Protein AF-0000000070944230 (afdb_homodimer)

Nearest PDB structures (foldseek):
  8hy5-assembly1_A  TM=9.430E-01  e=4.349E-30  Homo sapiens
  6kbp-assembly1_B  TM=9.428E-01  e=8.930E-30  Homo sapiens
  6kbp-assembly2_D  TM=9.223E-01  e=3.035E-30  Homo sapiens
  6kbp-assembly2_C  TM=9.369E-01  e=8.208E-29  Homo sapiens
  6rkf-assembly6_F  TM=9.447E-01  e=1.148E-27  Homo sapiens

Foldseek 3Di:
DLLVVVVVVVQVVQPPDPPVPPSAAAEEEQEAQAPSSLVNLLCCLVPPPSYAYEYEYQDHPPPALLVQDFQWLDDDDAADDDLVRLLVVLLVVQVVLVVCQPDPCQLLQFKYKAKEKAFELDDDDDGSNLVSFPDKDKDDPVRCVLADPSGPTIIITITMGGRRNRNSVVSVVSSVVSPYHYHNDDAQEPLVCVVPGPYYHYPHQLCCCGHVVDVQKWWWKWKKWKWQDQPCRHYQHPPVPQQAGWRDTSGIIIWGIDTDTRDDDFDDDPVRVVSRQVRNCNSPVVCVPIGTPDMGMGIGIDGHHDDDDDDWDQHPVRDTD/DLLVVLQVVVQVVQPPDPPPPPSPAAEEEQEAQAPNSLVNLLCCLVPPPSYAYEYEYQDHPPPALLVQDFQWQDDQDAADDDLVVLLVVLLVVQVVLVVCQPDPCQLLQFKYKAKEKAFELDDDDDGSNLVSFPDKDKDDPVRCVLADPSGPTIIITITMGGRRNRNSVVSVVSSVVSPYHYHNDDAQEPLVCVVPGPYYHYPHQLCCCGHVVDVQKWWWKWKKWKWQDQPCGHYQHPPSAAQAGWRDTSGIIIWGIHTDTRDDDFDDDPVSVVRRQVRNCNSPVVCVPIGTPDMGMGIGIDGHHDDDDDDWDQHPVRDTD

Solvent-accessible surface area (backbone atoms only — not comparable to full-atom values): 34241 Å² total; per-residue (Å²): 83,73,35,53,62,56,41,58,61,52,54,72,64,61,75,68,74,75,59,101,56,78,70,70,62,45,35,35,33,28,31,19,50,41,70,66,16,40,48,28,49,37,50,43,61,72,70,40,79,62,56,44,49,32,38,33,19,72,49,48,79,80,66,35,50,47,48,65,46,66,32,63,63,64,93,81,88,82,41,78,63,56,61,66,56,49,19,51,44,39,34,54,41,43,54,59,49,50,57,48,46,68,30,55,51,10,62,71,39,24,28,34,75,36,49,28,37,34,43,23,66,57,90,69,78,84,58,68,38,48,74,44,33,92,38,67,42,72,56,50,74,74,64,39,65,75,40,62,79,67,37,75,31,37,32,39,34,39,41,35,26,46,23,34,68,32,32,48,58,50,43,52,49,56,26,42,76,72,66,39,41,81,40,85,44,80,70,71,36,66,68,81,44,41,86,78,25,56,38,72,44,85,33,40,60,56,49,32,36,63,34,69,61,36,83,61,46,37,34,33,19,26,46,34,38,34,28,53,46,76,56,52,57,54,48,25,35,50,30,86,90,63,25,26,16,34,41,55,50,71,84,31,27,38,31,23,45,42,85,32,77,73,37,82,77,64,69,81,51,69,68,58,50,49,50,27,49,54,45,36,28,67,65,39,34,40,52,73,76,39,47,77,73,45,77,46,48,34,60,40,61,36,46,79,50,63,84,88,81,89,72,83,40,75,28,94,89,65,48,74,46,86,75,32,54,62,57,38,58,61,48,52,72,59,60,73,67,69,72,61,97,54,72,66,67,60,45,33,34,34,27,34,18,50,40,71,65,17,40,49,29,50,37,49,43,63,72,70,38,78,63,57,45,48,34,39,33,18,73,50,48,80,81,67,36,52,46,47,65,46,65,32,64,64,63,92,80,86,80,41,77,63,54,61,68,56,50,18,50,44,39,34,54,40,43,54,59,50,49,56,47,46,67,30,56,52,10,63,71,40,26,30,34,74,36,50,27,38,34,42,24,65,59,91,70,79,85,59,66,40,48,73,44,34,93,38,69,42,73,56,50,74,75,63,40,65,73,40,64,79,66,37,73,32,38,32,40,34,38,41,33,27,45,23,34,68,32,34,47,59,49,45,51,50,58,26,44,76,72,67,40,41,79,42,84,46,81,71,72,38,67,68,81,43,40,86,76,27,56,38,72,45,85,35,43,62,59,48,32,37,63,34,70,61,38,85,62,48,38,35,31,20,26,46,34,37,36,28,54,46,76,56,54,58,52,51,26,34,50,33,88,90,46,33,26,16,34,41,56,48,72,82,31,26,37,33,22,47,42,84,31,77,73,36,82,77,64,70,81,51,69,68,58,50,50,52,24,50,54,45,35,29,67,63,40,34,39,52,74,76,38,48,76,75,46,75,46,47,32,62,40,62,36,45,79,50,63,84,89,80,90,73,84,40,73,26,96,88,63,48,71,46

Sequence (642 aa):
MEGNDLLRTLSATGEIFETGIIKMTIKVAVVGAGIIGMTTAVRTLETVAHVSVTVIAEHFTPHTTGDVAAGFFKPYSVSGVSDEKLRDWCIESYNFYNQLLHSEDAPRLGLAEMPAYHLEESWNPRPKYADAFPLWRDLTEKELEAFPSRYRYGSYLISMIIECKRFLPYLMQRFQKRGGRFLERRLENLEELGLEYDVVMNCTGLGASKICPDTKVHPVRGQTIRVGACWSWTLLTICTLVFVSSICSIDDVMLGGTIGVGEYSLIPDSETAKKIWEGCCELVPSLKHANIIGDFVGLRPGRDPLRIERENRIVEDGSKTMEGNDLLRTLSATGEIFETGIIKMTIKVAVVGAGIIGMTTAVRTLETVAHVSVTVIAEHFTPHTTGDVAAGFFKPYSVSGVSDEKLRDWCIESYNFYNQLLHSEDAPRLGLAEMPAYHLEESWNPRPKYADAFPLWRDLTEKELEAFPSRYRYGSYLISMIIECKRFLPYLMQRFQKRGGRFLERRLENLEELGLEYDVVMNCTGLGASKICPDTKVHPVRGQTIRVGACWSWTLLTICTLVFVSSICSIDDVMLGGTIGVGEYSLIPDSETAKKIWEGCCELVPSLKHANIIGDFVGLRPGRDPLRIERENRIVEDGSKT

Structure (mmCIF, N/CA/C/O backbone):
data_AF-0000000070944230-model_v1
#
loop_
_entity.id
_entity.type
_entity.pdbx_description
1 polymer 'D-amino acid oxidase, putative'
#
loop_
_atom_site.group_PDB
_atom_site.id
_atom_site.type_symbol
_atom_site.label_atom_id
_atom_site.label_alt_id
_atom_site.label_comp_id
_atom_site.label_asym_id
_atom_site.label_entity_id
_atom_site.label_seq_id
_atom_site.pdbx_PDB_ins_code
_atom_site.Cartn_x
_atom_site.Cartn_y
_atom_site.Cartn_z
_atom_site.occupancy
_atom_site.B_iso_or_equiv
_atom_site.auth_seq_id
_atom_site.auth_comp_id
_atom_site.auth_asym_id
_atom_site.auth_atom_id
_atom_site.pdbx_PDB_model_num
ATOM 1 N N . MET A 1 1 ? 1.803 -26.078 -6.508 1 37.06 1 MET A N 1
ATOM 2 C CA . MET A 1 1 ? 1.386 -27.219 -5.688 1 37.06 1 MET A CA 1
ATOM 3 C C . MET A 1 1 ? 1.014 -28.406 -6.562 1 37.06 1 MET A C 1
ATOM 5 O O . MET A 1 1 ? 1.373 -29.547 -6.254 1 37.06 1 MET A O 1
ATOM 9 N N . GLU A 1 2 ? 0.376 -27.891 -7.656 1 42.19 2 GLU A N 1
ATOM 10 C CA . GLU A 1 2 ? 0.026 -28.969 -8.57 1 42.19 2 GLU A CA 1
ATOM 11 C C . GLU A 1 2 ? 1.274 -29.672 -9.094 1 42.19 2 GLU A C 1
ATOM 13 O O . GLU A 1 2 ? 1.278 -30.906 -9.266 1 42.19 2 GLU A O 1
ATOM 18 N N . GLY A 1 3 ? 2.316 -28.906 -8.953 1 40.56 3 GLY A N 1
ATOM 19 C CA . GLY A 1 3 ? 3.541 -29.5 -9.453 1 40.56 3 GLY A CA 1
ATOM 20 C C . GLY A 1 3 ? 4.109 -30.562 -8.539 1 40.56 3 GLY A C 1
ATOM 21 O O . GLY A 1 3 ? 4.613 -31.594 -9 1 40.56 3 GLY A O 1
ATOM 22 N N . ASN A 1 4 ? 3.898 -30.281 -7.25 1 46.09 4 ASN A N 1
ATOM 23 C CA . ASN A 1 4 ? 4.461 -31.25 -6.312 1 46.09 4 ASN A CA 1
ATOM 24 C C . ASN A 1 4 ? 3.734 -32.594 -6.391 1 46.09 4 ASN A C 1
ATOM 26 O O . ASN A 1 4 ? 4.355 -33.625 -6.262 1 46.09 4 ASN A O 1
ATOM 30 N N . ASP A 1 5 ? 2.473 -32.5 -6.512 1 47.38 5 ASP A N 1
ATOM 31 C CA . ASP A 1 5 ? 1.717 -33.719 -6.586 1 47.38 5 ASP A CA 1
ATOM 32 C C . ASP A 1 5 ? 2.105 -34.531 -7.824 1 47.38 5 ASP A C 1
ATOM 34 O O . ASP A 1 5 ? 2.174 -35.781 -7.777 1 47.38 5 ASP A O 1
ATOM 38 N N . LEU A 1 6 ? 2.396 -33.812 -8.82 1 44.81 6 LEU A N 1
ATOM 39 C CA . LEU A 1 6 ? 2.84 -34.469 -10.039 1 44.81 6 LEU A CA 1
ATOM 40 C C . LEU A 1 6 ? 4.191 -35.156 -9.828 1 44.81 6 LEU A C 1
ATOM 42 O O . LEU A 1 6 ? 4.406 -36.281 -10.289 1 44.81 6 LEU A O 1
ATOM 46 N N . LEU A 1 7 ? 5.039 -34.625 -9.008 1 48.5 7 LEU A N 1
ATOM 47 C CA . LEU A 1 7 ? 6.387 -35.125 -8.773 1 48.5 7 LEU A CA 1
ATOM 48 C C . LEU A 1 7 ? 6.355 -36.344 -7.852 1 48.5 7 LEU A C 1
ATOM 50 O O . LEU A 1 7 ? 7.188 -37.25 -7.973 1 48.5 7 LEU A O 1
ATOM 54 N N . ARG A 1 8 ? 5.582 -36.375 -6.941 1 49.91 8 ARG A N 1
ATOM 55 C CA . ARG A 1 8 ? 5.492 -37.531 -6.055 1 49.91 8 ARG A CA 1
ATOM 56 C C . ARG A 1 8 ? 5.199 -38.812 -6.84 1 49.91 8 ARG A C 1
ATOM 58 O O . ARG A 1 8 ? 5.664 -39.875 -6.473 1 49.91 8 ARG A O 1
ATOM 65 N N . THR A 1 9 ? 4.543 -38.5 -7.809 1 42.19 9 THR A N 1
ATOM 66 C CA . THR A 1 9 ? 4.246 -39.656 -8.664 1 42.19 9 THR A CA 1
ATOM 67 C C . THR A 1 9 ? 5.496 -40.094 -9.422 1 42.19 9 THR A C 1
ATOM 69 O O . THR A 1 9 ? 5.734 -41.281 -9.578 1 42.19 9 THR A O 1
ATOM 72 N N . LEU A 1 10 ? 6.406 -39.25 -9.695 1 46.66 10 LEU A N 1
ATOM 73 C CA . LEU A 1 10 ? 7.621 -39.562 -10.438 1 46.66 10 LEU A CA 1
ATOM 74 C C . LEU A 1 10 ? 8.664 -40.188 -9.516 1 46.66 10 LEU A C 1
ATOM 76 O O . LEU A 1 10 ? 9.367 -41.125 -9.914 1 46.66 10 LEU A O 1
ATOM 80 N N . SER A 1 11 ? 8.953 -39.625 -8.312 1 47.41 11 SER A N 1
ATOM 81 C CA . SER A 1 11 ? 9.969 -40.156 -7.402 1 47.41 11 SER A CA 1
ATOM 82 C C . SER A 1 11 ? 9.695 -41.625 -7.043 1 47.41 11 SER A C 1
ATOM 84 O O . SER A 1 11 ? 10.625 -42.406 -6.887 1 47.41 11 SER A O 1
ATOM 86 N N . ALA A 1 12 ? 8.539 -41.969 -6.859 1 44.59 12 ALA A N 1
ATOM 87 C CA . ALA A 1 12 ? 8.211 -43.344 -6.508 1 44.59 12 ALA A CA 1
ATOM 88 C C . ALA A 1 12 ? 8.672 -44.312 -7.594 1 44.59 12 ALA A C 1
ATOM 90 O O . ALA A 1 12 ? 9.062 -45.438 -7.301 1 44.59 12 ALA A O 1
ATOM 91 N N . THR A 1 13 ? 8.922 -43.75 -8.68 1 40.31 13 THR A N 1
ATOM 92 C CA . THR A 1 13 ? 9.328 -44.625 -9.766 1 40.31 13 THR A CA 1
ATOM 93 C C . THR A 1 13 ? 10.844 -44.719 -9.859 1 40.31 13 THR A C 1
ATOM 95 O O . THR A 1 13 ? 11.391 -45.719 -10.367 1 40.31 13 THR A O 1
ATOM 98 N N . GLY A 1 14 ? 11.672 -43.781 -9.344 1 39 14 GLY A N 1
ATOM 99 C CA . GLY A 1 14 ? 13.117 -43.688 -9.531 1 39 14 GLY A CA 1
ATOM 100 C C . GLY A 1 14 ? 13.891 -44.594 -8.578 1 39 14 GLY A C 1
ATOM 101 O O . GLY A 1 14 ? 15.117 -44.656 -8.641 1 39 14 GLY A O 1
ATOM 102 N N . GLU A 1 15 ? 13.5 -44.969 -7.43 1 37.19 15 GLU A N 1
ATOM 103 C CA . GLU A 1 15 ? 14.336 -45.75 -6.527 1 37.19 15 GLU A CA 1
ATOM 104 C C . GLU A 1 15 ? 14.875 -47 -7.227 1 37.19 15 GLU A C 1
ATOM 106 O O . GLU A 1 15 ? 15.648 -47.781 -6.637 1 37.19 15 GLU A O 1
ATOM 111 N N . ILE A 1 16 ? 14.398 -47.375 -8.297 1 32.75 16 ILE A N 1
ATOM 112 C CA . ILE A 1 16 ? 14.75 -48.75 -8.586 1 32.75 16 ILE A CA 1
ATOM 113 C C . ILE A 1 16 ? 16.234 -48.875 -8.938 1 32.75 16 ILE A C 1
ATOM 115 O O . ILE A 1 16 ? 16.891 -49.844 -8.602 1 32.75 16 ILE A O 1
ATOM 119 N N . PHE A 1 17 ? 16.906 -48.156 -9.969 1 32.78 17 PHE A N 1
ATOM 120 C CA . PHE A 1 17 ? 17.938 -48.844 -10.75 1 32.78 17 PHE A CA 1
ATOM 121 C C . PHE A 1 17 ? 19.312 -48.531 -10.188 1 32.78 17 PHE A C 1
ATOM 123 O O . PHE A 1 17 ? 19.922 -47.531 -10.516 1 32.78 17 PHE A O 1
ATOM 130 N N . GLU A 1 18 ? 19.781 -48.781 -9.016 1 34.28 18 GLU A N 1
ATOM 131 C CA . GLU A 1 18 ? 21.141 -48.594 -8.531 1 34.28 18 GLU A CA 1
ATOM 132 C C . GLU A 1 18 ? 22.141 -49.406 -9.336 1 34.28 18 GLU A C 1
ATOM 134 O O . GLU A 1 18 ? 23.328 -49.438 -9 1 34.28 18 GLU A O 1
ATOM 139 N N . THR A 1 19 ? 21.891 -50.562 -9.875 1 33.09 19 THR A N 1
ATOM 140 C CA . THR A 1 19 ? 23.016 -51.375 -10.32 1 33.09 19 THR A CA 1
ATOM 141 C C . THR A 1 19 ? 23.875 -50.625 -11.32 1 33.09 19 THR A C 1
ATOM 143 O O . THR A 1 19 ? 23.406 -49.656 -11.93 1 33.09 19 THR A O 1
ATOM 146 N N . GLY A 1 20 ? 25.234 -51.125 -11.672 1 38.81 20 GLY A N 1
ATOM 147 C CA . GLY A 1 20 ? 26.234 -50.781 -12.656 1 38.81 20 GLY A CA 1
ATOM 148 C C . GLY A 1 20 ? 25.656 -50.125 -13.898 1 38.81 20 GLY A C 1
ATOM 149 O O . GLY A 1 20 ? 26.312 -50.094 -14.945 1 38.81 20 GLY A O 1
ATOM 150 N N . ILE A 1 21 ? 24.359 -50.156 -14.164 1 37.03 21 ILE A N 1
ATOM 151 C CA . ILE A 1 21 ? 23.562 -49.844 -15.352 1 37.03 21 ILE A CA 1
ATOM 152 C C . ILE A 1 21 ? 23.578 -48.344 -15.602 1 37.03 21 ILE A C 1
ATOM 154 O O . ILE A 1 21 ? 23.406 -47.562 -14.664 1 37.03 21 ILE A O 1
ATOM 158 N N . ILE A 1 22 ? 24.25 -47.781 -16.719 1 44.34 22 ILE A N 1
ATOM 159 C CA . ILE A 1 22 ? 24.094 -46.438 -17.297 1 44.34 22 ILE A CA 1
ATOM 160 C C . ILE A 1 22 ? 22.797 -45.812 -16.781 1 44.34 22 ILE A C 1
ATOM 162 O O . ILE A 1 22 ? 21.719 -46.344 -17.031 1 44.34 22 ILE A O 1
ATOM 166 N N . LYS A 1 23 ? 22.922 -45.375 -15.57 1 54.62 23 LYS A N 1
ATOM 167 C CA . LYS A 1 23 ? 21.766 -44.688 -14.984 1 54.62 23 LYS A CA 1
ATOM 168 C C . LYS A 1 23 ? 20.922 -44 -16.047 1 54.62 23 LYS A C 1
ATOM 170 O O . LYS A 1 23 ? 21.359 -43.031 -16.672 1 54.62 23 LYS A O 1
ATOM 175 N N . MET A 1 24 ? 20.172 -44.844 -16.781 1 72.69 24 MET A N 1
ATOM 176 C CA . MET A 1 24 ? 19.359 -44.375 -17.891 1 72.69 24 MET A CA 1
ATOM 177 C C . MET A 1 24 ? 18.625 -43.062 -17.531 1 72.69 24 MET A C 1
ATOM 179 O O . MET A 1 24 ? 18.062 -42.969 -16.453 1 72.69 24 MET A O 1
ATOM 183 N N . THR A 1 25 ? 18.953 -42.031 -18.094 1 87.81 25 THR A N 1
ATOM 184 C CA . THR A 1 25 ? 18.328 -40.719 -17.969 1 87.81 25 THR A CA 1
ATOM 185 C C . THR A 1 25 ? 16.859 -40.75 -18.391 1 87.81 25 THR A C 1
ATOM 187 O O . THR A 1 25 ? 16.547 -41.25 -19.484 1 87.81 25 THR A O 1
ATOM 190 N N . ILE A 1 26 ? 16.016 -40.531 -17.375 1 91.69 26 ILE A N 1
ATOM 191 C CA . ILE A 1 26 ? 14.594 -40.469 -17.688 1 91.69 26 ILE A CA 1
ATOM 192 C C . ILE A 1 26 ? 14.312 -39.188 -18.484 1 91.69 26 ILE A C 1
ATOM 194 O O . ILE A 1 26 ? 14.672 -38.094 -18.062 1 91.69 26 ILE A O 1
ATOM 198 N N . LYS A 1 27 ? 13.688 -39.375 -19.641 1 94.69 27 LYS A N 1
ATOM 199 C CA . LYS A 1 27 ? 13.328 -38.219 -20.484 1 94.69 27 LYS A CA 1
ATOM 200 C C . LYS A 1 27 ? 11.891 -37.781 -20.219 1 94.69 27 LYS A C 1
ATOM 202 O O . LYS A 1 27 ? 10.953 -38.531 -20.5 1 94.69 27 LYS A O 1
ATOM 207 N N . VAL A 1 28 ? 11.734 -36.594 -19.734 1 94.88 28 VAL A N 1
ATOM 208 C CA . VAL A 1 28 ? 10.422 -36.062 -19.359 1 94.88 28 VAL A CA 1
ATOM 209 C C . VAL A 1 28 ? 10.062 -34.906 -20.281 1 94.88 28 VAL A C 1
ATOM 211 O O . VAL A 1 28 ? 10.891 -34 -20.5 1 94.88 28 VAL A O 1
ATOM 214 N N . ALA A 1 29 ? 8.828 -34.969 -20.875 1 96.31 29 ALA A N 1
ATOM 215 C CA . ALA A 1 29 ? 8.273 -33.844 -21.594 1 96.31 29 ALA A CA 1
ATOM 216 C C . ALA A 1 29 ? 7.176 -33.156 -20.781 1 96.31 29 ALA A C 1
ATOM 218 O O . ALA A 1 29 ? 6.234 -33.812 -20.328 1 96.31 29 ALA A O 1
ATOM 219 N N . VAL A 1 30 ? 7.34 -31.906 -20.547 1 96.81 30 VAL A N 1
ATOM 220 C CA . VAL A 1 30 ? 6.27 -31.078 -20 1 96.81 30 VAL A CA 1
ATOM 221 C C . VAL A 1 30 ? 5.637 -30.25 -21.125 1 96.81 30 VAL A C 1
ATOM 223 O O . VAL A 1 30 ? 6.305 -29.422 -21.734 1 96.81 30 VAL A O 1
ATOM 226 N N . VAL A 1 31 ? 4.32 -30.5 -21.391 1 96.5 31 VAL A N 1
ATOM 227 C CA . VAL A 1 31 ? 3.652 -29.828 -22.5 1 96.5 31 VAL A CA 1
ATOM 228 C C . VAL A 1 31 ? 2.836 -28.641 -21.984 1 96.5 31 VAL A C 1
ATOM 230 O O . VAL A 1 31 ? 1.848 -28.828 -21.266 1 96.5 31 VAL A O 1
ATOM 233 N N . GLY A 1 32 ? 3.234 -27.422 -22.391 1 96.5 32 GLY A N 1
ATOM 234 C CA . GLY A 1 32 ? 2.672 -26.188 -21.875 1 96.5 32 GLY A CA 1
ATOM 235 C C . GLY A 1 32 ? 3.666 -25.375 -21.062 1 96.5 32 GLY A C 1
ATOM 236 O O . GLY A 1 32 ? 4.332 -25.906 -20.172 1 96.5 32 GLY A O 1
ATOM 237 N N . ALA A 1 33 ? 3.693 -24.094 -21.359 1 97.38 33 ALA A N 1
ATOM 238 C CA . ALA A 1 33 ? 4.719 -23.266 -20.734 1 97.38 33 ALA A CA 1
ATOM 239 C C . ALA A 1 33 ? 4.094 -22.172 -19.875 1 97.38 33 ALA A C 1
ATOM 241 O O . ALA A 1 33 ? 4.684 -21.109 -19.688 1 97.38 33 ALA A O 1
ATOM 242 N N . GLY A 1 34 ? 2.914 -22.391 -19.391 1 96 34 GLY A N 1
ATOM 243 C CA . GLY A 1 34 ? 2.334 -21.531 -18.375 1 96 34 GLY A CA 1
ATOM 244 C C . GLY A 1 34 ? 2.904 -21.766 -17 1 96 34 GLY A C 1
ATOM 245 O O . GLY A 1 34 ? 3.926 -22.438 -16.844 1 96 34 GLY A O 1
ATOM 246 N N . ILE A 1 35 ? 2.285 -21.219 -16.016 1 94.5 35 ILE A N 1
ATOM 247 C CA . ILE A 1 35 ? 2.801 -21.266 -14.648 1 94.5 35 ILE A CA 1
ATOM 248 C C . ILE A 1 35 ? 2.852 -22.703 -14.156 1 94.5 35 ILE A C 1
ATOM 250 O O . ILE A 1 35 ? 3.807 -23.109 -13.484 1 94.5 35 ILE A O 1
ATOM 254 N N . ILE A 1 36 ? 1.834 -23.484 -14.445 1 92.62 36 ILE A N 1
ATOM 255 C CA . ILE A 1 36 ? 1.793 -24.875 -13.992 1 92.62 36 ILE A CA 1
ATOM 256 C C . ILE A 1 36 ? 2.889 -25.672 -14.688 1 92.62 36 ILE A C 1
ATOM 258 O O . ILE A 1 36 ? 3.609 -26.438 -14.047 1 92.62 36 ILE A O 1
ATOM 262 N N . GLY A 1 37 ? 3.035 -25.484 -15.992 1 96 37 GLY A N 1
ATOM 263 C CA . GLY A 1 37 ? 4.051 -26.203 -16.734 1 96 37 GLY A CA 1
ATOM 264 C C . GLY A 1 37 ? 5.465 -25.859 -16.312 1 96 37 GLY A C 1
ATOM 265 O O . GLY A 1 37 ? 6.281 -26.75 -16.062 1 96 37 GLY A O 1
ATOM 266 N N . MET A 1 38 ? 5.699 -24.609 -16.219 1 96.81 38 MET A N 1
ATOM 267 C CA . MET A 1 38 ? 7.051 -24.172 -15.883 1 96.81 38 MET A CA 1
ATOM 268 C C . MET A 1 38 ? 7.422 -24.594 -14.469 1 96.81 38 MET A C 1
ATOM 270 O O . MET A 1 38 ? 8.555 -25.016 -14.211 1 96.81 38 MET A O 1
ATOM 274 N N . THR A 1 39 ? 6.504 -24.438 -13.547 1 94.5 39 THR A N 1
ATOM 275 C CA . THR A 1 39 ? 6.777 -24.875 -12.18 1 94.5 39 THR A CA 1
ATOM 276 C C . THR A 1 39 ? 7.023 -26.375 -12.125 1 94.5 39 THR A C 1
ATOM 278 O O . THR A 1 39 ? 7.941 -26.844 -11.445 1 94.5 39 THR A O 1
ATOM 281 N N . THR A 1 40 ? 6.211 -27.109 -12.82 1 94.69 40 THR A N 1
ATOM 282 C CA . THR A 1 40 ? 6.367 -28.562 -12.891 1 94.69 40 THR A CA 1
ATOM 283 C C . THR A 1 40 ? 7.738 -28.922 -13.453 1 94.69 40 THR A C 1
ATOM 285 O O . THR A 1 40 ? 8.414 -29.812 -12.922 1 94.69 40 THR A O 1
ATOM 288 N N . ALA A 1 41 ? 8.109 -28.297 -14.5 1 97.06 41 ALA A N 1
ATOM 289 C CA . ALA A 1 41 ? 9.383 -28.578 -15.156 1 97.06 41 ALA A CA 1
ATOM 290 C C . ALA A 1 41 ? 10.555 -28.297 -14.219 1 97.06 41 ALA A C 1
ATOM 292 O O . ALA A 1 41 ? 11.453 -29.125 -14.07 1 97.06 41 ALA A O 1
ATOM 293 N N . VAL A 1 42 ? 10.531 -27.156 -13.586 1 96.19 42 VAL A N 1
ATOM 294 C CA . VAL A 1 42 ? 11.617 -26.766 -12.688 1 96.19 42 VAL A CA 1
ATOM 295 C C . VAL A 1 42 ? 11.695 -27.734 -11.516 1 96.19 42 VAL A C 1
ATOM 297 O O . VAL A 1 42 ? 12.773 -28.219 -11.172 1 96.19 42 VAL A O 1
ATOM 300 N N . ARG A 1 43 ? 10.547 -28 -10.938 1 93.5 43 ARG A N 1
ATOM 301 C CA . ARG A 1 43 ? 10.531 -28.891 -9.789 1 93.5 43 ARG A CA 1
ATOM 302 C C . ARG A 1 43 ? 11.016 -30.281 -10.164 1 93.5 43 ARG A C 1
ATOM 304 O O . ARG A 1 43 ? 11.734 -30.922 -9.398 1 93.5 43 ARG A O 1
ATOM 311 N N . THR A 1 44 ? 10.602 -30.797 -11.281 1 94 44 THR A N 1
ATOM 312 C CA . THR A 1 44 ? 11.039 -32.125 -11.75 1 94 44 THR A CA 1
ATOM 313 C C . THR A 1 44 ? 12.562 -32.156 -11.875 1 94 44 THR A C 1
ATOM 315 O O . THR A 1 44 ? 13.203 -33.094 -11.398 1 94 44 THR A O 1
ATOM 318 N N . LEU A 1 45 ? 13.062 -31.172 -12.484 1 94.38 45 LEU A N 1
ATOM 319 C CA . LEU A 1 45 ? 14.5 -31.094 -12.703 1 94.38 45 LEU A CA 1
ATOM 320 C C . LEU A 1 45 ? 15.242 -31.016 -11.375 1 94.38 45 LEU A C 1
ATOM 322 O O . LEU A 1 45 ? 16.359 -31.547 -11.25 1 94.38 45 LEU A O 1
ATOM 326 N N . GLU A 1 46 ? 14.641 -30.391 -10.398 1 91.38 46 GLU A N 1
ATOM 327 C CA . GLU A 1 46 ? 15.32 -30.125 -9.133 1 91.38 46 GLU A CA 1
ATOM 328 C C . GLU A 1 46 ? 15.172 -31.297 -8.172 1 91.38 46 GLU A C 1
ATOM 330 O O . GLU A 1 46 ? 15.984 -31.469 -7.266 1 91.38 46 GLU A O 1
ATOM 335 N N . THR A 1 47 ? 14.211 -32.094 -8.359 1 91.06 47 THR A N 1
ATOM 336 C CA . THR A 1 47 ? 13.914 -33.062 -7.312 1 91.06 47 THR A CA 1
ATOM 337 C C . THR A 1 47 ? 14.125 -34.469 -7.812 1 91.06 47 THR A C 1
ATOM 339 O O . THR A 1 47 ? 14.273 -35.406 -7.016 1 91.06 47 THR A O 1
ATOM 342 N N . VAL A 1 48 ? 14.062 -34.656 -9.125 1 90.38 48 VAL A N 1
ATOM 343 C CA . VAL A 1 48 ? 14.203 -36 -9.68 1 90.38 48 VAL A CA 1
ATOM 344 C C . VAL A 1 48 ? 15.633 -36.219 -10.172 1 90.38 48 VAL A C 1
ATOM 346 O O . VAL A 1 48 ? 16.141 -35.438 -10.977 1 90.38 48 VAL A O 1
ATOM 349 N N . ALA A 1 49 ? 16.25 -37.188 -9.703 1 89.31 49 ALA A N 1
ATOM 350 C CA . ALA A 1 49 ? 17.609 -37.5 -10.109 1 89.31 49 ALA A CA 1
ATOM 351 C C . ALA A 1 49 ? 17.641 -38.125 -11.508 1 89.31 49 ALA A C 1
ATOM 353 O O . ALA A 1 49 ? 16.719 -38.844 -11.891 1 89.31 49 ALA A O 1
ATOM 354 N N . HIS A 1 50 ? 18.828 -37.844 -12.273 1 92.06 50 HIS A N 1
ATOM 355 C CA . HIS A 1 50 ? 19.094 -38.438 -13.586 1 92.06 50 HIS A CA 1
ATOM 356 C C . HIS A 1 50 ? 17.906 -38.219 -14.531 1 92.06 50 HIS A C 1
ATOM 358 O O . HIS A 1 50 ? 17.406 -39.188 -15.133 1 92.06 50 HIS A O 1
ATOM 364 N N . VAL A 1 51 ? 17.422 -37 -14.586 1 95.12 51 VAL A N 1
ATOM 365 C CA . VAL A 1 51 ? 16.266 -36.688 -15.422 1 95.12 51 VAL A CA 1
ATOM 366 C C . VAL A 1 51 ? 16.656 -35.594 -16.438 1 95.12 51 VAL A C 1
ATOM 368 O O . VAL A 1 51 ? 17.5 -34.75 -16.141 1 95.12 51 VAL A O 1
ATOM 371 N N . SER A 1 52 ? 16.172 -35.812 -17.641 1 96.06 52 SER A N 1
ATOM 372 C CA . SER A 1 52 ? 16.188 -34.75 -18.641 1 96.06 52 SER A CA 1
ATOM 373 C C . SER A 1 52 ? 14.781 -34.219 -18.906 1 96.06 52 SER A C 1
ATOM 375 O O . SER A 1 52 ? 13.852 -35 -19.094 1 96.06 52 SER A O 1
ATOM 377 N N . VAL A 1 53 ? 14.617 -32.938 -18.844 1 97.75 53 VAL A N 1
ATOM 378 C CA . VAL A 1 53 ? 13.289 -32.375 -18.984 1 97.75 53 VAL A CA 1
ATOM 379 C C . VAL A 1 53 ? 13.258 -31.406 -20.172 1 97.75 53 VAL A C 1
ATOM 381 O O . VAL A 1 53 ? 14.164 -30.578 -20.328 1 97.75 53 VAL A O 1
ATOM 384 N N . THR A 1 54 ? 12.258 -31.578 -21.062 1 98.06 54 THR A N 1
ATOM 385 C CA . THR A 1 54 ? 11.984 -30.641 -22.156 1 98.06 54 THR A CA 1
ATOM 386 C C . THR A 1 54 ? 10.594 -30.031 -22.016 1 98.06 54 THR A C 1
ATOM 388 O O . THR A 1 54 ? 9.602 -30.766 -21.891 1 98.06 54 THR A O 1
ATOM 391 N N . VAL A 1 55 ? 10.555 -28.734 -21.984 1 98.5 55 VAL A N 1
ATOM 392 C CA . VAL A 1 55 ? 9.266 -28.047 -22.047 1 98.5 55 VAL A CA 1
ATOM 393 C C . VAL A 1 55 ? 8.891 -27.797 -23.5 1 98.5 55 VAL A C 1
ATOM 395 O O . VAL A 1 55 ? 9.656 -27.188 -24.25 1 98.5 55 VAL A O 1
ATOM 398 N N . ILE A 1 56 ? 7.719 -28.297 -23.875 1 98 56 ILE A N 1
ATOM 399 C CA . ILE A 1 56 ? 7.211 -28.156 -25.234 1 98 56 ILE A CA 1
ATOM 400 C C . ILE A 1 56 ? 5.953 -27.281 -25.234 1 98 56 ILE A C 1
ATOM 402 O O . ILE A 1 56 ? 4.988 -27.594 -24.531 1 98 56 ILE A O 1
ATOM 406 N N . ALA A 1 57 ? 5.98 -26.188 -25.969 1 97.19 57 ALA A N 1
ATOM 407 C CA . ALA A 1 57 ? 4.82 -25.312 -26 1 97.19 57 ALA A CA 1
ATOM 408 C C . ALA A 1 57 ? 4.75 -24.531 -27.312 1 97.19 57 ALA A C 1
ATOM 410 O O . ALA A 1 57 ? 5.773 -24.328 -27.969 1 97.19 57 ALA A O 1
ATOM 411 N N . GLU A 1 58 ? 3.541 -24.188 -27.672 1 95 58 GLU A N 1
ATOM 412 C CA . GLU A 1 58 ? 3.338 -23.328 -28.844 1 95 58 GLU A CA 1
ATOM 413 C C . GLU A 1 58 ? 3.762 -21.891 -28.547 1 95 58 GLU A C 1
ATOM 415 O O . GLU A 1 58 ? 4.27 -21.188 -29.422 1 95 58 GLU A O 1
ATOM 420 N N . HIS A 1 59 ? 3.516 -21.453 -27.344 1 94.31 59 HIS A N 1
ATOM 421 C CA . HIS A 1 59 ? 3.85 -20.109 -26.922 1 94.31 59 HIS A CA 1
ATOM 422 C C . HIS A 1 59 ? 4.539 -20.094 -25.562 1 94.31 59 HIS A C 1
ATOM 424 O O . HIS A 1 59 ? 4.203 -20.906 -24.688 1 94.31 59 HIS A O 1
ATOM 430 N N . PHE A 1 60 ? 5.457 -19.234 -25.438 1 96.75 60 PHE A N 1
ATOM 431 C CA . PHE A 1 60 ? 6.117 -18.953 -24.172 1 96.75 60 PHE A CA 1
ATOM 432 C C . PHE A 1 60 ? 5.824 -17.516 -23.734 1 96.75 60 PHE A C 1
ATOM 434 O O . PHE A 1 60 ?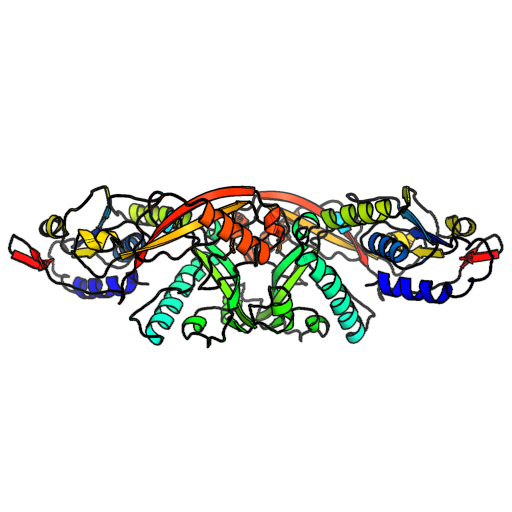 5.238 -16.734 -24.484 1 96.75 60 PHE A O 1
ATOM 441 N N . THR A 1 61 ? 6.102 -17.25 -22.391 1 95.81 61 THR A N 1
ATOM 442 C CA . THR A 1 61 ? 6.027 -15.852 -21.969 1 95.81 61 THR A CA 1
ATOM 443 C C . THR A 1 61 ? 6.816 -14.961 -22.922 1 95.81 61 THR A C 1
ATOM 445 O O . THR A 1 61 ? 7.898 -15.336 -23.375 1 95.81 61 THR A O 1
ATOM 448 N N . PRO A 1 62 ? 6.152 -13.82 -23.312 1 95 62 PRO A N 1
ATOM 449 C CA . PRO A 1 62 ? 5.031 -13.102 -22.703 1 95 62 PRO A CA 1
ATOM 450 C C . PRO A 1 62 ? 3.705 -13.359 -23.406 1 95 62 PRO A C 1
ATOM 452 O O . PRO A 1 62 ? 2.82 -12.5 -23.406 1 95 62 PRO A O 1
ATOM 455 N N . HIS A 1 63 ? 3.582 -14.469 -24.062 1 91.88 63 HIS A N 1
ATOM 456 C CA . HIS A 1 63 ? 2.387 -14.734 -24.859 1 91.88 63 HIS A CA 1
ATOM 457 C C . HIS A 1 63 ? 1.529 -15.82 -24.219 1 91.88 63 HIS A C 1
ATOM 459 O O . HIS A 1 63 ? 0.808 -16.547 -24.906 1 91.88 63 HIS A O 1
ATOM 465 N N . THR A 1 64 ? 1.649 -15.969 -22.922 1 92.19 64 THR A N 1
ATOM 466 C CA . THR A 1 64 ? 0.822 -16.922 -22.188 1 92.19 64 THR A CA 1
ATOM 467 C C . THR A 1 64 ? -0.335 -16.219 -21.484 1 92.19 64 THR A C 1
ATOM 469 O O . THR A 1 64 ? -0.321 -15 -21.344 1 92.19 64 THR A O 1
ATOM 472 N N . THR A 1 65 ? -1.337 -16.984 -21.062 1 89.44 65 THR A N 1
ATOM 473 C CA . THR A 1 65 ? -2.471 -16.438 -20.328 1 89.44 65 THR A CA 1
ATOM 474 C C . THR A 1 65 ? -2.008 -15.812 -19.016 1 89.44 65 THR A C 1
ATOM 476 O O . THR A 1 65 ? -2.576 -14.812 -18.562 1 89.44 65 THR A O 1
ATOM 479 N N . GLY A 1 66 ? -0.997 -16.375 -18.453 1 92.5 66 GLY A N 1
ATOM 480 C CA . GLY A 1 66 ? -0.455 -15.867 -17.203 1 92.5 66 GLY A CA 1
ATOM 481 C C . GLY A 1 66 ? 0.091 -14.461 -17.328 1 92.5 66 GLY A C 1
ATOM 482 O O . GLY A 1 66 ? 0.14 -13.719 -16.328 1 92.5 66 GLY A O 1
ATOM 483 N N . ASP A 1 67 ? 0.439 -14.07 -18.469 1 93.69 67 ASP A N 1
ATOM 484 C CA . ASP A 1 67 ? 1.014 -12.742 -18.703 1 93.69 67 ASP A CA 1
ATOM 485 C C . ASP A 1 67 ? -0.05 -11.656 -18.578 1 93.69 67 ASP A C 1
ATOM 487 O O . ASP A 1 67 ? 0.275 -10.477 -18.406 1 93.69 67 ASP A O 1
ATOM 491 N N . VAL A 1 68 ? -1.329 -12.031 -18.609 1 90.88 68 VAL A N 1
ATOM 492 C CA . VAL A 1 68 ? -2.445 -11.102 -18.484 1 90.88 68 VAL A CA 1
ATOM 493 C C . VAL A 1 68 ? -2.928 -11.07 -17.031 1 90.88 68 VAL A C 1
ATOM 495 O O . VAL A 1 68 ? -3.469 -10.055 -16.578 1 90.88 68 VAL A O 1
ATOM 498 N N . ALA A 1 69 ? -2.662 -12.094 -16.312 1 88.62 69 ALA A N 1
ATOM 499 C CA . ALA A 1 69 ? -3.211 -12.281 -14.969 1 88.62 69 ALA A CA 1
ATOM 500 C C . ALA A 1 69 ? -2.596 -11.297 -13.977 1 88.62 69 ALA A C 1
ATOM 502 O O . ALA A 1 69 ? -1.427 -10.93 -14.102 1 88.62 69 ALA A O 1
ATOM 503 N N . ALA A 1 70 ? -3.369 -10.891 -12.977 1 83.56 70 ALA A N 1
ATOM 504 C CA . ALA A 1 70 ? -2.891 -10.008 -11.914 1 83.56 70 ALA A CA 1
ATOM 505 C C . ALA A 1 70 ? -1.971 -10.758 -10.953 1 83.56 70 ALA A C 1
ATOM 507 O O . ALA A 1 70 ? -1.053 -10.164 -10.383 1 83.56 70 ALA A O 1
ATOM 508 N N . GLY A 1 71 ? -2.357 -12.078 -10.719 1 88.69 71 GLY A N 1
ATOM 509 C CA . GLY A 1 71 ? -1.484 -12.891 -9.891 1 88.69 71 GLY A CA 1
ATOM 510 C C . GLY A 1 71 ? -1.79 -12.773 -8.406 1 88.69 71 GLY A C 1
ATOM 511 O O . GLY A 1 71 ? -0.932 -13.055 -7.57 1 88.69 71 GLY A O 1
ATOM 512 N N . PHE A 1 72 ? -3.008 -12.273 -8.07 1 89.12 72 PHE A N 1
ATOM 513 C CA . PHE A 1 72 ? -3.383 -12.242 -6.66 1 89.12 72 PHE A CA 1
ATOM 514 C C . PHE A 1 72 ? -3.596 -13.648 -6.121 1 89.12 72 PHE A C 1
ATOM 516 O O . PHE A 1 72 ? -4.395 -14.414 -6.668 1 89.12 72 PHE A O 1
ATOM 523 N N . PHE A 1 73 ? -2.889 -13.984 -5.09 1 91.5 73 PHE A N 1
ATOM 524 C CA . PHE A 1 73 ? -2.943 -15.336 -4.543 1 91.5 73 PHE A CA 1
ATOM 525 C C . PHE A 1 73 ? -4.195 -15.531 -3.695 1 91.5 73 PHE A C 1
ATOM 527 O O . PHE A 1 73 ? -4.215 -15.156 -2.52 1 91.5 73 PHE A O 1
ATOM 534 N N . LYS A 1 74 ? -5.109 -16.141 -4.234 1 89.44 74 LYS A N 1
ATOM 535 C CA . LYS A 1 74 ? -6.371 -16.531 -3.617 1 89.44 74 LYS A CA 1
ATOM 536 C C . LYS A 1 74 ? -7.172 -17.453 -4.543 1 89.44 74 LYS A C 1
ATOM 538 O O . LYS A 1 74 ? -7.359 -17.141 -5.719 1 89.44 74 LYS A O 1
ATOM 543 N N . PRO A 1 75 ? -7.629 -18.516 -3.969 1 85.25 75 PRO A N 1
ATOM 544 C CA . PRO A 1 75 ? -8.469 -19.375 -4.816 1 85.25 75 PRO A CA 1
ATOM 545 C C . PRO A 1 75 ? -9.742 -18.672 -5.281 1 85.25 75 PRO A C 1
ATOM 547 O O . PRO A 1 75 ? -10.344 -17.906 -4.52 1 85.25 75 PRO A O 1
ATOM 550 N N . TYR A 1 76 ? -10.172 -18.812 -6.391 1 71.88 76 TYR A N 1
ATOM 551 C CA . TYR A 1 76 ? -11.406 -18.203 -6.863 1 71.88 76 TYR A CA 1
ATOM 552 C C . TYR A 1 76 ? -12.297 -19.219 -7.555 1 71.88 76 TYR A C 1
ATOM 554 O O . TYR A 1 76 ? -13.508 -19.266 -7.309 1 71.88 76 TYR A O 1
ATOM 562 N N . SER A 1 77 ? -11.867 -19.953 -8.531 1 66.31 77 SER A N 1
ATOM 563 C CA . SER A 1 77 ? -12.711 -20.844 -9.312 1 66.31 77 SER A CA 1
ATOM 564 C C . SER A 1 77 ? -12.18 -22.266 -9.297 1 66.31 77 SER A C 1
ATOM 566 O O . SER A 1 77 ? -11.781 -22.797 -10.336 1 66.31 77 SER A O 1
ATOM 568 N N . VAL A 1 78 ? -12.281 -22.797 -8.008 1 71.44 78 VAL A N 1
ATOM 569 C CA . VAL A 1 78 ? -11.812 -24.172 -7.902 1 71.44 78 VAL A CA 1
ATOM 570 C C . VAL A 1 78 ? -12.984 -25.094 -7.625 1 71.44 78 VAL A C 1
ATOM 572 O O . VAL A 1 78 ? -13.766 -24.859 -6.699 1 71.44 78 VAL A O 1
ATOM 575 N N . SER A 1 79 ? -13.117 -25.969 -8.531 1 76.62 79 SER A N 1
ATOM 576 C CA . SER A 1 79 ? -14.211 -26.922 -8.367 1 76.62 79 SER A CA 1
ATOM 577 C C . SER A 1 79 ? -13.688 -28.359 -8.289 1 76.62 79 SER A C 1
ATOM 579 O O . SER A 1 79 ? -12.625 -28.656 -8.844 1 76.62 79 SER A O 1
ATOM 581 N N . GLY A 1 80 ? -14.391 -29.172 -7.527 1 80.19 80 GLY A N 1
ATOM 582 C CA . GLY A 1 80 ? -14.102 -30.594 -7.488 1 80.19 80 GLY A CA 1
ATOM 583 C C . GLY A 1 80 ? -13.008 -30.953 -6.5 1 80.19 80 GLY A C 1
ATOM 584 O O . GLY A 1 80 ? -12.445 -32.062 -6.562 1 80.19 80 GLY A O 1
ATOM 585 N N . VAL A 1 81 ? -12.641 -30.094 -5.711 1 84.75 81 VAL A N 1
ATOM 586 C CA . VAL A 1 81 ? -11.633 -30.328 -4.688 1 84.75 81 VAL A CA 1
ATOM 587 C C . VAL A 1 81 ? -12.227 -30.078 -3.305 1 84.75 81 VAL A C 1
ATOM 589 O O . VAL A 1 81 ? -12.992 -29.141 -3.119 1 84.75 81 VAL A O 1
ATOM 592 N N . SER A 1 82 ? -11.898 -31 -2.43 1 90.81 82 SER A N 1
ATOM 593 C CA . SER A 1 82 ? -12.391 -30.797 -1.07 1 90.81 82 SER A CA 1
ATOM 594 C C . SER A 1 82 ? -11.797 -29.547 -0.442 1 90.81 82 SER A C 1
ATOM 596 O O . SER A 1 82 ? -10.703 -29.125 -0.807 1 90.81 82 SER A O 1
ATOM 598 N N . ASP A 1 83 ? -12.523 -29.031 0.512 1 91.31 83 ASP A N 1
ATOM 599 C CA . ASP A 1 83 ? -12.07 -27.844 1.218 1 91.31 83 ASP A CA 1
ATOM 600 C C . ASP A 1 83 ? -10.734 -28.094 1.919 1 91.31 83 ASP A C 1
ATOM 602 O O . ASP A 1 83 ? -9.883 -27.203 1.98 1 91.31 83 ASP A O 1
ATOM 606 N N . GLU A 1 84 ? -10.594 -29.266 2.428 1 93.69 84 GLU A N 1
ATOM 607 C CA . GLU A 1 84 ? -9.375 -29.625 3.141 1 93.69 84 GLU A CA 1
ATOM 608 C C . GLU A 1 84 ? -8.18 -29.688 2.195 1 93.69 84 GLU A C 1
ATOM 610 O O . GLU A 1 84 ? -7.098 -29.188 2.516 1 93.69 84 GLU A O 1
ATOM 615 N N . LYS A 1 85 ? -8.398 -30.266 1.095 1 91.88 85 LYS A N 1
ATOM 616 C CA . LYS A 1 85 ? -7.328 -30.375 0.113 1 91.88 85 LYS A CA 1
ATOM 617 C C . LYS A 1 85 ? -6.93 -29 -0.425 1 91.88 85 LYS A C 1
ATOM 619 O O . LYS A 1 85 ? -5.742 -28.703 -0.588 1 91.88 85 LYS A O 1
ATOM 624 N N . LEU A 1 86 ? -7.918 -28.25 -0.731 1 91.62 86 LEU A N 1
ATOM 625 C CA . LEU A 1 86 ? -7.656 -26.891 -1.201 1 91.62 86 LEU A CA 1
ATOM 626 C C . LEU A 1 86 ? -6.879 -26.094 -0.157 1 91.62 86 LEU A C 1
ATOM 628 O O . LEU A 1 86 ? -5.949 -25.359 -0.495 1 91.62 86 LEU A O 1
ATOM 632 N N . ARG A 1 87 ? -7.332 -26.219 1.084 1 94.56 87 ARG A N 1
ATOM 633 C CA . ARG A 1 87 ? -6.613 -25.578 2.184 1 94.56 87 ARG A CA 1
ATOM 634 C C . ARG A 1 87 ? -5.148 -26 2.197 1 94.56 87 ARG A C 1
ATOM 636 O O . ARG A 1 87 ? -4.258 -25.156 2.266 1 94.56 87 ARG A O 1
ATOM 643 N N . ASP A 1 88 ? -4.898 -27.219 2.09 1 94.38 88 ASP A N 1
ATOM 644 C CA . ASP A 1 88 ? -3.535 -27.734 2.156 1 94.38 88 ASP A CA 1
ATOM 645 C C . ASP A 1 88 ? -2.699 -27.234 0.98 1 94.38 88 ASP A C 1
ATOM 647 O O . ASP A 1 88 ? -1.533 -26.875 1.15 1 94.38 88 ASP A O 1
ATOM 651 N N . TRP A 1 89 ? -3.309 -27.25 -0.218 1 91.06 89 TRP A N 1
ATOM 652 C CA . TRP A 1 89 ? -2.633 -26.734 -1.4 1 91.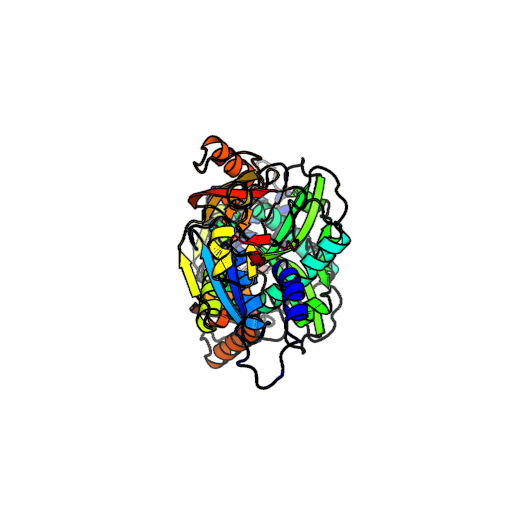06 89 TRP A CA 1
ATOM 653 C C . TRP A 1 89 ? -2.268 -25.266 -1.214 1 91.06 89 TRP A C 1
ATOM 655 O O . TRP A 1 89 ? -1.171 -24.844 -1.582 1 91.06 89 TRP A O 1
ATOM 665 N N . CYS A 1 90 ? -3.189 -24.516 -0.649 1 94.25 90 CYS A N 1
ATOM 666 C CA . CYS A 1 90 ? -2.971 -23.094 -0.44 1 94.25 90 CYS A CA 1
ATOM 667 C C . CYS A 1 90 ? -1.857 -22.859 0.574 1 94.25 90 CYS A C 1
ATOM 669 O O . CYS A 1 90 ? -0.997 -22 0.367 1 94.25 90 CYS A O 1
ATOM 671 N N . ILE A 1 91 ? -1.882 -23.641 1.604 1 94.62 91 ILE A N 1
ATOM 672 C CA . ILE A 1 91 ? -0.865 -23.5 2.641 1 94.62 91 ILE A CA 1
ATOM 673 C C . ILE A 1 91 ? 0.513 -23.797 2.059 1 94.62 91 ILE A C 1
ATOM 675 O O . ILE A 1 91 ? 1.455 -23.031 2.238 1 94.62 91 ILE A O 1
ATOM 679 N N . GLU A 1 92 ? 0.654 -24.844 1.309 1 92.5 92 GLU A N 1
ATOM 680 C CA . GLU A 1 92 ? 1.93 -25.25 0.726 1 92.5 92 GLU A CA 1
ATOM 681 C C . GLU A 1 92 ? 2.432 -24.203 -0.275 1 92.5 92 GLU A C 1
ATOM 683 O O . GLU A 1 92 ? 3.605 -23.844 -0.254 1 92.5 92 GLU A O 1
ATOM 688 N N . SER A 1 93 ? 1.56 -23.797 -1.151 1 93.38 93 SER A N 1
ATOM 689 C CA . SER A 1 93 ? 1.931 -22.812 -2.166 1 93.38 93 SER A CA 1
ATOM 690 C C . SER A 1 93 ? 2.309 -21.484 -1.534 1 93.38 93 SER A C 1
ATOM 692 O O . SER A 1 93 ? 3.301 -20.859 -1.924 1 93.38 93 SER A O 1
ATOM 694 N N . TYR A 1 94 ? 1.47 -21.078 -0.553 1 94.12 94 TYR A N 1
ATOM 695 C CA . TYR A 1 94 ? 1.748 -19.812 0.119 1 94.12 94 TYR A CA 1
ATOM 696 C C . TYR A 1 94 ? 3.113 -19.844 0.794 1 94.12 94 TYR A C 1
ATOM 698 O O . TYR A 1 94 ? 3.871 -18.875 0.718 1 94.12 94 TYR A O 1
ATOM 706 N N . ASN A 1 95 ? 3.424 -20.922 1.46 1 91.31 95 ASN A N 1
ATOM 707 C CA . ASN A 1 95 ? 4.711 -21.062 2.133 1 91.31 95 ASN A CA 1
ATOM 708 C C . ASN A 1 95 ? 5.871 -20.984 1.144 1 91.31 95 ASN A C 1
ATOM 710 O O . ASN A 1 95 ? 6.895 -20.359 1.43 1 91.31 95 ASN A O 1
ATOM 714 N N . PHE A 1 96 ? 5.738 -21.625 -0.008 1 89.56 96 PHE A N 1
ATOM 715 C CA . PHE A 1 96 ? 6.762 -21.578 -1.044 1 89.56 96 PHE A CA 1
ATOM 716 C C . PHE A 1 96 ? 7.012 -20.141 -1.498 1 89.56 96 PHE A C 1
ATOM 718 O O . PHE A 1 96 ? 8.148 -19.672 -1.495 1 89.56 96 PHE A O 1
ATOM 725 N N . TYR A 1 97 ? 5.93 -19.422 -1.823 1 94 97 TYR A N 1
ATOM 726 C CA . TYR A 1 97 ? 6.062 -18.062 -2.34 1 94 97 TYR A CA 1
ATOM 727 C C . TYR A 1 97 ? 6.496 -17.094 -1.239 1 94 97 TYR A C 1
ATOM 729 O O . TYR A 1 97 ? 7.188 -16.109 -1.505 1 94 97 TYR A O 1
ATOM 737 N N . ASN A 1 98 ? 6.051 -17.375 -0.013 1 91.44 98 ASN A N 1
ATOM 738 C CA . ASN A 1 98 ? 6.379 -16.5 1.11 1 91.44 98 ASN A CA 1
ATOM 739 C C . ASN A 1 98 ? 7.887 -16.406 1.326 1 91.44 98 ASN A C 1
ATOM 741 O O . ASN A 1 98 ? 8.398 -15.367 1.721 1 91.44 98 ASN A O 1
ATOM 745 N N . GLN A 1 99 ? 8.578 -17.469 1.112 1 88.75 99 GLN A N 1
ATOM 746 C CA . GLN A 1 99 ? 10.031 -17.453 1.21 1 88.75 99 GLN A CA 1
ATOM 747 C C . GLN A 1 99 ? 10.641 -16.5 0.174 1 88.75 99 GLN A C 1
ATOM 749 O O . GLN A 1 99 ? 11.586 -15.773 0.471 1 88.75 99 GLN A O 1
ATOM 754 N N . LEU A 1 100 ? 10.125 -16.562 -1.025 1 91.31 100 LEU A N 1
ATOM 755 C CA . LEU A 1 100 ? 10.602 -15.695 -2.094 1 91.31 100 LEU A CA 1
ATOM 756 C C . LEU A 1 100 ? 10.195 -14.25 -1.831 1 91.31 100 LEU A C 1
ATOM 758 O O . LEU A 1 100 ? 10.945 -13.32 -2.154 1 91.31 100 LEU A O 1
ATOM 762 N N . LEU A 1 101 ? 9.016 -14.062 -1.196 1 90.5 101 LEU A N 1
ATOM 763 C CA . LEU A 1 101 ? 8.469 -12.742 -0.895 1 90.5 101 LEU A CA 1
ATOM 764 C C . LEU A 1 101 ? 9.406 -11.961 0.019 1 90.5 101 LEU A C 1
ATOM 766 O O . LEU A 1 101 ? 9.523 -10.742 -0.102 1 90.5 101 LEU A O 1
ATOM 770 N N . HIS A 1 102 ? 10.117 -12.602 0.899 1 84.69 102 HIS A N 1
ATOM 771 C CA . HIS A 1 102 ? 10.945 -11.93 1.893 1 84.69 102 HIS A CA 1
ATOM 772 C C . HIS A 1 102 ? 12.414 -11.945 1.48 1 84.69 102 HIS A C 1
ATOM 774 O O . HIS A 1 102 ? 13.289 -11.594 2.273 1 84.69 102 HIS A O 1
ATOM 780 N N . SER A 1 103 ? 12.656 -12.273 0.238 1 87.31 103 SER A N 1
ATOM 781 C CA . SER A 1 103 ? 14.016 -12.227 -0.295 1 87.31 103 SER A CA 1
ATOM 782 C C . SER A 1 103 ? 14.297 -10.891 -0.974 1 87.31 103 SER A C 1
ATOM 784 O O . SER A 1 103 ? 13.383 -10.102 -1.201 1 87.31 103 SER A O 1
ATOM 786 N N . GLU A 1 104 ? 15.586 -10.648 -1.343 1 88.06 104 GLU A N 1
ATOM 787 C CA . GLU A 1 104 ? 15.992 -9.414 -1.999 1 88.06 104 GLU A CA 1
ATOM 788 C C . GLU A 1 104 ? 15.453 -9.336 -3.422 1 88.06 104 GLU A C 1
ATOM 790 O O . GLU A 1 104 ? 15.328 -8.25 -3.988 1 88.06 104 GLU A O 1
ATOM 795 N N . ASP A 1 105 ? 14.984 -10.406 -3.973 1 91.38 105 ASP A N 1
ATOM 796 C CA . ASP A 1 105 ? 14.602 -10.453 -5.379 1 91.38 105 ASP A CA 1
ATOM 797 C C . ASP A 1 105 ? 13.086 -10.352 -5.543 1 91.38 105 ASP A C 1
ATOM 799 O O . ASP A 1 105 ? 12.578 -10.398 -6.66 1 91.38 105 ASP A O 1
ATOM 803 N N . ALA A 1 106 ? 12.359 -10.18 -4.504 1 90.81 106 ALA A N 1
ATOM 804 C CA . ALA A 1 106 ? 10.898 -10.281 -4.512 1 90.81 106 ALA A CA 1
ATOM 805 C C . ALA A 1 106 ? 10.297 -9.406 -5.609 1 90.81 106 ALA A C 1
ATOM 807 O O . ALA A 1 106 ? 9.523 -9.891 -6.441 1 90.81 106 ALA A O 1
ATOM 808 N N . PRO A 1 107 ? 10.703 -8.125 -5.73 1 88 107 PRO A N 1
ATOM 809 C CA . PRO A 1 107 ? 10.094 -7.305 -6.777 1 88 107 PRO A CA 1
ATOM 810 C C . PRO A 1 107 ? 10.477 -7.762 -8.188 1 88 107 PRO A C 1
ATOM 812 O O . PRO A 1 107 ? 9.648 -7.715 -9.102 1 88 107 PRO A O 1
ATOM 815 N N . ARG A 1 108 ? 11.695 -8.172 -8.305 1 91.44 108 ARG A N 1
ATOM 816 C CA . ARG A 1 108 ? 12.156 -8.648 -9.602 1 91.44 108 ARG A CA 1
ATOM 817 C C . ARG A 1 108 ? 11.383 -9.891 -10.031 1 91.44 108 ARG A C 1
ATOM 819 O O . ARG A 1 108 ? 11.117 -10.078 -11.227 1 91.44 108 ARG A O 1
ATOM 826 N N . LEU A 1 109 ? 10.984 -10.664 -9.055 1 94.38 109 LEU A N 1
ATOM 827 C CA . LEU A 1 109 ? 10.242 -11.898 -9.305 1 94.38 109 LEU A CA 1
ATOM 828 C C . LEU A 1 109 ? 8.75 -11.625 -9.422 1 94.38 109 LEU A C 1
ATOM 830 O O . LEU A 1 109 ? 7.965 -12.531 -9.711 1 94.38 109 LEU A O 1
ATOM 834 N N . GLY A 1 110 ? 8.344 -10.391 -9.203 1 92.56 110 GLY A N 1
ATOM 835 C CA . GLY A 1 110 ? 6.938 -10.023 -9.297 1 92.56 110 GLY A CA 1
ATOM 836 C C . GLY A 1 110 ? 6.145 -10.367 -8.047 1 92.56 110 GLY A C 1
ATOM 837 O O . GLY A 1 110 ? 4.945 -10.633 -8.117 1 92.56 110 GLY A O 1
ATOM 838 N N . LEU A 1 111 ? 6.824 -10.461 -6.902 1 92.06 111 LEU A N 1
ATOM 839 C CA . LEU A 1 111 ? 6.145 -10.781 -5.656 1 92.06 111 LEU A CA 1
ATOM 840 C C . LEU A 1 111 ? 6.051 -9.562 -4.75 1 92.06 111 LEU A C 1
ATOM 842 O O . LEU A 1 111 ? 7 -8.773 -4.66 1 92.06 111 LEU A O 1
ATOM 846 N N . ALA A 1 112 ? 4.895 -9.383 -4.105 1 87.5 112 ALA A N 1
ATOM 847 C CA . ALA A 1 112 ? 4.66 -8.352 -3.102 1 87.5 112 ALA A CA 1
ATOM 848 C C . ALA A 1 112 ? 3.498 -8.727 -2.186 1 87.5 112 ALA A C 1
ATOM 850 O O . ALA A 1 112 ? 2.502 -9.297 -2.637 1 87.5 112 ALA A O 1
ATOM 851 N N . GLU A 1 113 ? 3.717 -8.414 -0.922 1 86.62 113 GLU A N 1
ATOM 852 C CA . GLU A 1 113 ? 2.596 -8.594 -0.003 1 86.62 113 GLU A CA 1
ATOM 853 C C . GLU A 1 113 ? 1.456 -7.633 -0.337 1 86.62 113 GLU A C 1
ATOM 855 O O . GLU A 1 113 ? 1.691 -6.469 -0.664 1 86.62 113 GLU A O 1
ATOM 860 N N . MET A 1 114 ? 0.226 -8.133 -0.19 1 86.12 114 MET A N 1
ATOM 861 C CA . MET A 1 114 ? -0.922 -7.348 -0.628 1 86.12 114 MET A CA 1
ATOM 862 C C . MET A 1 114 ? -2.078 -7.477 0.359 1 86.12 114 MET A C 1
ATOM 864 O O . MET A 1 114 ? -2.773 -8.492 0.379 1 86.12 114 MET A O 1
ATOM 868 N N . PRO A 1 115 ? -2.309 -6.441 1.196 1 84.5 115 PRO A N 1
ATOM 869 C CA . PRO A 1 115 ? -3.59 -6.383 1.904 1 84.5 115 PRO A CA 1
ATOM 870 C C . PRO A 1 115 ? -4.77 -6.113 0.971 1 84.5 115 PRO A C 1
ATOM 872 O O . PRO A 1 115 ? -4.633 -5.363 0.001 1 84.5 115 PRO A O 1
ATOM 875 N N . ALA A 1 116 ? -5.879 -6.695 1.318 1 85.56 116 ALA A N 1
ATOM 876 C CA . ALA A 1 116 ? -7 -6.559 0.394 1 85.56 116 ALA A CA 1
ATOM 877 C C . ALA A 1 116 ? -8.328 -6.523 1.145 1 85.56 116 ALA A C 1
ATOM 879 O O . ALA A 1 116 ? -8.5 -7.211 2.154 1 85.56 116 ALA A O 1
ATOM 880 N N . TYR A 1 117 ? -9.242 -5.711 0.633 1 86.19 117 TYR A N 1
ATOM 881 C CA . TYR A 1 117 ? -10.648 -5.75 1.018 1 86.19 117 TYR A CA 1
ATOM 882 C C . TYR A 1 117 ? -11.438 -6.656 0.085 1 86.19 117 TYR A C 1
ATOM 884 O O . TYR A 1 117 ? -11.43 -6.469 -1.134 1 86.19 117 TYR A O 1
ATOM 892 N N . HIS A 1 118 ? -12.008 -7.625 0.633 1 87.44 118 HIS A N 1
ATOM 893 C CA . HIS A 1 118 ? -12.922 -8.492 -0.099 1 87.44 118 HIS A CA 1
ATOM 894 C C . HIS A 1 118 ? -14.375 -8.188 0.254 1 87.44 118 HIS A C 1
ATOM 896 O O . HIS A 1 118 ? -14.867 -8.602 1.308 1 87.44 118 HIS A O 1
ATOM 902 N N . LEU A 1 119 ? -15.039 -7.504 -0.681 1 86.94 119 LEU A N 1
ATOM 903 C CA . LEU A 1 119 ? -16.391 -7.02 -0.412 1 86.94 119 LEU A CA 1
ATOM 904 C C . LEU A 1 119 ? -17.438 -8 -0.928 1 86.94 119 LEU A C 1
ATOM 906 O O . LEU A 1 119 ? -17.266 -8.586 -2 1 86.94 119 LEU A O 1
ATOM 910 N N . GLU A 1 120 ? -18.438 -8.18 -0.143 1 85.62 120 GLU A N 1
ATOM 911 C CA . GLU A 1 120 ? -19.5 -9.117 -0.484 1 85.62 120 GLU A CA 1
ATOM 912 C C . GLU A 1 120 ? -20.875 -8.508 -0.242 1 85.62 120 GLU A C 1
ATOM 914 O O . GLU A 1 120 ? -21.078 -7.766 0.722 1 85.62 120 GLU A O 1
ATOM 919 N N . GLU A 1 121 ? -21.781 -8.812 -1.09 1 85.31 121 GLU A N 1
ATOM 920 C CA . GLU A 1 121 ? -23.156 -8.344 -0.94 1 85.31 121 GLU A CA 1
ATOM 921 C C . GLU A 1 121 ? -23.953 -9.25 -0.004 1 85.31 121 GLU A C 1
ATOM 923 O O . GLU A 1 121 ? -24.906 -8.805 0.629 1 85.31 121 GLU A O 1
ATOM 928 N N . SER A 1 122 ? -23.516 -10.508 0.042 1 86.94 122 SER A N 1
ATOM 929 C CA . SER A 1 122 ? -24.141 -11.5 0.92 1 86.94 122 SER A CA 1
ATOM 930 C C . SER A 1 122 ? -23.109 -12.148 1.836 1 86.94 122 SER A C 1
ATOM 932 O O . SER A 1 122 ? -21.922 -12.18 1.515 1 86.94 122 SER A O 1
ATOM 934 N N . TRP A 1 123 ? -23.656 -12.633 2.893 1 86.44 123 TRP A N 1
ATOM 935 C CA . TRP A 1 123 ? -22.75 -13.25 3.855 1 86.44 123 TRP A CA 1
ATOM 936 C C . TRP A 1 123 ? -22.219 -14.586 3.336 1 86.44 123 TRP A C 1
ATOM 938 O O . TRP A 1 123 ? -23 -15.422 2.857 1 86.44 123 TRP A O 1
ATOM 948 N N . ASN A 1 124 ? -20.953 -14.727 3.34 1 85.06 124 ASN A N 1
ATOM 949 C CA . ASN A 1 124 ? -20.266 -15.984 3.055 1 85.06 124 ASN A CA 1
ATOM 950 C C . ASN A 1 124 ? -19.359 -16.391 4.199 1 85.06 124 ASN A C 1
ATOM 952 O O . ASN A 1 124 ? -18.609 -15.562 4.73 1 85.06 124 ASN A O 1
ATOM 956 N N . PRO A 1 125 ? -19.438 -17.641 4.57 1 89.25 125 PRO A N 1
ATOM 957 C CA . PRO A 1 125 ? -18.547 -18.078 5.656 1 89.25 125 PRO A CA 1
ATOM 958 C C . PRO A 1 125 ? -17.078 -18.031 5.281 1 89.25 125 PRO A C 1
ATOM 960 O O . PRO A 1 125 ? -16.734 -18.141 4.102 1 89.25 125 PRO A O 1
ATOM 963 N N . ARG A 1 126 ? -16.281 -17.891 6.289 1 91 126 ARG A N 1
ATOM 964 C CA . ARG A 1 126 ? -14.828 -17.922 6.086 1 91 126 ARG A CA 1
ATOM 965 C C . ARG A 1 126 ? -14.398 -19.234 5.449 1 91 126 ARG A C 1
ATOM 967 O O . ARG A 1 126 ? -14.672 -20.312 5.988 1 91 126 ARG A O 1
ATOM 974 N N . PRO A 1 127 ? -13.742 -19.188 4.344 1 91.75 127 PRO A N 1
ATOM 975 C CA . PRO A 1 127 ? -13.305 -20.453 3.727 1 91.75 127 PRO A CA 1
ATOM 976 C C . PRO A 1 127 ? -12.188 -21.141 4.504 1 91.75 127 PRO A C 1
ATOM 978 O O . PRO A 1 127 ? -11.391 -20.469 5.172 1 91.75 127 PRO A O 1
ATOM 981 N N . LYS A 1 128 ? -12.055 -22.422 4.375 1 94.12 128 LYS A N 1
ATOM 982 C CA . LYS A 1 128 ? -11.023 -23.172 5.086 1 94.12 128 LYS A CA 1
ATOM 983 C C . LYS A 1 128 ? -9.625 -22.766 4.629 1 94.12 128 LYS A C 1
ATOM 985 O O . LYS A 1 128 ? -8.68 -22.766 5.426 1 94.12 128 LYS A O 1
ATOM 990 N N . TYR A 1 129 ? -9.523 -22.406 3.355 1 94.38 129 TYR A N 1
ATOM 991 C CA . TYR A 1 129 ? -8.211 -22.062 2.824 1 94.38 129 TYR A CA 1
ATOM 992 C C . TYR A 1 129 ? -7.719 -20.75 3.393 1 94.38 129 TYR A C 1
ATOM 994 O O . TYR A 1 129 ? -6.555 -20.375 3.209 1 94.38 129 TYR A O 1
ATOM 1002 N N . ALA A 1 130 ? -8.594 -19.984 4.078 1 93.06 130 ALA A N 1
ATOM 1003 C CA . ALA A 1 130 ? -8.195 -18.75 4.746 1 93.06 130 ALA A CA 1
ATOM 1004 C C . ALA A 1 130 ? -7.059 -19 5.738 1 93.06 130 ALA A C 1
ATOM 1006 O O . ALA A 1 130 ? -6.316 -18.094 6.09 1 93.06 130 ALA A O 1
ATOM 1007 N N . ASP A 1 131 ? -6.883 -20.219 6.137 1 93.69 131 ASP A N 1
ATOM 1008 C CA . ASP A 1 131 ? -5.828 -20.594 7.066 1 93.69 131 ASP A CA 1
ATOM 1009 C C . ASP A 1 131 ? -4.445 -20.359 6.465 1 93.69 131 ASP A C 1
ATOM 1011 O O . ASP A 1 131 ? -3.453 -20.281 7.191 1 93.69 131 ASP A O 1
ATOM 1015 N N . ALA A 1 132 ? -4.395 -20.312 5.172 1 93.5 132 ALA A N 1
ATOM 1016 C CA . ALA A 1 132 ? -3.115 -20.156 4.484 1 93.5 132 ALA A CA 1
ATOM 1017 C C . ALA A 1 132 ? -2.604 -18.719 4.609 1 93.5 132 ALA A C 1
ATOM 1019 O O . ALA A 1 132 ? -1.411 -18.469 4.426 1 93.5 132 ALA A O 1
ATOM 1020 N N . PHE A 1 133 ? -3.555 -17.812 4.984 1 91.12 133 PHE A N 1
ATOM 1021 C CA . PHE A 1 133 ? -3.219 -16.391 4.941 1 91.12 133 PHE A CA 1
ATOM 1022 C C . PHE A 1 133 ? -2.865 -15.875 6.332 1 91.12 133 PHE A C 1
ATOM 1024 O O . PHE A 1 133 ? -3.469 -16.281 7.324 1 91.12 133 PHE A O 1
ATOM 1031 N N . PRO A 1 134 ? -1.901 -14.969 6.387 1 87.94 134 PRO A N 1
ATOM 1032 C CA . PRO A 1 134 ? -1.522 -14.422 7.691 1 87.94 134 PRO A CA 1
ATOM 1033 C C . PRO A 1 134 ? -2.686 -13.734 8.406 1 87.94 134 PRO A C 1
ATOM 1035 O O . PRO A 1 134 ? -2.715 -13.68 9.633 1 87.94 134 PRO A O 1
ATOM 1038 N N . LEU A 1 135 ? -3.623 -13.227 7.602 1 88.56 135 LEU A N 1
ATOM 1039 C CA . LEU A 1 135 ? -4.77 -12.547 8.188 1 88.56 135 LEU A CA 1
ATOM 1040 C C . LEU A 1 135 ? -6.012 -12.734 7.324 1 88.56 135 LEU A C 1
ATOM 1042 O O . LEU A 1 135 ? -5.938 -12.648 6.094 1 88.56 135 LEU A O 1
ATOM 1046 N N . TRP A 1 136 ? -7.016 -13.016 7.977 1 90.94 136 TRP A N 1
ATOM 1047 C CA . TRP A 1 136 ? -8.352 -13.047 7.398 1 90.94 136 TRP A CA 1
ATOM 1048 C C . TRP A 1 136 ? -9.406 -12.727 8.453 1 90.94 136 TRP A C 1
ATOM 1050 O O . TRP A 1 136 ? -9.609 -13.5 9.398 1 90.94 136 TRP A O 1
ATOM 1060 N N . ARG A 1 137 ? -10.102 -11.656 8.32 1 90.56 137 ARG A N 1
ATOM 1061 C CA . ARG A 1 137 ? -11.117 -11.281 9.297 1 90.56 137 ARG A CA 1
ATOM 1062 C C . ARG A 1 137 ? -12.281 -10.57 8.625 1 90.56 137 ARG A C 1
ATOM 1064 O O . ARG A 1 137 ? -12.133 -10 7.539 1 90.56 137 ARG A O 1
ATOM 1071 N N . ASP A 1 138 ? -13.305 -10.484 9.383 1 91.31 138 ASP A N 1
ATOM 1072 C CA . ASP A 1 138 ? -14.469 -9.75 8.883 1 91.31 138 ASP A CA 1
ATOM 1073 C C . ASP A 1 138 ? -14.242 -8.242 8.961 1 91.31 138 ASP A C 1
ATOM 1075 O O . ASP A 1 138 ? -13.578 -7.754 9.883 1 91.31 138 ASP A O 1
ATOM 1079 N N . LEU A 1 139 ? -14.859 -7.582 7.941 1 89.31 139 LEU A N 1
ATOM 1080 C CA . LEU A 1 139 ? -14.852 -6.121 8 1 89.31 139 LEU A CA 1
ATOM 1081 C C . LEU A 1 139 ? -15.805 -5.617 9.078 1 89.31 139 LEU A C 1
ATOM 1083 O O . LEU A 1 139 ? -16.875 -6.199 9.289 1 89.31 139 LEU A O 1
ATOM 1087 N N . THR A 1 140 ? -15.367 -4.527 9.734 1 87.69 140 THR A N 1
ATOM 1088 C CA . THR A 1 140 ? -16.266 -3.867 10.68 1 87.69 140 THR A CA 1
ATOM 1089 C C . THR A 1 140 ? -17.297 -3.018 9.953 1 87.69 140 THR A C 1
ATOM 1091 O O . THR A 1 140 ? -17.141 -2.73 8.758 1 87.69 140 THR A O 1
ATOM 1094 N N . GLU A 1 141 ? -18.312 -2.613 10.734 1 88.38 141 GLU A N 1
ATOM 1095 C CA . GLU A 1 141 ? -19.328 -1.722 10.164 1 88.38 141 GLU A CA 1
ATOM 1096 C C . GLU A 1 141 ? -18.703 -0.406 9.703 1 88.38 141 GLU A C 1
ATOM 1098 O O . GLU A 1 141 ? -19.062 0.131 8.656 1 88.38 141 GLU A O 1
ATOM 1103 N N . LYS A 1 142 ? -17.797 0.144 10.414 1 84.31 142 LYS A N 1
ATOM 1104 C CA . LYS A 1 142 ? -17.141 1.408 10.094 1 84.31 142 LYS A CA 1
ATOM 1105 C C . LYS A 1 142 ? -16.344 1.299 8.797 1 84.31 142 LYS A C 1
ATOM 1107 O O . LYS A 1 142 ? -16.344 2.221 7.98 1 84.31 142 LYS A O 1
ATOM 1112 N N . GLU A 1 143 ? -15.664 0.196 8.625 1 84.06 143 GLU A N 1
ATOM 1113 C CA . GLU A 1 143 ? -14.906 -0.026 7.398 1 84.06 143 GLU A CA 1
ATOM 1114 C C . GLU A 1 143 ? -15.828 -0.112 6.188 1 84.06 143 GLU A C 1
ATOM 1116 O O . GLU A 1 143 ? -15.484 0.378 5.105 1 84.06 143 GLU A O 1
ATOM 1121 N N . LEU A 1 144 ? -16.953 -0.75 6.363 1 86.38 144 LEU A N 1
ATOM 1122 C CA . LEU A 1 144 ? -17.891 -0.956 5.27 1 86.38 144 LEU A CA 1
ATOM 1123 C C . LEU A 1 144 ? -18.5 0.369 4.816 1 86.38 144 LEU A C 1
ATOM 1125 O O . LEU A 1 144 ? -18.922 0.497 3.668 1 86.38 144 LEU A O 1
ATOM 1129 N N . GLU A 1 145 ? -18.438 1.387 5.664 1 85.25 145 GLU A N 1
ATOM 1130 C CA . GLU A 1 145 ? -19.016 2.691 5.344 1 85.25 145 GLU A CA 1
ATOM 1131 C C . GLU A 1 145 ? -18.234 3.377 4.227 1 85.25 145 GLU A C 1
ATOM 1133 O O . GLU A 1 145 ? -18.75 4.266 3.551 1 85.25 145 GLU A O 1
ATOM 1138 N N . ALA A 1 146 ? -17.047 2.961 4.023 1 81.88 146 ALA A N 1
ATOM 1139 C CA . ALA A 1 146 ? -16.203 3.576 3.004 1 81.88 146 ALA A CA 1
ATOM 1140 C C . ALA A 1 146 ? -16.594 3.107 1.606 1 81.88 146 ALA A C 1
ATOM 1142 O O . ALA A 1 146 ? -16.156 3.68 0.606 1 81.88 146 ALA A O 1
ATOM 1143 N N . PHE A 1 147 ? -17.484 2.076 1.514 1 84.62 147 PHE A N 1
ATOM 1144 C CA . PHE A 1 147 ? -17.844 1.466 0.24 1 84.62 147 PHE A CA 1
ATOM 1145 C C . PHE A 1 147 ? -19.328 1.616 -0.028 1 84.62 147 PHE A C 1
ATOM 1147 O O . PHE A 1 147 ? -20.094 1.979 0.869 1 84.62 147 PHE A O 1
ATOM 1154 N N . PRO A 1 148 ? -19.703 1.396 -1.239 1 86.25 148 PRO A N 1
ATOM 1155 C CA . PRO A 1 148 ? -21.141 1.469 -1.545 1 86.25 148 PRO A CA 1
ATOM 1156 C C . PRO A 1 148 ? -21.984 0.573 -0.641 1 86.25 148 PRO A C 1
ATOM 1158 O O . PRO A 1 148 ? -21.562 -0.54 -0.306 1 86.25 148 PRO A O 1
ATOM 1161 N N . SER A 1 149 ? -23.172 0.959 -0.345 1 89.31 149 SER A N 1
ATOM 1162 C CA . SER A 1 149 ? -24.016 0.351 0.677 1 89.31 149 SER A CA 1
ATOM 1163 C C . SER A 1 149 ? -24.422 -1.064 0.286 1 89.31 149 SER A C 1
ATOM 1165 O O . SER A 1 149 ? -24.844 -1.852 1.136 1 89.31 149 SER A O 1
ATOM 1167 N N . ARG A 1 150 ? -24.328 -1.432 -0.897 1 87.75 150 ARG A N 1
ATOM 1168 C CA . ARG A 1 150 ? -24.703 -2.771 -1.333 1 87.75 150 ARG A CA 1
ATOM 1169 C C . ARG A 1 150 ? -23.766 -3.822 -0.753 1 87.75 150 ARG A C 1
ATOM 1171 O O . ARG A 1 150 ? -24.125 -5 -0.662 1 87.75 150 ARG A O 1
ATOM 1178 N N . TYR A 1 151 ? -22.609 -3.408 -0.468 1 87 151 TYR A N 1
ATOM 1179 C CA . TYR A 1 151 ? -21.672 -4.316 0.176 1 87 151 TYR A CA 1
ATOM 1180 C C . TYR A 1 151 ? -21.859 -4.324 1.688 1 87 151 TYR A C 1
ATOM 1182 O O . TYR A 1 151 ? -21.344 -3.453 2.391 1 87 151 TYR A O 1
ATOM 1190 N N . ARG A 1 152 ? -22.531 -5.312 2.207 1 89.5 152 ARG A N 1
ATOM 1191 C CA . ARG A 1 152 ? -22.922 -5.367 3.611 1 89.5 152 ARG A CA 1
ATOM 1192 C C . ARG A 1 152 ? -21.969 -6.238 4.414 1 89.5 152 ARG A C 1
ATOM 1194 O O . ARG A 1 152 ? -21.969 -6.199 5.648 1 89.5 152 ARG A O 1
ATOM 1201 N N . TYR A 1 153 ? -21.281 -7.07 3.602 1 89.5 153 TYR A N 1
ATOM 1202 C CA . TYR A 1 153 ? -20.328 -7.973 4.23 1 89.5 153 TYR A CA 1
ATOM 1203 C C . TYR A 1 153 ? -18.984 -7.918 3.525 1 89.5 153 TYR A C 1
ATOM 1205 O O . TYR A 1 153 ? -18.859 -7.312 2.457 1 89.5 153 TYR A O 1
ATOM 1213 N N . GLY A 1 154 ? -17.969 -8.477 4.176 1 89.44 154 GLY A N 1
ATOM 1214 C CA . GLY A 1 154 ? -16.656 -8.562 3.557 1 89.44 154 GLY A CA 1
ATOM 1215 C C . GLY A 1 154 ? -15.562 -8.977 4.527 1 89.44 154 GLY A C 1
ATOM 1216 O O . GLY A 1 154 ? -15.828 -9.234 5.699 1 89.44 154 GLY A O 1
ATOM 1217 N N . SER A 1 155 ? -14.438 -9.203 3.939 1 90.25 155 SER A N 1
ATOM 1218 C CA . SER A 1 155 ? -13.273 -9.594 4.727 1 90.25 155 SER A CA 1
ATOM 1219 C C . SER A 1 155 ? -12.055 -8.758 4.371 1 90.25 155 SER A C 1
ATOM 1221 O O . SER A 1 155 ? -11.938 -8.273 3.244 1 90.25 155 SER A O 1
ATOM 1223 N N . TYR A 1 156 ? -11.305 -8.484 5.355 1 88.62 156 TYR A N 1
ATOM 1224 C CA . TYR A 1 156 ? -9.953 -7.965 5.164 1 88.62 156 TYR A CA 1
ATOM 1225 C C . TYR A 1 156 ? -8.922 -9.086 5.254 1 88.62 156 TYR A C 1
ATOM 1227 O O . TYR A 1 156 ? -8.93 -9.867 6.203 1 88.62 156 TYR A O 1
ATOM 1235 N N . LEU A 1 157 ? -8.055 -9.203 4.199 1 88.56 157 LEU A N 1
ATOM 1236 C CA . LEU A 1 157 ? -7.055 -10.266 4.199 1 88.56 157 LEU A CA 1
ATOM 1237 C C . LEU A 1 157 ? -5.703 -9.742 3.729 1 88.56 157 LEU A C 1
ATOM 1239 O O . LEU A 1 157 ? -5.629 -8.695 3.08 1 88.56 157 LEU A O 1
ATOM 1243 N N . ILE A 1 158 ? -4.664 -10.445 4.152 1 87 158 ILE A N 1
ATOM 1244 C CA . ILE A 1 158 ? -3.322 -10.211 3.627 1 87 158 ILE A CA 1
ATOM 1245 C C . ILE A 1 158 ? -2.885 -11.406 2.783 1 87 158 ILE A C 1
ATOM 1247 O O . ILE A 1 158 ? -2.93 -12.547 3.244 1 87 158 ILE A O 1
ATOM 1251 N N . SER A 1 159 ? -2.602 -11.133 1.595 1 90.06 159 SER A N 1
ATOM 1252 C CA . SER A 1 159 ? -2.047 -12.125 0.679 1 90.06 159 SER A CA 1
ATOM 1253 C C . SER A 1 159 ? -0.863 -11.562 -0.099 1 90.06 159 SER A C 1
ATOM 1255 O O . SER A 1 159 ? -0.063 -10.797 0.446 1 90.06 159 SER A O 1
ATOM 1257 N N . MET A 1 160 ? -0.665 -12.031 -1.278 1 90.12 160 MET A N 1
ATOM 1258 C CA . MET A 1 160 ? 0.437 -11.555 -2.107 1 90.12 160 MET A CA 1
ATOM 1259 C C . MET A 1 160 ? 0.066 -11.602 -3.586 1 90.12 160 MET A C 1
ATOM 1261 O O . MET A 1 160 ? -0.938 -12.211 -3.959 1 90.12 160 MET A O 1
ATOM 1265 N N . ILE A 1 161 ? 0.823 -10.898 -4.301 1 89.75 161 ILE A N 1
ATOM 1266 C CA . ILE A 1 161 ? 0.738 -11.023 -5.754 1 89.75 161 ILE A CA 1
ATOM 1267 C C . ILE A 1 161 ? 1.964 -11.773 -6.277 1 89.75 161 ILE A C 1
ATOM 1269 O O . ILE A 1 161 ? 3.064 -11.625 -5.742 1 89.75 161 ILE A O 1
ATOM 1273 N N . ILE A 1 162 ? 1.734 -12.609 -7.234 1 93.94 162 ILE A N 1
ATOM 1274 C CA . ILE A 1 162 ? 2.758 -13.258 -8.055 1 93.94 162 ILE A CA 1
ATOM 1275 C C . ILE A 1 162 ? 2.514 -12.945 -9.523 1 93.94 162 ILE A C 1
ATOM 1277 O O . ILE A 1 162 ? 1.706 -13.602 -10.18 1 93.94 162 ILE A O 1
ATOM 1281 N N . GLU A 1 163 ? 3.301 -12.039 -10.047 1 92.9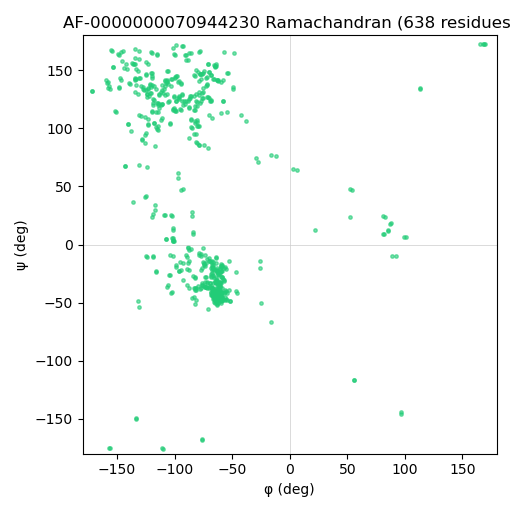4 163 GLU A N 1
ATOM 1282 C CA . GLU A 1 163 ? 3.109 -11.656 -11.438 1 92.94 163 GLU A CA 1
ATOM 1283 C C . GLU A 1 163 ? 3.797 -12.641 -12.383 1 92.94 163 GLU A C 1
ATOM 1285 O O . GLU A 1 163 ? 5.027 -12.672 -12.461 1 92.94 163 GLU A O 1
ATOM 1290 N N . CYS A 1 164 ? 2.967 -13.266 -13.125 1 94.75 164 CYS A N 1
ATOM 1291 C CA . CYS A 1 164 ? 3.529 -14.266 -14.023 1 94.75 164 CYS A CA 1
ATOM 1292 C C . CYS A 1 164 ? 4.465 -13.625 -15.039 1 94.75 164 CYS A C 1
ATOM 1294 O O . CYS A 1 164 ? 5.461 -14.234 -15.445 1 94.75 164 CYS A O 1
ATOM 1296 N N . LYS A 1 165 ? 4.195 -12.398 -15.453 1 94 165 LYS A N 1
ATOM 1297 C CA . LYS A 1 165 ? 5.035 -11.734 -16.453 1 94 165 LYS A CA 1
ATOM 1298 C C . LYS A 1 165 ? 6.473 -11.594 -15.953 1 94 165 LYS A C 1
ATOM 1300 O O . LYS A 1 165 ? 7.398 -11.445 -16.75 1 94 165 LYS A O 1
ATOM 1305 N N . ARG A 1 166 ? 6.645 -11.648 -14.711 1 94.75 166 ARG A N 1
ATOM 1306 C CA . ARG A 1 166 ? 7.98 -11.562 -14.125 1 94.75 166 ARG A CA 1
ATOM 1307 C C . ARG A 1 166 ? 8.438 -12.922 -13.617 1 94.75 166 ARG A C 1
ATOM 1309 O O . ARG A 1 166 ? 9.625 -13.258 -13.703 1 94.75 166 ARG A O 1
ATOM 1316 N N . PHE A 1 167 ? 7.516 -13.656 -13.094 1 97.12 167 PHE A N 1
ATOM 1317 C CA . PHE A 1 167 ? 7.863 -14.922 -12.453 1 97.12 167 PHE A CA 1
ATOM 1318 C C . PHE A 1 167 ? 8.188 -15.984 -13.492 1 97.12 167 PHE A C 1
ATOM 1320 O O . PHE A 1 167 ? 9.07 -16.812 -13.281 1 97.12 167 PHE A O 1
ATOM 1327 N N . LEU A 1 168 ? 7.508 -15.977 -14.602 1 97.56 168 LEU A N 1
ATOM 1328 C CA . LEU A 1 168 ? 7.727 -16.984 -15.633 1 97.56 168 LEU A CA 1
ATOM 1329 C C . LEU A 1 168 ? 9.133 -16.875 -16.203 1 97.56 168 LEU A C 1
ATOM 1331 O O . LEU A 1 168 ? 9.836 -17.891 -16.328 1 97.56 168 LEU A O 1
ATOM 1335 N N . PRO A 1 169 ? 9.594 -15.68 -16.578 1 97.06 169 PRO A N 1
ATOM 1336 C CA . PRO A 1 169 ? 10.984 -15.562 -17.031 1 97.06 169 PRO A CA 1
ATOM 1337 C C . PRO A 1 169 ? 11.984 -16.094 -16 1 97.06 169 PRO A C 1
ATOM 1339 O O . PRO A 1 169 ? 12.984 -16.719 -16.375 1 97.06 169 PRO A O 1
ATOM 1342 N N . TYR A 1 170 ? 11.773 -15.852 -14.797 1 95.56 170 TYR A N 1
ATOM 1343 C CA . TYR A 1 170 ? 12.625 -16.375 -13.734 1 95.56 170 TYR A CA 1
ATOM 1344 C C . TYR A 1 170 ? 12.641 -17.891 -13.75 1 95.56 170 TYR A C 1
ATOM 1346 O O . TYR A 1 170 ? 13.711 -18.516 -13.641 1 95.56 170 TYR A O 1
ATOM 1354 N N . LEU A 1 171 ? 11.43 -18.5 -13.812 1 96.75 171 LEU A N 1
ATOM 1355 C CA . LEU A 1 171 ? 11.344 -19.953 -13.867 1 96.75 171 LEU A CA 1
ATOM 1356 C C . LEU A 1 171 ? 12.078 -20.5 -15.086 1 96.75 171 LEU A C 1
ATOM 1358 O O . LEU A 1 171 ? 12.727 -21.531 -15.008 1 96.75 171 LEU A O 1
ATOM 1362 N N . MET A 1 172 ? 11.914 -19.797 -16.219 1 97.69 172 MET A N 1
ATOM 1363 C CA . MET A 1 172 ? 12.586 -20.234 -17.438 1 97.69 172 MET A CA 1
ATOM 1364 C C . MET A 1 172 ? 14.102 -20.203 -17.266 1 97.69 172 MET A C 1
ATOM 1366 O O . MET A 1 172 ? 14.797 -21.141 -17.672 1 97.69 172 MET A O 1
ATOM 1370 N N . GLN A 1 173 ? 14.602 -19.156 -16.656 1 96.94 173 GLN A N 1
ATOM 1371 C CA . GLN A 1 173 ? 16.031 -19.047 -16.406 1 96.94 173 GLN A CA 1
ATOM 1372 C C . GLN A 1 173 ? 16.5 -20.125 -15.461 1 96.94 173 GLN A C 1
ATOM 1374 O O . GLN A 1 173 ? 17.547 -20.75 -15.68 1 96.94 173 GLN A O 1
ATOM 1379 N N . ARG A 1 174 ? 15.789 -20.266 -14.438 1 95.56 174 ARG A N 1
ATOM 1380 C CA . ARG A 1 174 ? 16.109 -21.297 -13.461 1 95.56 174 ARG A CA 1
ATOM 1381 C C . ARG A 1 174 ? 16.141 -22.672 -14.102 1 95.56 174 ARG A C 1
ATOM 1383 O O . ARG A 1 174 ? 17.016 -23.484 -13.805 1 95.56 174 ARG A O 1
ATOM 1390 N N . PHE A 1 175 ? 15.219 -22.938 -14.961 1 97.44 175 PHE A N 1
ATOM 1391 C CA . PHE A 1 175 ? 15.094 -24.188 -15.688 1 97.44 175 PHE A CA 1
ATOM 1392 C C . PHE A 1 175 ? 16.297 -24.406 -16.609 1 97.44 175 PHE A C 1
ATOM 1394 O O . PHE A 1 175 ? 16.906 -25.469 -16.594 1 97.44 175 PHE A O 1
ATOM 1401 N N . GLN A 1 176 ? 16.609 -23.406 -17.312 1 97.12 176 GLN A N 1
ATOM 1402 C CA . GLN A 1 176 ? 17.719 -23.484 -18.266 1 97.12 176 GLN A CA 1
ATOM 1403 C C . GLN A 1 176 ? 19.047 -23.656 -17.547 1 97.12 176 GLN A C 1
ATOM 1405 O O . GLN A 1 176 ? 19.906 -24.422 -18 1 97.12 176 GLN A O 1
ATOM 1410 N N . LYS A 1 177 ? 19.234 -23 -16.5 1 95.75 177 LYS A N 1
ATOM 1411 C CA . LYS A 1 177 ? 20.469 -23.078 -15.727 1 95.75 177 LYS A CA 1
ATOM 1412 C C . LYS A 1 177 ? 20.719 -24.5 -15.25 1 95.75 177 LYS A C 1
ATOM 1414 O O . LYS A 1 177 ? 21.875 -24.891 -15.039 1 95.75 177 LYS A O 1
ATOM 1419 N N . ARG A 1 178 ? 19.734 -25.266 -15.172 1 95.56 178 ARG A N 1
ATOM 1420 C CA . ARG A 1 178 ? 19.875 -26.625 -14.672 1 95.56 178 ARG A CA 1
ATOM 1421 C C . ARG A 1 178 ? 19.891 -27.625 -15.812 1 95.56 178 ARG A C 1
ATOM 1423 O O . ARG A 1 178 ? 19.766 -28.844 -15.586 1 95.56 178 ARG A O 1
ATOM 1430 N N . GLY A 1 179 ? 19.891 -27.109 -16.984 1 96.31 179 GLY A N 1
ATOM 1431 C CA . GLY A 1 179 ? 20.047 -27.984 -18.141 1 96.31 179 GLY A CA 1
ATOM 1432 C C . GLY A 1 179 ? 18.75 -28.297 -18.844 1 96.31 179 GLY A C 1
ATOM 1433 O O . GLY A 1 179 ? 18.703 -29.141 -19.719 1 96.31 179 GLY A O 1
ATOM 1434 N N . GLY A 1 180 ? 17.672 -27.641 -18.406 1 98.19 180 GLY A N 1
ATOM 1435 C CA . GLY A 1 180 ? 16.406 -27.844 -19.078 1 98.19 180 GLY A CA 1
ATOM 1436 C C . GLY A 1 180 ? 16.406 -27.344 -20.5 1 98.19 180 GLY A C 1
ATOM 1437 O O . GLY A 1 180 ? 17.172 -26.453 -20.859 1 98.19 180 GLY A O 1
ATOM 1438 N N . ARG A 1 181 ? 15.516 -27.969 -21.328 1 98.06 181 ARG A N 1
ATOM 1439 C CA . ARG A 1 181 ? 15.422 -27.609 -22.734 1 98.06 181 ARG A CA 1
ATOM 1440 C C . ARG A 1 181 ? 14.023 -27.094 -23.062 1 98.06 181 ARG A C 1
ATOM 1442 O O . ARG A 1 181 ? 13.031 -27.578 -22.516 1 98.06 181 ARG A O 1
ATOM 1449 N N . PHE A 1 182 ? 14.039 -26.141 -23.969 1 98.25 182 PHE A N 1
ATOM 1450 C CA . PHE A 1 182 ? 12.781 -25.609 -24.5 1 98.25 182 PHE A CA 1
ATOM 1451 C C . PHE A 1 182 ? 12.602 -26.016 -25.953 1 98.25 182 PHE A C 1
ATOM 1453 O O . PHE A 1 182 ? 13.555 -26.031 -26.734 1 98.25 182 PHE A O 1
ATOM 1460 N N . LEU A 1 183 ? 11.391 -26.422 -26.312 1 97.88 183 LEU A N 1
ATOM 1461 C CA . LEU A 1 183 ? 11.016 -26.703 -27.688 1 97.88 183 LEU A CA 1
ATOM 1462 C C . LEU A 1 183 ? 9.711 -26 -28.047 1 97.88 183 LEU A C 1
ATOM 1464 O O . LEU A 1 183 ? 8.656 -26.328 -27.516 1 97.88 183 LEU A O 1
ATOM 1468 N N . GLU A 1 184 ? 9.812 -25 -28.938 1 97.06 184 GLU A N 1
ATOM 1469 C CA . GLU A 1 184 ? 8.609 -24.344 -29.453 1 97.06 184 GLU A CA 1
ATOM 1470 C C . GLU A 1 184 ? 7.961 -25.156 -30.562 1 97.06 184 GLU A C 1
ATOM 1472 O O . GLU A 1 184 ? 8.477 -25.219 -31.688 1 97.06 184 GLU A O 1
ATOM 1477 N N . ARG A 1 185 ? 6.848 -25.797 -30.219 1 95.19 185 ARG A N 1
ATOM 1478 C CA . ARG A 1 185 ? 6.184 -26.719 -31.141 1 95.19 185 ARG A CA 1
ATOM 1479 C C . ARG A 1 185 ? 4.703 -26.859 -30.797 1 95.19 185 ARG A C 1
ATOM 1481 O O . ARG A 1 185 ? 4.34 -26.969 -29.625 1 95.19 185 ARG A O 1
ATOM 1488 N N . ARG A 1 186 ? 3.928 -26.781 -31.828 1 93.94 186 ARG A N 1
ATOM 1489 C CA . ARG A 1 186 ? 2.514 -27.094 -31.656 1 93.94 186 ARG A CA 1
ATOM 1490 C C . ARG A 1 186 ? 2.27 -28.594 -31.797 1 93.94 186 ARG A C 1
ATOM 1492 O O . ARG A 1 186 ? 2.68 -29.219 -32.781 1 93.94 186 ARG A O 1
ATOM 1499 N N . LEU A 1 187 ? 1.599 -29.203 -30.828 1 93.12 187 LEU A N 1
ATOM 1500 C CA . LEU A 1 187 ? 1.289 -30.625 -30.859 1 93.12 187 LEU A CA 1
ATOM 1501 C C . LEU A 1 187 ? -0.166 -30.859 -31.25 1 93.12 187 LEU A C 1
ATOM 1503 O O . LEU A 1 187 ? -1.053 -30.109 -30.844 1 93.12 187 LEU A O 1
ATOM 1507 N N . GLU A 1 188 ? -0.354 -31.891 -32 1 90.75 188 GLU A N 1
ATOM 1508 C CA . GLU A 1 188 ? -1.717 -32.281 -32.312 1 90.75 188 GLU A CA 1
ATOM 1509 C C . GLU A 1 188 ? -2.271 -33.25 -31.281 1 90.75 188 GLU A C 1
ATOM 1511 O O . GLU A 1 188 ? -3.469 -33.25 -30.984 1 90.75 188 GLU A O 1
ATOM 1516 N N . ASN A 1 189 ? -1.504 -34.031 -30.812 1 89.62 189 ASN A N 1
ATOM 1517 C CA . ASN A 1 189 ? -1.827 -34.969 -29.75 1 89.62 189 ASN A CA 1
ATOM 1518 C C . ASN A 1 189 ? -0.583 -35.375 -28.953 1 89.62 189 ASN A C 1
ATOM 1520 O O . ASN A 1 189 ? 0.542 -35.156 -29.406 1 89.62 189 ASN A O 1
ATOM 1524 N N . LEU A 1 190 ? -0.767 -36 -27.797 1 89.31 190 LEU A N 1
ATOM 1525 C CA . LEU A 1 190 ? 0.343 -36.312 -26.906 1 89.31 190 LEU A CA 1
ATOM 1526 C C . LEU A 1 190 ? 1.115 -37.531 -27.438 1 89.31 190 LEU A C 1
ATOM 1528 O O . LEU A 1 190 ? 2.285 -37.719 -27.109 1 89.31 190 LEU A O 1
ATOM 1532 N N . GLU A 1 191 ? 0.542 -38.312 -28.203 1 85.75 191 GLU A N 1
ATOM 1533 C CA . GLU A 1 191 ? 1.146 -39.531 -28.734 1 85.75 191 GLU A CA 1
ATOM 1534 C C . GLU A 1 191 ? 2.355 -39.188 -29.609 1 85.75 191 GLU A C 1
ATOM 1536 O O . GLU A 1 191 ? 3.238 -40.031 -29.797 1 85.75 191 GLU A O 1
ATOM 1541 N N . GLU A 1 192 ? 2.297 -37.969 -30.094 1 87.56 192 GLU A N 1
ATOM 1542 C CA . GLU A 1 192 ? 3.436 -37.531 -30.891 1 87.56 192 GLU A CA 1
ATOM 1543 C C . GLU A 1 192 ? 4.738 -37.625 -30.094 1 87.56 192 GLU A C 1
ATOM 1545 O O . GLU A 1 192 ? 5.82 -37.719 -30.688 1 87.56 192 GLU A O 1
ATOM 1550 N N . LEU A 1 193 ? 4.629 -37.656 -28.781 1 89.69 193 LEU A N 1
ATOM 1551 C CA . LEU A 1 193 ? 5.812 -37.625 -27.922 1 89.69 193 LEU A CA 1
ATOM 1552 C C . LEU A 1 193 ? 6.156 -39 -27.391 1 89.69 193 LEU A C 1
ATOM 1554 O O . LEU A 1 193 ? 7.191 -39.188 -26.75 1 89.69 193 LEU A O 1
ATOM 1558 N N . GLY A 1 194 ? 5.398 -39.906 -27.547 1 82.75 194 GLY A N 1
ATOM 1559 C CA . GLY A 1 194 ? 5.465 -41.219 -26.922 1 82.75 194 GLY A CA 1
ATOM 1560 C C . GLY A 1 194 ? 6.758 -41.938 -27.219 1 82.75 194 GLY A C 1
ATOM 1561 O O . GLY A 1 194 ? 7.203 -42.781 -26.422 1 82.75 194 GLY A O 1
ATOM 1562 N N . LEU A 1 195 ? 7.379 -41.75 -28.25 1 80.75 195 LEU A N 1
ATOM 1563 C CA . LEU A 1 195 ? 8.57 -42.5 -28.594 1 80.75 195 LEU A CA 1
ATOM 1564 C C . LEU A 1 195 ? 9.836 -41.781 -28.125 1 80.75 195 LEU A C 1
ATOM 1566 O O . LEU A 1 195 ? 10.875 -42.406 -27.938 1 80.75 195 LEU A O 1
ATOM 1570 N N . GLU A 1 196 ? 9.656 -40.656 -27.859 1 88.19 196 GLU A N 1
ATOM 1571 C CA . GLU A 1 196 ? 10.836 -39.844 -27.578 1 88.19 196 GLU A CA 1
ATOM 1572 C C . GLU A 1 196 ? 11 -39.594 -26.094 1 88.19 196 GLU A C 1
ATOM 1574 O O . GLU A 1 196 ? 12.109 -39.375 -25.609 1 88.19 196 GLU A O 1
ATOM 1579 N N . TYR A 1 197 ? 9.906 -39.625 -25.406 1 92.19 197 TYR A N 1
ATOM 1580 C CA . TYR A 1 197 ? 9.938 -39.312 -23.984 1 92.19 197 TYR A CA 1
ATOM 1581 C C . TYR A 1 197 ? 9.344 -40.438 -23.156 1 92.19 197 TYR A C 1
ATOM 1583 O O . TYR A 1 197 ? 8.383 -41.094 -23.578 1 92.19 197 TYR A O 1
ATOM 1591 N N . ASP A 1 198 ? 9.875 -40.656 -21.953 1 87.62 198 ASP A N 1
ATOM 1592 C CA . ASP A 1 198 ? 9.406 -41.688 -21.047 1 87.62 198 ASP A CA 1
ATOM 1593 C C . ASP A 1 198 ? 8.148 -41.25 -20.297 1 87.62 198 ASP A C 1
ATOM 1595 O O . ASP A 1 198 ? 7.293 -42.094 -19.984 1 87.62 198 ASP A O 1
ATOM 1599 N N . VAL A 1 199 ? 8.094 -40 -19.969 1 89.94 199 VAL A N 1
ATOM 1600 C CA . VAL A 1 199 ? 6.98 -39.438 -19.234 1 89.94 199 VAL A CA 1
ATOM 1601 C C . VAL A 1 199 ? 6.547 -38.125 -19.891 1 89.94 199 VAL A C 1
ATOM 1603 O O . VAL A 1 199 ? 7.387 -37.312 -20.281 1 89.94 199 VAL A O 1
ATOM 1606 N N . VAL A 1 200 ? 5.215 -38.031 -20.109 1 92.12 200 VAL A N 1
ATOM 1607 C CA . VAL A 1 200 ? 4.648 -36.781 -20.625 1 92.12 200 VAL A CA 1
ATOM 1608 C C . VAL A 1 200 ? 3.727 -36.156 -19.578 1 92.12 200 VAL A C 1
ATOM 1610 O O . VAL A 1 200 ? 2.785 -36.812 -19.109 1 92.12 200 VAL A O 1
ATOM 1613 N N . MET A 1 201 ? 4.051 -34.969 -19.172 1 92.81 201 MET A N 1
ATOM 1614 C CA . MET A 1 201 ? 3.205 -34.219 -18.266 1 92.81 201 MET A CA 1
ATOM 1615 C C . MET A 1 201 ? 2.396 -33.156 -19.031 1 92.81 201 MET A C 1
ATOM 1617 O O . MET A 1 201 ? 2.957 -32.188 -19.547 1 92.81 201 MET A O 1
ATOM 1621 N N . ASN A 1 202 ? 1.081 -33.312 -19.031 1 92.44 202 ASN A N 1
ATOM 1622 C CA . ASN A 1 202 ? 0.188 -32.406 -19.75 1 92.44 202 ASN A CA 1
ATOM 1623 C C . ASN A 1 202 ? -0.175 -31.188 -18.922 1 92.44 202 ASN A C 1
ATOM 1625 O O . ASN A 1 202 ? -0.99 -31.281 -18 1 92.44 202 ASN A O 1
ATOM 1629 N N . CYS A 1 203 ? 0.344 -30.062 -19.266 1 93.88 203 CYS A N 1
ATOM 1630 C CA . CYS A 1 203 ? 0.075 -28.781 -18.625 1 93.88 203 CYS A CA 1
ATOM 1631 C C . CYS A 1 203 ? -0.388 -27.75 -19.641 1 93.88 203 CYS A C 1
ATOM 1633 O O . CYS A 1 203 ? 0.029 -26.594 -19.594 1 93.88 203 CYS A O 1
ATOM 1635 N N . THR A 1 204 ? -1.219 -28.141 -20.562 1 92.44 204 THR A N 1
ATOM 1636 C CA . THR A 1 204 ? -1.552 -27.312 -21.719 1 92.44 204 THR A CA 1
ATOM 1637 C C . THR A 1 204 ? -2.729 -26.391 -21.406 1 92.44 204 THR A C 1
ATOM 1639 O O . THR A 1 204 ? -3.139 -25.594 -22.25 1 92.44 204 THR A O 1
ATOM 1642 N N . GLY A 1 205 ? -3.275 -26.531 -20.172 1 89.94 205 GLY A N 1
ATOM 1643 C CA . GLY A 1 205 ? -4.41 -25.688 -19.828 1 89.94 205 GLY A CA 1
ATOM 1644 C C . GLY A 1 205 ? -5.562 -25.828 -20.812 1 89.94 205 GLY A C 1
ATOM 1645 O O . GLY A 1 205 ? -6.047 -26.938 -21.047 1 89.94 205 GLY A O 1
ATOM 1646 N N . LEU A 1 206 ? -5.891 -24.734 -21.5 1 88.31 206 LEU A N 1
ATOM 1647 C CA . LEU A 1 206 ? -6.992 -24.719 -22.453 1 88.31 206 LEU A CA 1
ATOM 1648 C C . LEU A 1 206 ? -6.684 -25.609 -23.656 1 88.31 206 LEU A C 1
ATOM 1650 O O . LEU A 1 206 ? -7.594 -26.156 -24.281 1 88.31 206 LEU A O 1
ATOM 1654 N N . GLY A 1 207 ? -5.422 -25.766 -23.938 1 89 207 GLY A N 1
ATOM 1655 C CA . GLY A 1 207 ? -5.008 -26.594 -25.062 1 89 207 GLY A CA 1
ATOM 1656 C C . GLY A 1 207 ? -5.379 -28.062 -24.891 1 89 207 GLY A C 1
ATOM 1657 O O . GLY A 1 207 ? -5.41 -28.812 -25.859 1 89 207 GLY A O 1
ATOM 1658 N N . ALA A 1 208 ? -5.695 -28.438 -23.703 1 87.38 208 ALA A N 1
ATOM 1659 C CA . ALA A 1 208 ? -6.031 -29.828 -23.422 1 87.38 208 ALA A CA 1
ATOM 1660 C C . ALA A 1 208 ? -7.305 -30.25 -24.156 1 87.38 208 ALA A C 1
ATOM 1662 O O . ALA A 1 208 ? -7.484 -31.422 -24.5 1 87.38 208 ALA A O 1
ATOM 1663 N N . SER A 1 209 ? -8.109 -29.266 -24.359 1 86.88 209 SER A N 1
ATOM 1664 C CA . SER A 1 209 ? -9.352 -29.562 -25.078 1 86.88 209 SER A CA 1
ATOM 1665 C C . SER A 1 209 ? -9.062 -30.094 -26.484 1 86.88 209 SER A C 1
ATOM 1667 O O . SER A 1 209 ? -9.836 -30.891 -27.031 1 86.88 209 SER A O 1
ATOM 1669 N N . LYS A 1 210 ? -7.969 -29.75 -27 1 85.88 210 LYS A N 1
ATOM 1670 C CA . LYS A 1 210 ? -7.629 -30.141 -28.359 1 85.88 210 LYS A CA 1
ATOM 1671 C C . LYS A 1 210 ? -6.648 -31.297 -28.375 1 85.88 210 LYS A C 1
ATOM 1673 O O . LYS A 1 210 ? -6.836 -32.281 -29.125 1 85.88 210 LYS A O 1
ATOM 1678 N N . ILE A 1 211 ? -5.684 -31.281 -27.516 1 87.62 211 ILE A N 1
ATOM 1679 C CA . ILE A 1 211 ? -4.57 -32.219 -27.578 1 87.62 211 ILE A CA 1
ATOM 1680 C C . ILE A 1 211 ? -4.965 -33.531 -26.922 1 87.62 211 ILE A C 1
ATOM 1682 O O . ILE A 1 211 ? -4.496 -34.625 -27.328 1 87.62 211 ILE A O 1
ATOM 1686 N N . CYS A 1 212 ? -5.719 -33.75 -25.828 1 83.25 212 CYS A N 1
ATOM 1687 C CA . CYS A 1 212 ? -6.184 -34.938 -25.125 1 83.25 212 CYS A CA 1
ATOM 1688 C C . CYS A 1 212 ? -7.703 -35.031 -25.141 1 83.25 212 CYS A C 1
ATOM 1690 O O . CYS A 1 212 ? -8.289 -35.906 -24.5 1 83.25 212 CYS A O 1
ATOM 1692 N N . PRO A 1 213 ? -8.305 -34.625 -26.109 1 78.06 213 PRO A N 1
ATOM 1693 C CA . PRO A 1 213 ? -9.711 -34.25 -26.297 1 78.06 213 PRO A CA 1
ATOM 1694 C C . PRO A 1 213 ? -10.516 -34.344 -25 1 78.06 213 PRO A C 1
ATOM 1696 O O . PRO A 1 213 ? -11.438 -35.156 -24.891 1 78.06 213 PRO A O 1
ATOM 1699 N N . ASP A 1 214 ? -10.281 -33.625 -24.062 1 81.19 214 ASP A N 1
ATOM 1700 C CA . ASP A 1 214 ? -11.039 -33.438 -22.828 1 81.19 214 ASP A CA 1
ATOM 1701 C C . ASP A 1 214 ? -12.188 -32.469 -23.047 1 81.19 214 ASP A C 1
ATOM 1703 O O . ASP A 1 214 ? -11.977 -31.25 -23.047 1 81.19 214 ASP A O 1
ATOM 1707 N N . THR A 1 215 ? -13.352 -32.906 -23.141 1 84.12 215 THR A N 1
ATOM 1708 C CA . THR A 1 215 ? -14.516 -32.094 -23.5 1 84.12 215 THR A CA 1
ATOM 1709 C C . THR A 1 215 ? -14.984 -31.25 -22.312 1 84.12 215 THR A C 1
ATOM 1711 O O . THR A 1 215 ? -15.797 -30.328 -22.484 1 84.12 215 THR A O 1
ATOM 1714 N N . LYS A 1 216 ? -14.438 -31.484 -21.25 1 88.12 216 LYS A N 1
ATOM 1715 C CA . LYS A 1 216 ? -14.867 -30.719 -20.078 1 88.12 216 LYS A CA 1
ATOM 1716 C C . LYS A 1 216 ? -14.086 -29.422 -19.953 1 88.12 216 LYS A C 1
ATOM 1718 O O . LYS A 1 216 ? -14.469 -28.531 -19.188 1 88.12 216 LYS A O 1
ATOM 1723 N N . VAL A 1 217 ? -13.008 -29.297 -20.672 1 90.31 217 VAL A N 1
ATOM 1724 C CA . VAL A 1 217 ? -12.18 -28.094 -20.625 1 90.31 217 VAL A CA 1
ATOM 1725 C C . VAL A 1 217 ? -12.812 -26.984 -21.469 1 90.31 217 VAL A C 1
ATOM 1727 O O . VAL A 1 217 ? -13.219 -27.219 -22.609 1 90.31 217 VAL A O 1
ATOM 1730 N N . HIS A 1 218 ? -12.969 -25.828 -20.906 1 91 218 HIS A N 1
ATOM 1731 C CA . HIS A 1 218 ? -13.539 -24.672 -21.594 1 91 218 HIS A CA 1
ATOM 1732 C C . HIS A 1 218 ? -12.844 -23.375 -21.188 1 91 218 HIS A C 1
ATOM 1734 O O . HIS A 1 218 ? -12.234 -23.312 -20.125 1 91 218 HIS A O 1
ATOM 1740 N N . PRO A 1 219 ? -12.922 -22.438 -22.062 1 92.44 219 PRO A N 1
ATOM 1741 C CA . PRO A 1 219 ? -12.297 -21.172 -21.719 1 92.44 219 PRO A CA 1
ATOM 1742 C C . PRO A 1 219 ? -13.125 -20.344 -20.734 1 92.44 219 PRO A C 1
ATOM 1744 O O . PRO A 1 219 ? -14.359 -20.359 -20.812 1 92.44 219 PRO A O 1
ATOM 1747 N N . VAL A 1 220 ? -12.523 -19.703 -19.859 1 90.75 220 VAL A N 1
ATOM 1748 C CA . VAL A 1 220 ? -13.094 -18.672 -19.016 1 90.75 220 VAL A CA 1
ATOM 1749 C C . VAL A 1 220 ? -12.422 -17.328 -19.312 1 90.75 220 VAL A C 1
ATOM 1751 O O . VAL A 1 220 ? -11.352 -17.031 -18.781 1 90.75 220 VAL A O 1
ATOM 1754 N N . ARG A 1 221 ? -13.094 -16.516 -20.078 1 92.69 221 ARG A N 1
ATOM 1755 C CA . ARG A 1 221 ? -12.555 -15.266 -20.594 1 92.69 221 ARG A CA 1
ATOM 1756 C C . ARG A 1 221 ? -12.508 -14.203 -19.516 1 92.69 221 ARG A C 1
ATOM 1758 O O . ARG A 1 221 ? -13.461 -14.039 -18.75 1 92.69 221 ARG A O 1
ATOM 1765 N N . GLY A 1 222 ? -11.344 -13.578 -19.438 1 91.5 222 GLY A N 1
ATOM 1766 C CA . GLY A 1 222 ? -11.188 -12.422 -18.562 1 91.5 222 GLY A CA 1
ATOM 1767 C C . GLY A 1 222 ? -10.703 -11.18 -19.281 1 91.5 222 GLY A C 1
ATOM 1768 O O . GLY A 1 222 ? -9.758 -11.242 -20.078 1 91.5 222 GLY A O 1
ATOM 1769 N N . GLN A 1 223 ? -11.422 -10.07 -19.125 1 93.44 223 GLN A N 1
ATOM 1770 C CA . GLN A 1 223 ? -10.969 -8.773 -19.609 1 93.44 223 GLN A CA 1
ATOM 1771 C C . GLN A 1 223 ? -10.586 -7.855 -18.453 1 93.44 223 GLN A C 1
ATOM 1773 O O . GLN A 1 223 ? -11.273 -7.816 -17.422 1 93.44 223 GLN A O 1
ATOM 1778 N N . THR A 1 224 ? -9.383 -7.191 -18.625 1 93.31 224 THR A N 1
ATOM 17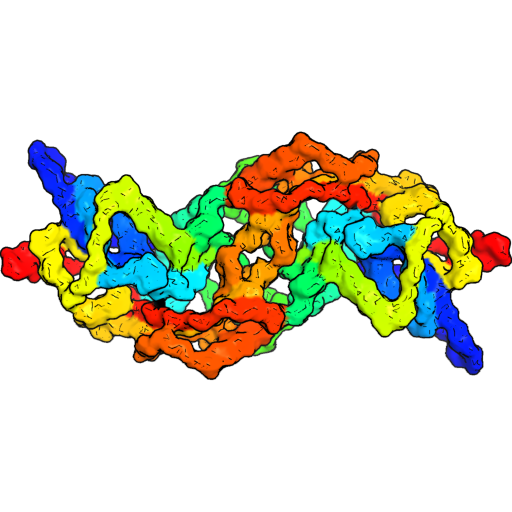79 C CA . THR A 1 224 ? -8.883 -6.289 -17.594 1 93.31 224 THR A CA 1
ATOM 1780 C C . THR A 1 224 ? -8.391 -4.984 -18.203 1 93.31 224 THR A C 1
ATOM 1782 O O . THR A 1 224 ? -8.219 -4.895 -19.422 1 93.31 224 THR A O 1
ATOM 1785 N N . ILE A 1 225 ? -8.305 -3.984 -17.359 1 94.25 225 ILE A N 1
ATOM 1786 C CA . ILE A 1 225 ? -7.66 -2.717 -17.688 1 94.25 225 ILE A CA 1
ATOM 1787 C C . ILE A 1 225 ? -6.461 -2.504 -16.766 1 94.25 225 ILE A C 1
ATOM 1789 O O . ILE A 1 225 ? -6.527 -2.791 -15.57 1 94.25 225 ILE A O 1
ATOM 1793 N N . ARG A 1 226 ? -5.355 -2.061 -17.375 1 93.69 226 ARG A N 1
ATOM 1794 C CA . ARG A 1 226 ? -4.219 -1.668 -16.547 1 93.69 226 ARG A CA 1
ATOM 1795 C C . ARG A 1 226 ? -4.078 -0.15 -16.5 1 93.69 226 ARG A C 1
ATOM 1797 O O . ARG A 1 226 ? -4.25 0.53 -17.516 1 93.69 226 ARG A O 1
ATOM 1804 N N . VAL A 1 227 ? -3.773 0.369 -15.242 1 92.06 227 VAL A N 1
ATOM 1805 C CA . VAL A 1 227 ? -3.648 1.812 -15.055 1 92.06 227 VAL A CA 1
ATOM 1806 C C . VAL A 1 227 ? -2.391 2.125 -14.25 1 92.06 227 VAL A C 1
ATOM 1808 O O . VAL A 1 227 ? -1.922 1.291 -13.477 1 92.06 227 VAL A O 1
ATOM 1811 N N . GLY A 1 228 ? -1.838 3.285 -14.484 1 87.75 228 GLY A N 1
ATOM 1812 C CA . GLY A 1 228 ? -0.763 3.799 -13.656 1 87.75 228 GLY A CA 1
ATOM 1813 C C . GLY A 1 228 ? -1.259 4.484 -12.398 1 87.75 228 GLY A C 1
ATOM 1814 O O . GLY A 1 228 ? -1.613 5.664 -12.422 1 87.75 228 GLY A O 1
ATOM 1815 N N . ALA A 1 229 ? -1.332 3.754 -11.242 1 78.31 229 ALA A N 1
ATOM 1816 C CA . ALA A 1 229 ? -1.807 4.273 -9.961 1 78.31 229 ALA A CA 1
ATOM 1817 C C . ALA A 1 229 ? -1.005 3.693 -8.805 1 78.31 229 ALA A C 1
ATOM 1819 O O . ALA A 1 229 ? -1.557 3.004 -7.941 1 78.31 229 ALA A O 1
ATOM 1820 N N . CYS A 1 230 ? 0.17 3.975 -8.641 1 66.94 230 CYS A N 1
ATOM 1821 C CA . CYS A 1 230 ? 1.094 3.4 -7.664 1 66.94 230 CYS A CA 1
ATOM 1822 C C . CYS A 1 230 ? 0.657 3.725 -6.242 1 66.94 230 CYS A C 1
ATOM 1824 O O . CYS A 1 230 ? 1.097 3.076 -5.289 1 66.94 230 CYS A O 1
ATOM 1826 N N . TRP A 1 231 ? -0.307 4.617 -6.047 1 61.5 231 TRP A N 1
ATOM 1827 C CA . TRP A 1 231 ? -0.744 5.047 -4.723 1 61.5 231 TRP A CA 1
ATOM 1828 C C . TRP A 1 231 ? -1.879 4.168 -4.211 1 61.5 231 TRP A C 1
ATOM 1830 O O . TRP A 1 231 ? -2.262 4.254 -3.041 1 61.5 231 TRP A O 1
ATOM 1840 N N . SER A 1 232 ? -2.408 3.334 -5.02 1 56.38 232 SER A N 1
ATOM 1841 C CA . SER A 1 232 ? -3.646 2.625 -4.711 1 56.38 232 SER A CA 1
ATOM 1842 C C . SER A 1 232 ? -3.365 1.26 -4.094 1 56.38 232 SER A C 1
ATOM 1844 O O . SER A 1 232 ? -3.982 0.263 -4.473 1 56.38 232 SER A O 1
ATOM 1846 N N . TRP A 1 233 ? -2.582 1.072 -3.205 1 54.53 233 TRP A N 1
ATOM 1847 C CA . TRP A 1 233 ? -2.066 -0.201 -2.713 1 54.53 233 TRP A CA 1
ATOM 1848 C C . TRP A 1 233 ? -3.188 -1.053 -2.127 1 54.53 233 TRP A C 1
ATOM 1850 O O . TRP A 1 233 ? -3.145 -2.283 -2.201 1 54.53 233 TRP A O 1
ATOM 1860 N N . THR A 1 234 ? -4.062 -0.535 -1.162 1 51.09 234 THR A N 1
ATOM 1861 C CA . THR A 1 234 ? -4.961 -1.404 -0.411 1 51.09 234 THR A CA 1
ATOM 1862 C C . THR A 1 234 ? -6.133 -1.854 -1.281 1 51.09 234 THR A C 1
ATOM 1864 O O . THR A 1 234 ? -7.031 -2.551 -0.808 1 51.09 234 THR A O 1
ATOM 1867 N N . LEU A 1 235 ? -6.223 -1.366 -2.525 1 50.28 235 LEU A N 1
ATOM 1868 C CA . LEU A 1 235 ? -7.59 -1.284 -3.027 1 50.28 235 LEU A CA 1
ATOM 1869 C C . LEU A 1 235 ? -8.031 -2.615 -3.627 1 50.28 235 LEU A C 1
ATOM 1871 O O . LEU A 1 235 ? -8.773 -2.643 -4.609 1 50.28 235 LEU A O 1
ATOM 1875 N N . LEU A 1 236 ? -7.395 -3.883 -3.207 1 54.5 236 LEU A N 1
ATOM 1876 C CA . LEU A 1 236 ? -7.973 -5.031 -3.898 1 54.5 236 LEU A CA 1
ATOM 1877 C C . LEU A 1 236 ? -9.391 -5.309 -3.402 1 54.5 236 LEU A C 1
ATOM 1879 O O . LEU A 1 236 ? -9.609 -5.457 -2.199 1 54.5 236 LEU A O 1
ATOM 1883 N N . THR A 1 237 ? -10.547 -4.469 -4.039 1 54.94 237 THR A N 1
ATOM 1884 C CA . THR A 1 237 ? -11.914 -4.879 -3.752 1 54.94 237 THR A CA 1
ATOM 1885 C C . THR A 1 237 ? -12.328 -6.047 -4.641 1 54.94 237 THR A C 1
ATOM 1887 O O . THR A 1 237 ? -12.227 -5.969 -5.867 1 54.94 237 THR A O 1
ATOM 1890 N N . ILE A 1 238 ? -12.008 -7.488 -4.172 1 54.91 238 ILE A N 1
ATOM 1891 C CA . ILE A 1 238 ? -12.484 -8.578 -5.016 1 54.91 238 ILE A CA 1
ATOM 1892 C C . ILE A 1 238 ? -13.977 -8.812 -4.77 1 54.91 238 ILE A C 1
ATOM 1894 O O . ILE A 1 238 ? -14.391 -9.031 -3.629 1 54.91 238 ILE A O 1
ATOM 1898 N N . CYS A 1 239 ? -15.008 -8.023 -5.504 1 50.56 239 CYS A N 1
ATOM 1899 C CA . CYS A 1 239 ? -16.344 -8.602 -5.52 1 50.56 239 CYS A CA 1
ATOM 1900 C C . CYS A 1 239 ? -16.516 -9.57 -6.688 1 50.56 239 CYS A C 1
ATOM 1902 O O . CYS A 1 239 ? -16.375 -9.18 -7.844 1 50.56 239 CYS A O 1
ATOM 1904 N N . THR A 1 240 ? -16.219 -10.898 -6.391 1 48.12 240 THR A N 1
ATOM 1905 C CA . THR A 1 240 ? -16.406 -11.969 -7.367 1 48.12 240 THR A CA 1
ATOM 1906 C C . THR A 1 240 ? -17.469 -11.57 -8.398 1 48.12 240 THR A C 1
ATOM 1908 O O . THR A 1 240 ? -17.328 -11.883 -9.578 1 48.12 240 THR A O 1
ATOM 1911 N N . LEU A 1 241 ? -18.656 -11.102 -7.945 1 46.09 241 LEU A N 1
ATOM 1912 C CA . LEU A 1 241 ? -19.766 -11.133 -8.906 1 46.09 241 LEU A CA 1
ATOM 1913 C C . LEU A 1 241 ? -19.609 -10.016 -9.93 1 46.09 241 LEU A C 1
ATOM 1915 O O . LEU A 1 241 ? -20.266 -10.039 -10.977 1 46.09 241 LEU A O 1
ATOM 1919 N N . VAL A 1 242 ? -18.75 -8.953 -9.758 1 52.53 242 VAL A N 1
ATOM 1920 C CA . VAL A 1 242 ? -19.094 -7.836 -10.633 1 52.53 242 VAL A CA 1
ATOM 1921 C C . VAL A 1 242 ? -17.812 -7.266 -11.25 1 52.53 242 VAL A C 1
ATOM 1923 O O . VAL A 1 242 ? -17.797 -6.121 -11.711 1 52.53 242 VAL A O 1
ATOM 1926 N N . PHE A 1 243 ? -16.984 -8.055 -11.523 1 64.5 243 PHE A N 1
ATOM 1927 C CA . PHE A 1 243 ? -15.898 -7.629 -12.391 1 64.5 243 PHE A CA 1
ATOM 1928 C C . PHE A 1 243 ? -15.242 -6.363 -11.859 1 64.5 243 PHE A C 1
ATOM 1930 O O . PHE A 1 243 ? -14.828 -5.496 -12.633 1 64.5 243 PHE A O 1
ATOM 1937 N N . VAL A 1 244 ? -15.352 -6.105 -10.57 1 75.44 244 VAL A N 1
ATOM 1938 C CA . VAL A 1 244 ? -14.781 -4.863 -10.055 1 75.44 244 VAL A CA 1
ATOM 1939 C C . VAL A 1 244 ? -13.672 -5.18 -9.055 1 75.44 244 VAL A C 1
ATOM 1941 O O . VAL A 1 244 ? -13.938 -5.449 -7.879 1 75.44 244 VAL A O 1
ATOM 1944 N N . SER A 1 245 ? -12.523 -5.391 -9.586 1 82.25 245 SER A N 1
ATOM 1945 C CA . SER A 1 245 ? -11.359 -5.59 -8.727 1 82.25 245 SER A CA 1
ATOM 1946 C C . SER A 1 245 ? -10.203 -4.684 -9.141 1 82.25 245 SER A C 1
ATOM 1948 O O . SER A 1 245 ? -10.039 -4.387 -10.328 1 82.25 245 SER A O 1
ATOM 1950 N N . SER A 1 246 ? -9.617 -4.133 -8.195 1 85.25 246 SER A N 1
ATOM 1951 C CA . SER A 1 246 ? -8.359 -3.41 -8.391 1 85.25 246 SER A CA 1
ATOM 1952 C C . SER A 1 246 ? -7.207 -4.098 -7.668 1 85.25 246 SER A C 1
ATOM 1954 O O . SER A 1 246 ? -7.207 -4.199 -6.438 1 85.25 246 SER A O 1
ATOM 1956 N N . ILE A 1 247 ? -6.262 -4.617 -8.438 1 85.88 247 ILE A N 1
ATOM 1957 C CA . ILE A 1 247 ? -5.133 -5.352 -7.883 1 85.88 247 ILE A CA 1
ATOM 1958 C C . ILE A 1 247 ? -3.828 -4.637 -8.234 1 85.88 247 ILE A C 1
ATOM 1960 O O . ILE A 1 247 ? -3.508 -4.465 -9.414 1 85.88 247 ILE A O 1
ATOM 1964 N N . CYS A 1 248 ? -3.121 -4.242 -7.246 1 83.94 248 CYS A N 1
ATOM 1965 C CA . CYS A 1 248 ? -1.839 -3.592 -7.488 1 83.94 248 CYS A CA 1
ATOM 1966 C C . CYS A 1 248 ? -0.794 -4.602 -7.953 1 83.94 248 CYS A C 1
ATOM 1968 O O . CYS A 1 248 ? -0.764 -5.734 -7.473 1 83.94 248 CYS A O 1
ATOM 1970 N N . SER A 1 249 ? -0.086 -4.215 -8.898 1 84.44 249 SER A N 1
ATOM 1971 C CA . SER A 1 249 ? 1.087 -4.957 -9.352 1 84.44 249 SER A CA 1
ATOM 1972 C C . SER A 1 249 ? 2.375 -4.207 -9.023 1 84.44 249 SER A C 1
ATOM 1974 O O . SER A 1 249 ? 2.354 -3.215 -8.297 1 84.44 249 SER A O 1
ATOM 1976 N N . ILE A 1 250 ? 3.512 -4.742 -9.492 1 84.31 250 ILE A N 1
ATOM 1977 C CA . ILE A 1 250 ? 4.805 -4.141 -9.188 1 84.31 250 ILE A CA 1
ATOM 1978 C C . ILE A 1 250 ? 4.879 -2.734 -9.781 1 84.31 250 ILE A C 1
ATOM 1980 O O . ILE A 1 250 ? 5.367 -1.806 -9.133 1 84.31 250 ILE A O 1
ATOM 1984 N N . ASP A 1 251 ? 4.281 -2.555 -10.992 1 82.25 251 ASP A N 1
ATOM 1985 C CA . ASP A 1 251 ? 4.5 -1.291 -11.688 1 82.25 251 ASP A CA 1
ATOM 1986 C C . ASP A 1 251 ? 3.174 -0.604 -12.008 1 82.25 251 ASP A C 1
ATOM 1988 O O . ASP A 1 251 ? 3.156 0.537 -12.477 1 82.25 251 ASP A O 1
ATOM 1992 N N . ASP A 1 252 ? 2.043 -1.317 -11.82 1 87.44 252 ASP A N 1
ATOM 1993 C CA . ASP A 1 252 ? 0.746 -0.777 -12.219 1 87.44 252 ASP A CA 1
ATOM 1994 C C . ASP A 1 252 ? -0.387 -1.432 -11.43 1 87.44 252 ASP A C 1
ATOM 1996 O O . ASP A 1 252 ? -0.14 -2.141 -10.453 1 87.44 252 ASP A O 1
ATOM 2000 N N . VAL A 1 253 ? -1.603 -1.06 -11.812 1 88.19 253 VAL A N 1
ATOM 2001 C CA . VAL A 1 253 ? -2.793 -1.604 -11.164 1 88.19 253 VAL A CA 1
ATOM 2002 C C . VAL A 1 253 ? -3.699 -2.248 -12.211 1 88.19 253 VAL A C 1
ATOM 2004 O O . VAL A 1 253 ? -3.971 -1.654 -13.258 1 88.19 253 VAL A O 1
ATOM 2007 N N . MET A 1 254 ? -4.102 -3.467 -11.93 1 90.44 254 MET A N 1
ATOM 2008 C CA . MET A 1 254 ? -5.055 -4.141 -12.812 1 90.44 254 MET A CA 1
ATOM 2009 C C . MET A 1 254 ? -6.484 -3.938 -12.328 1 90.44 254 MET A C 1
ATOM 2011 O O . MET A 1 254 ? -6.781 -4.164 -11.148 1 90.44 254 MET A O 1
ATOM 2015 N N . LEU A 1 255 ? -7.336 -3.52 -13.172 1 90.5 255 LEU A N 1
ATOM 2016 C CA . LEU A 1 255 ? -8.758 -3.365 -12.883 1 90.5 255 LEU A CA 1
ATOM 2017 C C . LEU A 1 255 ? -9.57 -4.469 -13.555 1 90.5 255 LEU A C 1
ATOM 2019 O O . LEU A 1 255 ? -9.281 -4.852 -14.688 1 90.5 255 LEU A O 1
ATOM 2023 N N . GLY A 1 256 ? -10.625 -4.82 -12.938 1 86.94 256 GLY A N 1
ATOM 2024 C CA . GLY A 1 256 ? -11.414 -5.977 -13.352 1 86.94 256 GLY A CA 1
ATOM 2025 C C . GLY A 1 256 ? -11.086 -7.234 -12.57 1 86.94 256 GLY A C 1
ATOM 2026 O O . GLY A 1 256 ? -10.852 -7.176 -11.359 1 86.94 256 GLY A O 1
ATOM 2027 N N . GLY A 1 257 ? -11.125 -8.422 -13.289 1 82.94 257 GLY A N 1
ATOM 2028 C CA . GLY A 1 257 ? -11.469 -8.891 -14.625 1 82.94 257 GLY A CA 1
ATOM 2029 C C . GLY A 1 257 ? -12.859 -9.484 -14.711 1 82.94 257 GLY A C 1
ATOM 2030 O O . GLY A 1 257 ? -13.461 -9.812 -13.688 1 82.94 257 GLY A O 1
ATOM 2031 N N . THR A 1 258 ? -13.289 -9.758 -15.836 1 86.94 258 THR A N 1
ATOM 2032 C CA . THR A 1 258 ? -14.57 -10.406 -16.109 1 86.94 258 THR A CA 1
ATOM 2033 C C . THR A 1 258 ? -14.4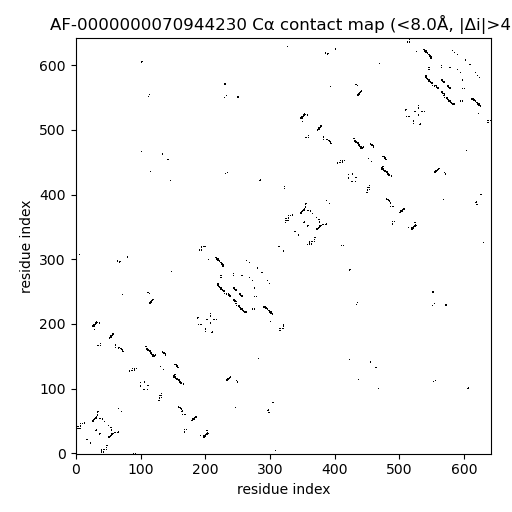22 -11.922 -16.109 1 86.94 258 THR A C 1
ATOM 2035 O O . THR A 1 258 ? -13.305 -12.445 -16.094 1 86.94 258 THR A O 1
ATOM 2038 N N . ILE A 1 259 ? -15.555 -12.602 -15.898 1 86.75 259 ILE A N 1
ATOM 2039 C CA . ILE A 1 259 ? -15.641 -14.047 -16.031 1 86.75 259 ILE A CA 1
ATOM 2040 C C . ILE A 1 259 ? -16.625 -14.406 -17.141 1 86.75 259 ILE A C 1
ATOM 2042 O O . ILE A 1 259 ? -17.844 -14.305 -16.969 1 86.75 259 ILE A O 1
ATOM 2046 N N . GLY A 1 260 ? -16.047 -14.805 -18.25 1 89 260 GLY A N 1
ATOM 2047 C CA . GLY A 1 260 ? -16.844 -15.234 -19.391 1 89 260 GLY A CA 1
ATOM 2048 C C . GLY A 1 260 ? -16.672 -16.703 -19.719 1 89 260 GLY A C 1
ATOM 2049 O O . GLY A 1 260 ? -15.781 -17.062 -20.484 1 89 260 GLY A O 1
ATOM 2050 N N . VAL A 1 261 ? -17.609 -17.516 -19.25 1 89.56 261 VAL A N 1
ATOM 2051 C CA . VAL A 1 261 ? -17.516 -18.953 -19.438 1 89.56 261 VAL A CA 1
ATOM 2052 C C . VAL A 1 261 ? -17.891 -19.297 -20.891 1 89.56 261 VAL A C 1
ATOM 2054 O O . VAL A 1 261 ? -18.938 -18.875 -21.375 1 89.56 261 VAL A O 1
ATOM 2057 N N . GLY A 1 262 ? -17.047 -19.969 -21.484 1 91.06 262 GLY A N 1
ATOM 2058 C CA . GLY A 1 262 ? -17.328 -20.438 -22.828 1 91.06 262 GLY A CA 1
ATOM 2059 C C . GLY A 1 262 ? -17.078 -19.391 -23.891 1 91.06 262 GLY A C 1
ATOM 2060 O O . GLY A 1 262 ? -17.438 -19.578 -25.062 1 91.06 262 GLY A O 1
ATOM 2061 N N . GLU A 1 263 ? -16.484 -18.312 -23.5 1 92 263 GLU A N 1
ATOM 2062 C CA . GLU A 1 263 ? -16.156 -17.25 -24.453 1 92 263 GLU A CA 1
ATOM 2063 C C . GLU A 1 263 ? -14.719 -17.359 -24.938 1 92 263 GLU A C 1
ATOM 2065 O O . GLU A 1 263 ? -13.805 -17.562 -24.125 1 92 263 GLU A O 1
ATOM 2070 N N . TYR A 1 264 ? -14.492 -17.094 -26.234 1 92.75 264 TYR A N 1
ATOM 2071 C CA . TYR A 1 264 ? -13.188 -17.406 -26.812 1 92.75 264 TYR A CA 1
ATOM 2072 C C . TYR A 1 264 ? -12.508 -16.141 -27.328 1 92.75 264 TYR A C 1
ATOM 2074 O O . TYR A 1 264 ? -11.312 -16.156 -27.625 1 92.75 264 TYR A O 1
ATOM 2082 N N . SER A 1 265 ? -13.242 -15.016 -27.391 1 93.88 265 SER A N 1
ATOM 2083 C CA . SER A 1 265 ? -12.695 -13.836 -28.047 1 93.88 265 SER A CA 1
ATOM 2084 C C . SER A 1 265 ? -11.586 -13.195 -27.219 1 93.88 265 SER A C 1
ATOM 2086 O O . SER A 1 265 ? -11.727 -13.055 -26 1 93.88 265 SER A O 1
ATOM 2088 N N . LEU A 1 266 ? -10.531 -12.805 -27.891 1 94.75 266 LEU A N 1
ATOM 2089 C CA . LEU A 1 266 ? -9.43 -12.109 -27.234 1 94.75 266 LEU A CA 1
ATOM 2090 C C . LEU A 1 266 ? -9.508 -10.609 -27.469 1 94.75 266 LEU A C 1
ATOM 2092 O O . LEU A 1 266 ? -8.648 -9.852 -27 1 94.75 266 LEU A O 1
ATOM 2096 N N . ILE A 1 267 ? -10.555 -10.133 -28.156 1 95.56 267 ILE A N 1
ATOM 2097 C CA . ILE A 1 267 ? -10.719 -8.719 -28.484 1 95.56 267 ILE A CA 1
ATOM 2098 C C . ILE A 1 267 ? -11.422 -7.996 -27.344 1 95.56 267 ILE A C 1
ATOM 2100 O O . ILE A 1 267 ? -12.508 -8.398 -26.922 1 95.56 267 ILE A O 1
ATOM 2104 N N . PRO A 1 268 ? -10.766 -6.988 -26.938 1 95.56 268 PRO A N 1
ATOM 2105 C CA . PRO A 1 268 ? -11.398 -6.234 -25.844 1 95.56 268 PRO A CA 1
ATOM 2106 C C . PRO A 1 268 ? -12.727 -5.609 -26.266 1 95.56 268 PRO A C 1
ATOM 2108 O O . PRO A 1 268 ? -12.875 -5.16 -27.406 1 95.56 268 PRO A O 1
ATOM 2111 N N . ASP A 1 269 ? -13.68 -5.609 -25.391 1 95.25 269 ASP A N 1
ATOM 2112 C CA . ASP A 1 269 ? -14.984 -4.977 -25.578 1 95.25 269 ASP A CA 1
ATOM 2113 C C . ASP A 1 269 ? -15.055 -3.631 -24.859 1 95.25 269 ASP A C 1
ATOM 2115 O O . ASP A 1 269 ? -14.828 -3.555 -23.641 1 95.25 269 ASP A O 1
ATOM 2119 N N . SER A 1 270 ? -15.438 -2.648 -25.562 1 95.81 270 SER A N 1
ATOM 2120 C CA . SER A 1 270 ? -15.414 -1.289 -25.031 1 95.81 270 SER A CA 1
ATOM 2121 C C . SER A 1 270 ? -16.469 -1.104 -23.953 1 95.81 270 SER A C 1
ATOM 2123 O O . SER A 1 270 ? -16.25 -0.352 -23 1 95.81 270 SER A O 1
ATOM 2125 N N . GLU A 1 271 ? -17.562 -1.691 -24.109 1 94.56 271 GLU A N 1
ATOM 2126 C CA . GLU A 1 271 ? -18.594 -1.581 -23.094 1 94.56 271 GLU A CA 1
ATOM 2127 C C . GLU A 1 271 ? -18.172 -2.26 -21.797 1 94.56 271 GLU A C 1
ATOM 2129 O O . GLU A 1 271 ? -18.453 -1.762 -20.703 1 94.56 271 GLU A O 1
ATOM 2134 N N . THR A 1 272 ? -17.531 -3.375 -21.984 1 92.75 272 THR A N 1
ATOM 2135 C CA . THR A 1 272 ? -16.984 -4.066 -20.812 1 92.75 272 THR A CA 1
ATOM 2136 C C . THR A 1 272 ? -15.922 -3.211 -20.125 1 92.75 272 THR A C 1
ATOM 2138 O O . THR A 1 272 ? -15.891 -3.125 -18.891 1 92.75 272 THR A O 1
ATOM 2141 N N . ALA A 1 273 ? -15.102 -2.535 -20.891 1 93.94 273 ALA A N 1
ATOM 2142 C CA . ALA A 1 273 ? -14.07 -1.657 -20.344 1 93.94 273 ALA A CA 1
ATOM 2143 C C . ALA A 1 273 ? -14.688 -0.52 -19.547 1 93.94 273 ALA A C 1
ATOM 2145 O O . ALA A 1 273 ? -14.203 -0.173 -18.469 1 93.94 273 ALA A O 1
ATOM 2146 N N . LYS A 1 274 ? -15.75 0.007 -20.031 1 93.69 274 LYS A N 1
ATOM 2147 C CA . LYS A 1 274 ? -16.453 1.089 -19.344 1 93.69 274 LYS A CA 1
ATOM 2148 C C . LYS A 1 274 ? -17.031 0.613 -18.016 1 93.69 274 LYS A C 1
ATOM 2150 O O . LYS A 1 274 ? -16.938 1.319 -17.016 1 93.69 274 LYS A O 1
ATOM 2155 N N . LYS A 1 275 ? -17.562 -0.566 -18.062 1 91.19 275 LYS A N 1
ATOM 2156 C CA . LYS A 1 275 ? -18.156 -1.12 -16.844 1 91.19 275 LYS A CA 1
ATOM 2157 C C . LYS A 1 275 ? -17.078 -1.387 -15.797 1 91.19 275 LYS A C 1
ATOM 2159 O O . LYS A 1 275 ? -17.281 -1.125 -14.609 1 91.19 275 LYS A O 1
ATOM 2164 N N . ILE A 1 276 ? -15.953 -1.904 -16.234 1 91.69 276 ILE A N 1
ATOM 2165 C CA . ILE A 1 276 ? -14.836 -2.148 -15.328 1 91.69 276 ILE A CA 1
ATOM 2166 C C . ILE A 1 276 ? -14.367 -0.83 -14.719 1 91.69 276 ILE A C 1
ATOM 2168 O O . ILE A 1 276 ? -14.234 -0.719 -13.492 1 91.69 276 ILE A O 1
ATOM 2172 N N . TRP A 1 277 ? -14.219 0.178 -15.562 1 92.06 277 TRP A N 1
ATOM 2173 C CA . TRP A 1 277 ? -13.703 1.478 -15.141 1 92.06 277 TRP A CA 1
ATOM 2174 C C . TRP A 1 277 ? -14.648 2.131 -14.133 1 92.06 277 TRP A C 1
ATOM 2176 O O . TRP A 1 277 ? -14.219 2.543 -13.055 1 92.06 277 TRP A O 1
ATOM 2186 N N . GLU A 1 278 ? -15.898 2.166 -14.445 1 90.5 278 GLU A N 1
ATOM 2187 C CA . GLU A 1 278 ? -16.891 2.814 -13.594 1 90.5 278 GLU A CA 1
ATOM 2188 C C . GLU A 1 278 ? -17.031 2.084 -12.258 1 90.5 278 GLU A C 1
ATOM 2190 O O . GLU A 1 278 ? -17.141 2.717 -11.203 1 90.5 278 GLU A O 1
ATOM 2195 N N . GLY A 1 279 ? -17.047 0.771 -12.367 1 87.44 279 GLY A N 1
ATOM 2196 C CA . GLY A 1 279 ? -17.156 -0.015 -11.148 1 87.44 279 GLY A CA 1
ATOM 2197 C C . GLY A 1 279 ? -15.977 0.173 -10.211 1 87.44 279 GLY A C 1
ATOM 2198 O O . GLY A 1 279 ? -16.156 0.317 -9 1 87.44 279 GLY A O 1
ATOM 2199 N N . CYS A 1 280 ? -14.828 0.186 -10.773 1 88.5 280 CYS A N 1
ATOM 2200 C CA . CYS A 1 280 ? -13.625 0.345 -9.961 1 88.5 280 CYS A CA 1
ATOM 2201 C C . CYS A 1 280 ? -13.531 1.758 -9.391 1 88.5 280 CYS A C 1
ATOM 2203 O O . CYS A 1 280 ? -13.125 1.947 -8.242 1 88.5 280 CYS A O 1
ATOM 2205 N N . CYS A 1 281 ? -13.945 2.76 -10.195 1 88 281 CYS A N 1
ATOM 2206 C CA . CYS A 1 281 ? -13.906 4.145 -9.742 1 88 281 CYS A CA 1
ATOM 2207 C C . CYS A 1 281 ? -14.93 4.387 -8.641 1 88 281 CYS A C 1
ATOM 2209 O O . CYS A 1 281 ? -14.727 5.238 -7.773 1 88 281 CYS A O 1
ATOM 2211 N N . GLU A 1 282 ? -15.969 3.629 -8.656 1 87 282 GLU A N 1
ATOM 2212 C CA . GLU A 1 282 ? -16.953 3.721 -7.578 1 87 282 GLU A CA 1
ATOM 2213 C C . GLU A 1 282 ? -16.359 3.23 -6.258 1 87 282 GLU A C 1
ATOM 2215 O O . GLU A 1 282 ? -16.656 3.795 -5.199 1 87 282 GLU A O 1
ATOM 2220 N N . LEU A 1 283 ? -15.586 2.234 -6.398 1 84.88 283 LEU A N 1
ATOM 2221 C CA . LEU A 1 283 ? -15.008 1.639 -5.199 1 84.88 283 LEU A CA 1
ATOM 2222 C C . LEU A 1 283 ? -13.797 2.436 -4.727 1 84.88 283 LEU A C 1
ATOM 2224 O O . LEU A 1 283 ? -13.555 2.557 -3.523 1 84.88 283 LEU A O 1
ATOM 2228 N N . VAL A 1 284 ? -13 2.902 -5.727 1 86.06 284 VAL A N 1
ATOM 2229 C CA . VAL A 1 284 ? -11.797 3.682 -5.457 1 86.06 284 VAL A CA 1
ATOM 2230 C C . VAL A 1 284 ? -11.812 4.969 -6.281 1 86.06 284 VAL A C 1
ATOM 2232 O O . VAL A 1 284 ? -11.172 5.047 -7.332 1 86.06 284 VAL A O 1
ATOM 2235 N N . PRO A 1 285 ? -12.359 5.98 -5.727 1 87.44 285 PRO A N 1
ATOM 2236 C CA . PRO A 1 285 ? -12.609 7.199 -6.5 1 87.44 285 PRO A CA 1
ATOM 2237 C C . PRO A 1 285 ? -11.328 7.836 -7.027 1 87.44 285 PRO A C 1
ATOM 2239 O O . PRO A 1 285 ? -11.336 8.469 -8.086 1 87.44 285 PRO A O 1
ATOM 2242 N N . SER A 1 286 ? -10.188 7.645 -6.426 1 86.12 286 SER A N 1
ATOM 2243 C CA . SER A 1 286 ? -8.938 8.266 -6.848 1 86.12 286 SER A CA 1
ATOM 2244 C C . SER A 1 286 ? -8.477 7.719 -8.195 1 86.12 286 SER A C 1
ATOM 2246 O O . SER A 1 286 ? -7.637 8.328 -8.859 1 86.12 286 SER A O 1
ATOM 2248 N N . LEU A 1 287 ? -9.023 6.621 -8.656 1 88.5 287 LEU A N 1
ATOM 2249 C CA . LEU A 1 287 ? -8.664 6.016 -9.93 1 88.5 287 LEU A CA 1
ATOM 2250 C C . LEU A 1 287 ? -9.07 6.914 -11.094 1 88.5 287 LEU A C 1
ATOM 2252 O O . LEU A 1 287 ? -8.562 6.762 -12.211 1 88.5 287 LEU A O 1
ATOM 2256 N N . LYS A 1 288 ? -9.984 7.785 -10.789 1 89.88 288 LYS A N 1
ATOM 2257 C CA . LYS A 1 288 ? -10.484 8.672 -11.836 1 89.88 288 LYS A CA 1
ATOM 2258 C C . LYS A 1 288 ? -9.352 9.5 -12.445 1 89.88 288 LYS A C 1
ATOM 2260 O O . LYS A 1 288 ? -9.453 9.961 -13.578 1 89.88 288 LYS A O 1
ATOM 2265 N N . HIS A 1 289 ? -8.25 9.578 -11.727 1 87.38 289 HIS A N 1
ATOM 2266 C CA . HIS A 1 289 ? -7.145 10.406 -12.195 1 87.38 289 HIS A CA 1
ATOM 2267 C C . HIS A 1 289 ? -5.992 9.539 -12.695 1 87.38 289 HIS A C 1
ATOM 2269 O O . HIS A 1 289 ? -4.926 10.062 -13.031 1 87.38 289 HIS A O 1
ATOM 2275 N N . ALA A 1 290 ? -6.203 8.242 -12.711 1 88.81 290 ALA A N 1
ATOM 2276 C CA . ALA A 1 290 ? -5.152 7.336 -13.156 1 88.81 290 ALA A CA 1
ATOM 2277 C C . ALA A 1 290 ? -5.047 7.328 -14.68 1 88.81 290 ALA A C 1
ATOM 2279 O O . ALA A 1 290 ? -6.051 7.484 -15.383 1 88.81 290 ALA A O 1
ATOM 2280 N N . ASN A 1 291 ? -3.848 7.156 -15.094 1 91.44 291 ASN A N 1
ATOM 2281 C CA . ASN A 1 291 ? -3.615 6.988 -16.531 1 91.44 291 ASN A CA 1
ATOM 2282 C C . ASN A 1 291 ? -3.879 5.555 -16.969 1 91.44 291 ASN A C 1
ATOM 2284 O O . ASN A 1 291 ? -3.32 4.613 -16.406 1 91.44 291 ASN A O 1
ATOM 2288 N N . ILE A 1 292 ? -4.695 5.418 -18.031 1 94.12 292 ILE A N 1
ATOM 2289 C CA . ILE A 1 292 ? -4.98 4.09 -18.562 1 94.12 292 ILE A CA 1
ATOM 2290 C C . ILE A 1 292 ? -3.832 3.639 -19.469 1 94.12 292 ILE A C 1
ATOM 2292 O O . ILE A 1 292 ? -3.48 4.328 -20.422 1 94.12 292 ILE A O 1
ATOM 2296 N N . ILE A 1 293 ? -3.312 2.57 -19.156 1 94.88 293 ILE A N 1
ATOM 2297 C CA . ILE A 1 293 ? -2.215 1.999 -19.938 1 94.88 293 ILE A CA 1
ATOM 2298 C C . ILE A 1 293 ? -2.773 1.192 -21.109 1 94.88 293 ILE A C 1
ATOM 2300 O O . ILE A 1 293 ? -2.256 1.266 -22.219 1 94.88 293 ILE A O 1
ATOM 2304 N N . GLY A 1 294 ? -3.881 0.268 -20.781 1 95.56 294 GLY A N 1
ATOM 2305 C CA . GLY A 1 294 ? -4.473 -0.511 -21.859 1 95.56 294 GLY A CA 1
ATOM 2306 C C . GLY A 1 294 ? -5.414 -1.594 -21.359 1 95.56 294 GLY A C 1
ATOM 2307 O O . GLY A 1 294 ? -5.543 -1.808 -20.156 1 95.56 294 GLY A O 1
ATOM 2308 N N . ASP A 1 295 ? -6.086 -2.193 -22.422 1 95.81 295 ASP A N 1
ATOM 2309 C CA . ASP A 1 295 ? -6.977 -3.328 -22.188 1 95.81 295 ASP A CA 1
ATOM 2310 C C . ASP A 1 295 ? -6.266 -4.648 -22.484 1 95.81 295 ASP A C 1
ATOM 2312 O O . ASP A 1 295 ? -5.508 -4.754 -23.438 1 95.81 295 ASP A O 1
ATOM 2316 N N . PHE A 1 296 ? -6.613 -5.641 -21.688 1 95.19 296 PHE A N 1
ATOM 2317 C CA . PHE A 1 296 ? -6.016 -6.957 -21.859 1 95.19 296 PHE A CA 1
ATOM 2318 C C . PHE A 1 296 ? -7.059 -8.055 -21.688 1 95.19 296 PHE A C 1
ATOM 2320 O O . PHE A 1 296 ? -7.934 -7.957 -20.828 1 95.19 296 PHE A O 1
ATOM 2327 N N . VAL A 1 297 ? -6.961 -9.023 -22.547 1 94.94 297 VAL A N 1
ATOM 2328 C CA . VAL A 1 297 ? -7.891 -10.141 -22.5 1 94.94 297 VAL A CA 1
ATOM 2329 C C . VAL A 1 297 ? -7.109 -11.453 -22.453 1 94.94 297 VAL A C 1
ATOM 2331 O O . VAL A 1 297 ? -6.078 -11.602 -23.109 1 94.94 297 VAL A O 1
ATOM 2334 N N . GLY A 1 298 ? -7.547 -12.383 -21.562 1 93.12 298 GLY A N 1
ATOM 2335 C CA . GLY A 1 298 ? -6.984 -13.719 -21.469 1 93.12 298 GLY A CA 1
ATOM 2336 C C . GLY A 1 298 ? -8.039 -14.805 -21.344 1 93.12 298 GLY A C 1
ATOM 2337 O O . GLY A 1 298 ? -9.164 -14.531 -20.922 1 93.12 298 GLY A O 1
ATOM 2338 N N . LEU A 1 299 ? -7.633 -15.992 -21.766 1 93.06 299 LEU A N 1
ATOM 2339 C CA . LEU A 1 299 ? -8.508 -17.156 -21.656 1 93.06 299 LEU A CA 1
ATOM 2340 C C . LEU A 1 299 ? -7.969 -18.156 -20.625 1 93.06 299 LEU A C 1
ATOM 2342 O O . LEU A 1 299 ? -7.016 -18.875 -20.906 1 93.06 299 LEU A O 1
ATOM 2346 N N . ARG A 1 300 ? -8.672 -18.219 -19.438 1 89.25 300 ARG A N 1
ATOM 2347 C CA . ARG A 1 300 ? -8.312 -19.172 -18.391 1 89.25 300 ARG A CA 1
ATOM 2348 C C . ARG A 1 300 ? -8.906 -20.547 -18.688 1 89.25 300 ARG A C 1
ATOM 2350 O O . ARG A 1 300 ? -9.977 -20.656 -19.266 1 89.25 300 ARG A O 1
ATOM 2357 N N . PRO A 1 301 ? -8.078 -21.5 -18.281 1 88.88 301 PRO A N 1
ATOM 2358 C CA . PRO A 1 301 ? -8.672 -22.828 -18.406 1 88.88 301 PRO A CA 1
ATOM 2359 C C . PRO A 1 301 ? -9.68 -23.141 -17.312 1 88.88 301 PRO A C 1
ATOM 2361 O O . PRO A 1 301 ? -9.375 -22.969 -16.125 1 88.88 301 PRO A O 1
ATOM 2364 N N . GLY A 1 302 ? -10.859 -23.469 -17.719 1 86.69 302 GLY A N 1
ATOM 2365 C CA . GLY A 1 302 ? -11.867 -23.969 -16.797 1 86.69 302 GLY A CA 1
ATOM 2366 C C . GLY A 1 302 ? -12.148 -25.453 -16.969 1 86.69 302 GLY A C 1
ATOM 2367 O O . GLY A 1 302 ? -12.117 -25.953 -18.094 1 86.69 302 GLY A O 1
ATOM 2368 N N . ARG A 1 303 ? -12.344 -26.109 -15.875 1 83.38 303 ARG A N 1
ATOM 2369 C CA . ARG A 1 303 ? -12.719 -27.516 -15.891 1 83.38 303 ARG A CA 1
ATOM 2370 C C . ARG A 1 303 ? -13.383 -27.922 -14.578 1 83.38 303 ARG A C 1
ATOM 2372 O O . ARG A 1 303 ? -12.93 -27.531 -13.5 1 83.38 303 ARG A O 1
ATOM 2379 N N . ASP A 1 304 ? -14.344 -28.656 -14.656 1 79.25 304 ASP A N 1
ATOM 2380 C CA . ASP A 1 304 ? -15.016 -29.203 -13.477 1 79.25 304 ASP A CA 1
ATOM 2381 C C . ASP A 1 304 ? -15.117 -30.719 -13.547 1 79.25 304 ASP A C 1
ATOM 2383 O O . ASP A 1 304 ? -15.82 -31.25 -14.406 1 79.25 304 ASP A O 1
ATOM 2387 N N . PRO A 1 305 ? -14.398 -31.438 -12.75 1 77.81 305 PRO A N 1
ATOM 2388 C CA . PRO A 1 305 ? -13.461 -31.031 -11.695 1 77.81 305 PRO A CA 1
ATOM 2389 C C . PRO A 1 305 ? -12.055 -30.766 -12.227 1 77.81 305 PRO A C 1
ATOM 2391 O O . PRO A 1 305 ? -11.727 -31.172 -13.352 1 77.81 305 PRO A O 1
ATOM 2394 N N . LEU A 1 306 ? -11.328 -30.125 -11.375 1 74.56 306 LEU A N 1
ATOM 2395 C CA . LEU A 1 306 ? -9.906 -30.016 -11.656 1 74.56 306 LEU A CA 1
ATOM 2396 C C . LEU A 1 306 ? -9.266 -31.391 -11.789 1 74.56 306 LEU A C 1
ATOM 2398 O O . LEU A 1 306 ? -9.664 -32.344 -11.102 1 74.56 306 LEU A O 1
ATOM 2402 N N . ARG A 1 307 ? -8.312 -31.562 -12.734 1 71.19 307 ARG A N 1
ATOM 2403 C CA . ARG A 1 307 ? -7.777 -32.875 -13.023 1 71.19 307 ARG A CA 1
ATOM 2404 C C . ARG A 1 307 ? -6.273 -32.938 -12.781 1 71.19 307 ARG A C 1
ATOM 2406 O O . ARG A 1 307 ? -5.523 -32.125 -13.344 1 71.19 307 ARG A O 1
ATOM 2413 N N . ILE A 1 308 ? -5.867 -33.688 -11.844 1 67.81 308 ILE A N 1
ATOM 2414 C CA . ILE A 1 308 ? -4.492 -34.125 -11.633 1 67.81 308 ILE A CA 1
ATOM 2415 C C . ILE A 1 308 ? -4.434 -35.656 -11.562 1 67.81 308 ILE A C 1
ATOM 2417 O O . ILE A 1 308 ? -4.75 -36.25 -10.523 1 67.81 308 ILE A O 1
ATOM 2421 N N . GLU A 1 309 ? -4.125 -36.281 -12.688 1 71.38 309 GLU A N 1
ATOM 2422 C CA . GLU A 1 309 ? -4.203 -37.75 -12.734 1 71.38 309 GLU A CA 1
ATOM 2423 C C . GLU A 1 309 ? -3.088 -38.312 -13.594 1 71.38 309 GLU A C 1
ATOM 2425 O O . GLU A 1 309 ? -2.531 -37.625 -14.453 1 71.38 309 GLU A O 1
ATOM 2430 N N . ARG A 1 310 ? -2.746 -39.562 -13.195 1 70.31 310 ARG A N 1
ATOM 2431 C CA . ARG A 1 310 ? -1.814 -40.344 -14.008 1 70.31 310 ARG A CA 1
ATOM 2432 C C . ARG A 1 310 ? -2.559 -41.281 -14.93 1 70.31 310 ARG A C 1
ATOM 2434 O O . ARG A 1 310 ? -3.553 -41.906 -14.531 1 70.31 310 ARG A O 1
ATOM 2441 N N . GLU A 1 311 ? -2.195 -41.188 -16.219 1 68.5 311 GLU A N 1
ATOM 2442 C CA . GLU A 1 311 ? -2.734 -42.156 -17.188 1 68.5 311 GLU A CA 1
ATOM 2443 C C . GLU A 1 311 ? -1.617 -42.844 -17.969 1 68.5 311 GLU A C 1
ATOM 2445 O O . GLU A 1 311 ? -0.599 -42.219 -18.281 1 68.5 311 GLU A O 1
ATOM 2450 N N . ASN A 1 312 ? -1.711 -44.219 -18.078 1 66.88 312 ASN A N 1
ATOM 2451 C CA . ASN A 1 312 ? -0.822 -44.938 -18.969 1 66.88 312 ASN A CA 1
ATOM 2452 C C . ASN A 1 312 ? -1.391 -45 -20.375 1 66.88 312 ASN A C 1
ATOM 2454 O O . ASN A 1 312 ? -2.531 -45.438 -20.578 1 66.88 312 ASN A O 1
ATOM 2458 N N . ARG A 1 313 ? -0.666 -44.438 -21.234 1 69.38 313 ARG A N 1
ATOM 2459 C CA . ARG A 1 313 ? -1.12 -44.5 -22.625 1 69.38 313 ARG A CA 1
ATOM 2460 C C . ARG A 1 313 ? -0.197 -45.375 -23.469 1 69.38 313 ARG A C 1
ATOM 2462 O O . ARG A 1 313 ? 1.021 -45.344 -23.281 1 69.38 313 ARG A O 1
ATOM 2469 N N . ILE A 1 314 ? -0.789 -46.25 -24.188 1 66.31 314 ILE A N 1
ATOM 2470 C CA . ILE A 1 314 ? -0.043 -47.125 -25.078 1 66.31 314 ILE A CA 1
ATOM 2471 C C . ILE A 1 314 ? 0.294 -46.406 -26.375 1 66.31 314 ILE A C 1
ATOM 2473 O O . ILE A 1 314 ? -0.568 -45.75 -26.969 1 66.31 314 ILE A O 1
ATOM 2477 N N . VAL A 1 315 ? 1.543 -46.312 -26.562 1 64.69 315 VAL A N 1
ATOM 2478 C CA . VAL A 1 315 ? 1.969 -45.656 -27.797 1 64.69 315 VAL A CA 1
ATOM 2479 C C . VAL A 1 315 ? 2.139 -46.688 -28.906 1 64.69 315 VAL A C 1
ATOM 2481 O O . VAL A 1 315 ? 2.105 -47.906 -28.641 1 64.69 315 VAL A O 1
ATOM 2484 N N . GLU A 1 316 ? 2.16 -46.094 -30.156 1 57.84 316 GLU A N 1
ATOM 2485 C CA . GLU A 1 316 ? 2.109 -46.938 -31.375 1 57.84 316 GLU A CA 1
ATOM 2486 C C . GLU A 1 316 ? 3.074 -48.094 -31.281 1 57.84 316 GLU A C 1
ATOM 2488 O O . GLU A 1 316 ? 2.762 -49.219 -31.734 1 57.84 316 GLU A O 1
ATOM 2493 N N . ASP A 1 317 ? 4.227 -47.875 -30.766 1 53.72 317 ASP A N 1
ATOM 2494 C CA . ASP A 1 317 ? 5.168 -49 -30.781 1 53.72 317 ASP A CA 1
ATOM 2495 C C . ASP A 1 317 ? 4.934 -49.938 -29.594 1 53.72 317 ASP A C 1
ATOM 2497 O O . ASP A 1 317 ? 5.691 -50.875 -29.391 1 53.72 317 ASP A O 1
ATOM 2501 N N . GLY A 1 318 ? 3.811 -49.719 -28.906 1 53.59 318 GLY A N 1
ATOM 2502 C CA . GLY A 1 318 ? 3.439 -50.594 -27.797 1 53.59 318 GLY A CA 1
ATOM 2503 C C . GLY A 1 318 ? 3.996 -50.156 -26.469 1 53.59 318 GLY A C 1
ATOM 2504 O O . GLY A 1 318 ? 3.639 -50.719 -25.422 1 53.59 318 GLY A O 1
ATOM 2505 N N . SER A 1 319 ? 4.859 -49.219 -26.453 1 48.12 319 SER A N 1
ATOM 2506 C CA . SER A 1 319 ? 5.461 -48.781 -25.203 1 48.12 319 SER A CA 1
ATOM 2507 C C . SER A 1 319 ? 4.531 -47.844 -24.438 1 48.12 319 SER A C 1
ATOM 2509 O O . SER A 1 319 ? 3.568 -47.312 -25 1 48.12 319 SER A O 1
ATOM 2511 N N . LYS A 1 320 ? 4.676 -47.938 -22.984 1 52.66 320 LYS A N 1
ATOM 2512 C CA . LYS A 1 320 ? 3.803 -47.125 -22.125 1 52.66 320 LYS A CA 1
ATOM 2513 C C . LYS A 1 320 ? 4.441 -45.781 -21.781 1 52.66 320 LYS A C 1
ATOM 2515 O O . LYS A 1 320 ? 5.652 -45.719 -21.562 1 52.66 320 LYS A O 1
ATOM 2520 N N . THR A 1 321 ? 3.734 -44.688 -22.094 1 51.19 321 THR A N 1
ATOM 2521 C CA . THR A 1 321 ? 4.125 -43.344 -21.641 1 51.19 321 THR A CA 1
ATOM 2522 C C . THR A 1 321 ? 3.088 -42.781 -20.672 1 51.19 321 THR A C 1
ATOM 2524 O O . THR A 1 321 ? 1.891 -43.031 -20.828 1 51.19 321 THR A O 1
ATOM 2527 N N . MET B 1 1 ? -6.191 18.656 14.789 1 36 1 MET B N 1
ATOM 2528 C CA . MET B 1 1 ? -6.969 18.609 16.016 1 36 1 MET B CA 1
ATOM 2529 C C . MET B 1 1 ? -6.574 19.75 16.953 1 36 1 MET B C 1
ATOM 2531 O O . MET B 1 1 ? -7.434 20.375 17.562 1 36 1 MET B O 1
ATOM 2535 N N . GLU B 1 2 ? -5.203 19.922 16.891 1 40.53 2 GLU B N 1
ATOM 2536 C CA . GLU B 1 2 ? -4.789 21.062 17.719 1 40.53 2 GLU B CA 1
ATOM 2537 C C . GLU B 1 2 ? -5.453 22.344 17.25 1 40.53 2 GLU B C 1
ATOM 2539 O O . GLU B 1 2 ? -5.824 23.188 18.062 1 40.53 2 GLU B O 1
ATOM 2544 N N . GLY B 1 3 ? -5.895 22.234 16.016 1 38.69 3 GLY B N 1
ATOM 2545 C CA . GLY B 1 3 ? -6.523 23.438 15.516 1 38.69 3 GLY B CA 1
ATOM 2546 C C . GLY B 1 3 ? -7.922 23.656 16.062 1 38.69 3 GLY B C 1
ATOM 2547 O O . GLY B 1 3 ? -8.312 24.781 16.359 1 38.69 3 GLY B O 1
ATOM 2548 N N . ASN B 1 4 ? -8.602 22.516 16.281 1 43.72 4 ASN B N 1
ATOM 2549 C CA . ASN B 1 4 ? -9.961 22.688 16.781 1 43.72 4 ASN B CA 1
ATOM 2550 C C . ASN B 1 4 ? -9.977 23.234 18.203 1 43.72 4 ASN B C 1
ATOM 2552 O O . ASN B 1 4 ? -10.844 24.031 18.547 1 43.72 4 ASN B O 1
ATOM 2556 N N . ASP B 1 5 ? -9.125 22.734 18.984 1 45.44 5 ASP B N 1
ATOM 2557 C CA . ASP B 1 5 ? -9.102 23.234 20.359 1 45.44 5 ASP B CA 1
ATOM 2558 C C . ASP B 1 5 ? -8.781 24.734 20.391 1 45.44 5 ASP B C 1
ATOM 2560 O O . ASP B 1 5 ? -9.336 25.469 21.203 1 45.44 5 ASP B O 1
ATOM 2564 N N . LEU B 1 6 ? -7.941 25.109 19.531 1 42.78 6 LEU B N 1
ATOM 2565 C CA . LEU B 1 6 ? -7.629 26.531 19.453 1 42.78 6 LEU B CA 1
ATOM 2566 C C . LEU B 1 6 ? -8.859 27.344 19.031 1 42.78 6 LEU B C 1
ATOM 2568 O O . LEU B 1 6 ? -9.117 28.422 19.578 1 42.78 6 LEU B O 1
ATOM 2572 N N . LEU B 1 7 ? -9.734 26.766 18.188 1 46.03 7 LEU B N 1
ATOM 2573 C CA . LEU B 1 7 ? -10.906 27.469 17.672 1 46.03 7 LEU B CA 1
ATOM 2574 C C . LEU B 1 7 ? -12 27.547 18.734 1 46.03 7 LEU B C 1
ATOM 2576 O O . LEU B 1 7 ? -12.766 28.516 18.781 1 46.03 7 LEU B O 1
ATOM 2580 N N . ARG B 1 8 ? -12.18 26.641 19.469 1 47.62 8 ARG B N 1
ATOM 2581 C CA . ARG B 1 8 ? -13.188 26.719 20.531 1 47.62 8 ARG B CA 1
ATOM 2582 C C . ARG B 1 8 ? -12.938 27.906 21.453 1 47.62 8 ARG B C 1
ATOM 2584 O O . ARG B 1 8 ? -13.883 28.5 21.969 1 47.62 8 ARG B O 1
ATOM 2591 N N . THR B 1 9 ? -11.758 28.109 21.5 1 41.03 9 THR B N 1
ATOM 2592 C CA . THR B 1 9 ? -11.43 29.266 22.312 1 41.03 9 THR B CA 1
ATOM 2593 C C . THR B 1 9 ? -11.82 30.562 21.594 1 41.03 9 THR B C 1
ATOM 2595 O O . THR B 1 9 ? -12.289 31.516 22.219 1 41.03 9 THR B O 1
ATOM 2598 N N . LEU B 1 10 ? -11.844 30.609 20.344 1 44.34 10 LEU B N 1
ATOM 2599 C CA . LEU B 1 10 ? -12.188 31.812 19.594 1 44.34 10 LEU B CA 1
ATOM 2600 C C . LEU B 1 10 ? -13.695 31.969 19.484 1 44.34 10 LEU B C 1
ATOM 2602 O O . LEU B 1 10 ? -14.219 33.094 19.594 1 44.34 10 LEU B O 1
ATOM 2606 N N . SER B 1 11 ? -14.516 30.938 19.031 1 46.72 11 SER B N 1
ATOM 2607 C CA . SER B 1 11 ? -15.961 31.062 18.875 1 46.72 11 SER B CA 1
ATOM 2608 C C . SER B 1 11 ? -16.609 31.562 20.156 1 46.72 11 SER B C 1
ATOM 2610 O O . SER B 1 11 ? -17.656 32.219 20.125 1 46.72 11 SER B O 1
ATOM 2612 N N . ALA B 1 12 ? -16.156 31.125 21.094 1 41.53 12 ALA B N 1
ATOM 2613 C CA . ALA B 1 12 ? -16.734 31.594 22.344 1 41.53 12 ALA B CA 1
ATOM 2614 C C . ALA B 1 12 ? -16.594 33.094 22.484 1 41.53 12 ALA B C 1
ATOM 2616 O O . ALA B 1 12 ? -17.312 33.719 23.266 1 41.53 12 ALA B O 1
ATOM 2617 N N . THR B 1 13 ? -15.781 33.531 21.766 1 35.5 13 THR B N 1
ATOM 2618 C CA . THR B 1 13 ? -15.586 34.969 21.875 1 35.5 13 THR B CA 1
ATOM 2619 C C . THR B 1 13 ? -16.469 35.688 20.859 1 35.5 13 THR B C 1
ATOM 2621 O O . THR B 1 13 ? -16.703 36.906 21 1 35.5 13 THR B O 1
ATOM 2624 N N . GLY B 1 14 ? -16.828 35.188 19.688 1 36.34 14 GLY B N 1
ATOM 2625 C CA . GLY B 1 14 ? -17.562 35.875 18.625 1 36.34 14 GLY B CA 1
ATOM 2626 C C . GLY B 1 14 ? -19.031 36.062 18.938 1 36.34 14 GLY B C 1
ATOM 2627 O O . GLY B 1 14 ? -19.766 36.688 18.156 1 36.34 14 GLY B O 1
ATOM 2628 N N . GLU B 1 15 ? -19.719 35.281 19.609 1 34.62 15 GLU B N 1
ATOM 2629 C CA . GLU B 1 15 ? -21.141 35.531 19.781 1 34.62 15 GLU B CA 1
ATOM 2630 C C . GLU B 1 15 ? -21.406 36.969 20.156 1 34.62 15 GLU B C 1
ATOM 2632 O O . GLU B 1 15 ? -22.562 37.375 20.297 1 34.62 15 GLU B O 1
ATOM 2637 N N . ILE B 1 16 ? -20.516 37.562 20.672 1 29.95 16 ILE B N 1
ATOM 2638 C CA . ILE B 1 16 ? -21.078 38.719 21.344 1 29.95 16 ILE B CA 1
ATOM 2639 C C . ILE B 1 16 ? -21.719 39.656 20.312 1 29.95 16 ILE B C 1
ATOM 2641 O O . ILE B 1 16 ? -22.656 40.375 20.625 1 29.95 16 ILE B O 1
ATOM 2645 N N . PHE B 1 17 ? -21.109 40.125 19.172 1 30.39 17 PHE B N 1
ATOM 2646 C CA . PHE B 1 17 ? -21.438 41.5 18.828 1 30.39 17 PHE B CA 1
ATOM 2647 C C . PHE B 1 17 ? -22.547 41.562 17.797 1 30.39 17 PHE B C 1
ATOM 2649 O O . PHE B 1 17 ? -22.297 41.469 16.594 1 30.39 17 PHE B O 1
ATOM 2656 N N . GLU B 1 18 ? -23.703 41.094 17.844 1 31.36 18 GLU B N 1
ATOM 2657 C CA . GLU B 1 18 ? -24.781 41.312 16.891 1 31.36 18 GLU B CA 1
ATOM 2658 C C . GLU B 1 18 ? -25.062 42.812 16.719 1 31.36 18 GLU B C 1
ATOM 2660 O O . GLU B 1 18 ? -25.969 43.188 15.977 1 31.36 18 GLU B O 1
ATOM 2665 N N . THR B 1 19 ? -25.141 43.625 17.719 1 28.7 19 THR B N 1
ATOM 2666 C CA . THR B 1 19 ? -25.781 44.906 17.453 1 28.7 19 THR B CA 1
ATOM 2667 C C . THR B 1 19 ? -25.203 45.531 16.188 1 28.7 19 THR B C 1
ATOM 2669 O O . THR B 1 19 ? -24.109 45.188 15.758 1 28.7 19 THR B O 1
ATOM 2672 N N . GLY B 1 20 ? -26 46.625 15.641 1 36.22 20 GLY B N 1
ATOM 2673 C CA . GLY B 1 20 ? -25.797 47.531 14.531 1 36.22 20 GLY B CA 1
ATOM 2674 C C . GLY B 1 20 ? -24.328 47.75 14.18 1 36.22 20 GLY B C 1
ATOM 2675 O O . GLY B 1 20 ? -23.984 48.688 13.469 1 36.22 20 GLY B O 1
ATOM 2676 N N . ILE B 1 21 ? -23.469 47.469 15.078 1 35.12 21 ILE B N 1
ATOM 2677 C CA . ILE B 1 21 ? -22.047 47.781 15.156 1 35.12 21 ILE B CA 1
ATOM 2678 C C . ILE B 1 21 ? -21.297 47 14.062 1 35.12 21 ILE B C 1
ATOM 2680 O O . ILE B 1 21 ? -21.578 45.812 13.828 1 35.12 21 ILE B O 1
ATOM 2684 N N . ILE B 1 22 ? -20.781 47.75 12.969 1 42.59 22 ILE B N 1
ATOM 2685 C CA . ILE B 1 22 ? -19.766 47.281 12.031 1 42.59 22 ILE B CA 1
ATOM 2686 C C . ILE B 1 22 ? -19.125 46 12.57 1 42.59 22 ILE B C 1
ATOM 2688 O O . ILE B 1 22 ? -18.5 46.031 13.633 1 42.59 22 ILE B O 1
ATOM 2692 N N . LYS B 1 23 ? -19.938 45.031 12.391 1 51.97 23 LYS B N 1
ATOM 2693 C CA . LYS B 1 23 ? -19.422 43.75 12.82 1 51.97 23 LYS B CA 1
ATOM 2694 C C . LYS B 1 23 ? -17.891 43.719 12.734 1 51.97 23 LYS B C 1
ATOM 2696 O O . LYS B 1 23 ? -17.328 43.781 11.641 1 51.97 23 LYS B O 1
ATOM 2701 N N . MET B 1 24 ? -17.312 44.469 13.656 1 70.69 24 MET B N 1
ATOM 2702 C CA . MET B 1 24 ? -15.867 44.625 13.695 1 70.69 24 MET B CA 1
ATOM 2703 C C . MET B 1 24 ? -15.18 43.312 13.352 1 70.69 24 MET B C 1
ATOM 2705 O O . MET B 1 24 ? -15.555 42.25 13.867 1 70.69 24 MET B O 1
ATOM 2709 N N . THR B 1 25 ? -14.656 43.219 12.258 1 87.19 25 THR B N 1
ATOM 2710 C CA . THR B 1 25 ? -13.844 42.094 11.781 1 87.19 25 THR B CA 1
ATOM 2711 C C . THR B 1 25 ? -12.695 41.812 12.75 1 87.19 25 THR B C 1
ATOM 2713 O O . THR B 1 25 ? -11.938 42.719 13.102 1 87.19 25 THR B O 1
ATOM 2716 N N . ILE B 1 26 ? -12.82 40.625 13.352 1 91.69 26 ILE B N 1
ATOM 2717 C CA . ILE B 1 26 ? -11.734 40.188 14.227 1 91.69 26 ILE B CA 1
ATOM 2718 C C . ILE B 1 26 ? -10.5 39.875 13.391 1 91.69 26 ILE B C 1
ATOM 2720 O O . ILE B 1 26 ? -10.562 39.094 12.453 1 91.69 26 ILE B O 1
ATOM 2724 N N . LYS B 1 27 ? -9.375 40.562 13.727 1 94.62 27 LYS B N 1
ATOM 2725 C CA . LYS B 1 27 ? -8.125 40.312 13.016 1 94.62 27 LYS B CA 1
ATOM 2726 C C . LYS B 1 27 ? -7.273 39.281 13.75 1 94.62 27 LYS B C 1
ATOM 2728 O O . LYS B 1 27 ? -6.816 39.531 14.867 1 94.62 27 LYS B O 1
ATOM 2733 N N . VAL B 1 28 ? -7.07 38.156 13.109 1 94.56 28 VAL B N 1
ATOM 2734 C CA . VAL B 1 28 ? -6.332 37.062 13.711 1 94.56 28 VAL B CA 1
ATOM 2735 C C . VAL B 1 28 ? -5.016 36.844 12.961 1 94.56 28 VAL B C 1
ATOM 2737 O O . VAL B 1 28 ? -4.992 36.812 11.727 1 94.56 28 VAL B O 1
ATOM 2740 N N . ALA B 1 29 ? -3.877 36.781 13.766 1 96.31 29 ALA B N 1
ATOM 2741 C CA . ALA B 1 29 ? -2.582 36.375 13.219 1 96.31 29 ALA B CA 1
ATOM 2742 C C . ALA B 1 29 ? -2.221 34.969 13.648 1 96.31 29 ALA B C 1
ATOM 2744 O O . ALA B 1 29 ? -2.26 34.656 14.836 1 96.31 29 ALA B O 1
ATOM 2745 N N . VAL B 1 30 ? -2.002 34.125 12.688 1 96.62 30 VAL B N 1
ATOM 2746 C CA . VAL B 1 30 ? -1.416 32.812 12.953 1 96.62 30 VAL B CA 1
ATOM 2747 C C . VAL B 1 30 ? 0.071 32.844 12.602 1 96.62 30 VAL B C 1
ATOM 2749 O O . VAL B 1 30 ? 0.443 33.062 11.445 1 96.62 30 VAL B O 1
ATOM 2752 N N . VAL B 1 31 ? 0.95 32.625 13.633 1 96.31 31 VAL B N 1
ATOM 2753 C CA . VAL B 1 31 ? 2.391 32.719 13.422 1 96.31 31 VAL B CA 1
ATOM 2754 C C . VAL B 1 31 ? 2.982 31.328 13.258 1 96.31 31 VAL B C 1
ATOM 2756 O O . VAL B 1 31 ? 2.986 30.531 14.203 1 96.31 31 VAL B O 1
ATOM 2759 N N . GLY B 1 32 ? 3.529 31.047 12.062 1 96.5 32 GLY B N 1
ATOM 2760 C CA . GLY B 1 32 ? 3.998 29.719 11.68 1 96.5 32 GLY B CA 1
ATOM 2761 C C . GLY B 1 32 ? 3.172 29.094 10.578 1 96.5 32 GLY B C 1
ATOM 2762 O O . GLY B 1 32 ? 1.941 29.078 10.641 1 96.5 32 GLY B O 1
ATOM 2763 N N . ALA B 1 33 ? 3.844 28.516 9.586 1 97.19 33 ALA B N 1
ATOM 2764 C CA . ALA B 1 33 ? 3.148 28.031 8.398 1 97.19 33 ALA B CA 1
ATOM 2765 C C . ALA B 1 33 ? 3.359 26.531 8.227 1 97.19 33 ALA B C 1
ATOM 2767 O O . ALA B 1 33 ? 3.285 26 7.109 1 97.19 33 ALA B O 1
ATOM 2768 N N . GLY B 1 34 ? 3.656 25.844 9.305 1 95.88 34 GLY B N 1
ATOM 2769 C CA . GLY B 1 34 ? 3.648 24.391 9.281 1 95.88 34 GLY B CA 1
ATOM 2770 C C . GLY B 1 34 ? 2.25 23.797 9.305 1 95.88 34 GLY B C 1
ATOM 2771 O O . GLY B 1 34 ? 1.266 24.516 9.117 1 95.88 34 GLY B O 1
ATOM 2772 N N . ILE B 1 35 ? 2.119 22.531 9.531 1 94.38 35 ILE B N 1
ATOM 2773 C CA . ILE B 1 35 ? 0.849 21.828 9.453 1 94.38 35 ILE B CA 1
ATOM 2774 C C . ILE B 1 35 ? -0.111 22.359 10.516 1 94.38 35 ILE B C 1
ATOM 2776 O O . ILE B 1 35 ? -1.306 22.516 10.258 1 94.38 35 ILE B O 1
ATOM 2780 N N . ILE B 1 36 ? 0.396 22.625 11.711 1 92.5 36 ILE B N 1
ATOM 2781 C CA . ILE B 1 36 ? -0.458 23.109 12.789 1 92.5 36 ILE B CA 1
ATOM 2782 C C . ILE B 1 36 ? -0.945 24.531 12.461 1 92.5 36 ILE B C 1
ATOM 2784 O O . ILE B 1 36 ? -2.129 24.828 12.625 1 92.5 36 ILE B O 1
ATOM 2788 N N . GLY B 1 37 ? -0.059 25.375 11.977 1 95.88 37 GLY B N 1
ATOM 2789 C CA . GLY B 1 37 ? -0.425 26.734 11.633 1 95.88 37 GLY B CA 1
ATOM 2790 C C . GLY B 1 37 ? -1.424 26.812 10.5 1 95.88 37 GLY B C 1
ATOM 2791 O O . GLY B 1 37 ? -2.428 27.531 10.594 1 95.88 37 GLY B O 1
ATOM 2792 N N . MET B 1 38 ? -1.123 26.094 9.492 1 96.69 38 MET B N 1
ATOM 2793 C CA . MET B 1 38 ? -1.984 26.156 8.312 1 96.69 38 MET B CA 1
ATOM 2794 C C . MET B 1 38 ? -3.361 25.578 8.617 1 96.69 38 MET B C 1
ATOM 2796 O O . MET B 1 38 ? -4.379 26.109 8.164 1 96.69 38 MET B O 1
ATOM 2800 N N . THR B 1 39 ? -3.398 24.484 9.305 1 94.31 39 THR B N 1
ATOM 2801 C CA . THR B 1 39 ? -4.688 23.906 9.672 1 94.31 39 THR B CA 1
ATOM 2802 C C . THR B 1 39 ? -5.477 24.859 10.562 1 94.31 39 THR B C 1
ATOM 2804 O O . THR B 1 39 ? -6.684 25.031 10.383 1 94.31 39 THR B O 1
ATOM 2807 N N . THR B 1 40 ? -4.809 25.453 11.516 1 94.56 40 THR B N 1
ATOM 2808 C CA . THR B 1 40 ? -5.438 26.422 12.406 1 94.56 40 THR B CA 1
ATOM 2809 C C . THR B 1 40 ? -6.004 27.594 11.609 1 94.56 40 THR B C 1
ATOM 2811 O O . THR B 1 40 ? -7.133 28.016 11.852 1 94.56 40 THR B O 1
ATOM 2814 N N . ALA B 1 41 ? -5.223 28.109 10.703 1 97 41 ALA B N 1
ATOM 2815 C CA . ALA B 1 41 ? -5.633 29.25 9.898 1 97 41 ALA B CA 1
ATOM 2816 C C . ALA B 1 41 ? -6.867 28.922 9.062 1 97 41 ALA B C 1
ATOM 2818 O O . ALA B 1 41 ? -7.832 29.688 9.039 1 97 41 ALA B O 1
ATOM 2819 N N . VAL B 1 42 ? -6.848 27.781 8.422 1 96.06 42 VAL B N 1
ATOM 2820 C CA . VAL B 1 42 ? -7.953 27.375 7.562 1 96.06 42 VAL B CA 1
ATOM 2821 C C . VAL B 1 42 ? -9.211 27.156 8.406 1 96.06 42 VAL B C 1
ATOM 2823 O O . VAL B 1 42 ? -10.289 27.641 8.047 1 96.06 42 VAL B O 1
ATOM 2826 N N . ARG B 1 43 ? -9.055 26.453 9.469 1 93.25 43 ARG B N 1
ATOM 2827 C CA . ARG B 1 43 ? -10.203 26.172 10.32 1 93.25 43 ARG B CA 1
ATOM 2828 C C . ARG B 1 43 ? -10.789 27.453 10.891 1 93.25 43 ARG B C 1
ATOM 2830 O O . ARG B 1 43 ? -12.016 27.594 10.992 1 93.25 43 ARG B O 1
ATOM 2837 N N . THR B 1 44 ? -9.953 28.391 11.359 1 93.88 44 THR B N 1
ATOM 2838 C CA . THR B 1 44 ? -10.414 29.672 11.883 1 93.88 44 THR B CA 1
ATOM 2839 C C . THR B 1 44 ? -11.25 30.406 10.844 1 93.88 44 THR B C 1
ATOM 2841 O O . THR B 1 44 ? -12.344 30.891 11.148 1 93.88 44 THR B O 1
ATOM 2844 N N . LEU B 1 45 ? -10.719 30.438 9.664 1 94.25 45 LEU B N 1
ATOM 2845 C CA . LEU B 1 45 ? -11.398 31.141 8.578 1 94.25 45 LEU B CA 1
ATOM 2846 C C . LEU B 1 45 ? -12.734 30.484 8.258 1 94.25 45 LEU B C 1
ATOM 2848 O O . LEU B 1 45 ? -13.688 31.172 7.871 1 94.25 45 LEU B O 1
ATOM 2852 N N . GLU B 1 46 ? -12.82 29.188 8.453 1 90.88 46 GLU B N 1
ATOM 2853 C CA . GLU B 1 46 ? -13.992 28.438 8.031 1 90.88 46 GLU B CA 1
ATOM 2854 C C . GLU B 1 46 ? -15.047 28.391 9.133 1 90.88 46 GLU B C 1
ATOM 2856 O O . GLU B 1 46 ? -16.234 28.203 8.859 1 90.88 46 GLU B O 1
ATOM 2861 N N . THR B 1 47 ? -14.664 28.594 10.297 1 90.88 47 THR B N 1
ATOM 2862 C CA . THR B 1 47 ? -15.602 28.312 11.375 1 90.88 47 THR B CA 1
ATOM 2863 C C . THR B 1 47 ? -15.953 29.594 12.133 1 90.88 47 THR B C 1
ATOM 2865 O O . THR B 1 47 ? -16.969 29.656 12.828 1 90.88 47 THR B O 1
ATOM 2868 N N . VAL B 1 48 ? -15.07 30.609 12.078 1 90.19 48 VAL B N 1
ATOM 2869 C CA . VAL B 1 48 ? -15.305 31.844 12.82 1 90.19 48 VAL B CA 1
ATOM 2870 C C . VAL B 1 48 ? -15.891 32.906 11.891 1 90.19 48 VAL B C 1
ATOM 2872 O O . VAL B 1 48 ? -15.312 33.219 10.844 1 90.19 48 VAL B O 1
ATOM 2875 N N . ALA B 1 49 ? -16.984 33.406 12.242 1 89.31 49 ALA B N 1
ATOM 2876 C CA . ALA B 1 49 ? -17.641 34.438 11.445 1 89.31 49 ALA B CA 1
ATOM 2877 C C . ALA B 1 49 ? -16.938 35.781 11.609 1 89.31 49 ALA B C 1
ATOM 2879 O O . ALA B 1 49 ? -16.422 36.094 12.68 1 89.31 49 ALA B O 1
ATOM 2880 N N . HIS B 1 50 ? -16.953 36.656 10.445 1 91.94 50 HIS B N 1
ATOM 2881 C CA . HIS B 1 50 ? -16.438 38.031 10.438 1 91.94 50 HIS B CA 1
ATOM 2882 C C . HIS B 1 50 ? -14.992 38.062 10.93 1 91.94 50 HIS B C 1
ATOM 288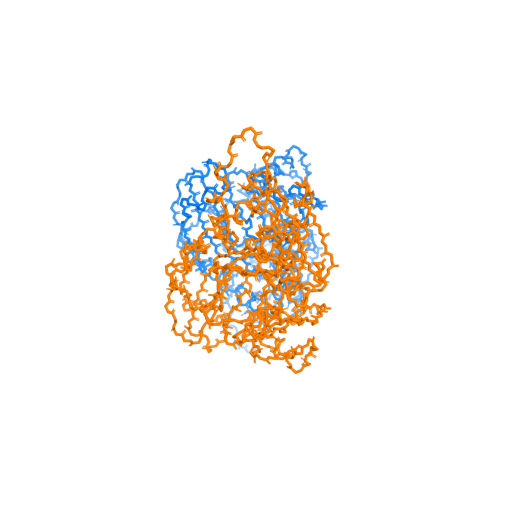4 O O . HIS B 1 50 ? -14.664 38.844 11.844 1 91.94 50 HIS B O 1
ATOM 2890 N N . VAL B 1 51 ? -14.188 37.188 10.43 1 95.19 51 VAL B N 1
ATOM 2891 C CA . VAL B 1 51 ? -12.789 37.094 10.828 1 95.19 51 VAL B CA 1
ATOM 2892 C C . VAL B 1 51 ? -11.883 37.312 9.625 1 95.19 51 VAL B C 1
ATOM 2894 O O . VAL B 1 51 ? -12.227 36.938 8.5 1 95.19 51 VAL B O 1
ATOM 2897 N N . SER B 1 52 ? -10.828 38.094 9.844 1 96.06 52 SER B N 1
ATOM 2898 C CA . SER B 1 52 ? -9.711 38.156 8.914 1 96.06 52 SER B CA 1
ATOM 2899 C C . SER B 1 52 ? -8.477 37.438 9.477 1 96.06 52 SER B C 1
ATOM 2901 O O . SER B 1 52 ? -8.133 37.625 10.641 1 96.06 52 SER B O 1
ATOM 2903 N N . VAL B 1 53 ? -7.926 36.594 8.727 1 97.75 53 VAL B N 1
ATOM 2904 C CA . VAL B 1 53 ? -6.812 35.781 9.211 1 97.75 53 VAL B CA 1
ATOM 2905 C C . VAL B 1 53 ? -5.578 36.031 8.344 1 97.75 53 VAL B C 1
ATOM 2907 O O . VAL B 1 53 ? -5.668 36.031 7.109 1 97.75 53 VAL B O 1
ATOM 2910 N N . THR B 1 54 ? -4.434 36.312 8.969 1 98.06 54 THR B N 1
ATOM 2911 C CA . THR B 1 54 ? -3.135 36.406 8.312 1 98.06 54 THR B CA 1
ATOM 2912 C C . THR B 1 54 ? -2.162 35.375 8.875 1 98.06 54 THR B C 1
ATOM 2914 O O . THR B 1 54 ? -1.969 35.312 10.086 1 98.06 54 THR B O 1
ATOM 2917 N N . VAL B 1 55 ? -1.624 34.594 7.992 1 98.5 55 VAL B N 1
ATOM 2918 C CA . VAL B 1 55 ? -0.541 33.688 8.391 1 98.5 55 VAL B CA 1
ATOM 2919 C C . VAL B 1 55 ? 0.802 34.406 8.211 1 98.5 55 VAL B C 1
ATOM 2921 O O . VAL B 1 55 ? 1.114 34.875 7.117 1 98.5 55 VAL B O 1
ATOM 2924 N N . ILE B 1 56 ? 1.551 34.469 9.289 1 97.94 56 ILE B N 1
ATOM 2925 C CA . ILE B 1 56 ? 2.859 35.125 9.289 1 97.94 56 ILE B CA 1
ATOM 2926 C C . ILE B 1 56 ? 3.947 34.094 9.547 1 97.94 56 ILE B C 1
ATOM 2928 O O . ILE B 1 56 ? 3.9 33.375 10.555 1 97.94 56 ILE B O 1
ATOM 2932 N N . ALA B 1 57 ? 4.887 33.969 8.648 1 97.06 57 ALA B N 1
ATOM 2933 C CA . ALA B 1 57 ? 5.953 32.969 8.82 1 97.06 57 ALA B CA 1
ATOM 2934 C C . ALA B 1 57 ? 7.219 33.406 8.086 1 97.06 57 ALA B C 1
ATOM 2936 O O . ALA B 1 57 ? 7.148 34.156 7.105 1 97.06 57 ALA B O 1
ATOM 2937 N N . GLU B 1 58 ? 8.32 32.938 8.609 1 94.75 58 GLU B N 1
ATOM 2938 C CA . GLU B 1 58 ? 9.602 33.156 7.93 1 94.75 58 GLU B CA 1
ATOM 2939 C C . GLU B 1 58 ? 9.719 32.281 6.684 1 94.75 58 GLU B C 1
ATOM 2941 O O . GLU B 1 58 ? 10.32 32.656 5.691 1 94.75 58 GLU B O 1
ATOM 2946 N N . HIS B 1 59 ? 9.195 31.078 6.762 1 94.25 59 HIS B N 1
ATOM 2947 C CA . HIS B 1 59 ? 9.25 30.109 5.664 1 94.25 59 HIS B CA 1
ATOM 2948 C C . HIS B 1 59 ? 7.895 29.453 5.441 1 94.25 59 HIS B C 1
ATOM 2950 O O . HIS B 1 59 ? 7.16 29.203 6.395 1 94.25 59 HIS B O 1
ATOM 2956 N N . PHE B 1 60 ? 7.613 29.219 4.223 1 96.56 60 PHE B N 1
ATOM 2957 C CA . PHE B 1 60 ? 6.461 28.438 3.791 1 96.56 60 PHE B CA 1
ATOM 2958 C C . PHE B 1 60 ? 6.902 27.156 3.076 1 96.56 60 PHE B C 1
ATOM 2960 O O . PHE B 1 60 ? 8.094 26.984 2.793 1 96.56 60 PHE B O 1
ATOM 2967 N N . THR B 1 61 ? 5.898 26.188 2.963 1 95.75 61 THR B N 1
ATOM 2968 C CA . THR B 1 61 ? 6.223 25.047 2.117 1 95.75 61 THR B CA 1
ATOM 2969 C C . THR B 1 61 ? 6.785 25.516 0.775 1 95.75 61 THR B C 1
ATOM 2971 O O . THR B 1 61 ? 6.305 26.5 0.2 1 95.75 61 THR B O 1
ATOM 2974 N N . PRO B 1 62 ? 7.898 24.828 0.357 1 95.06 62 PRO B N 1
ATOM 2975 C CA . PRO B 1 62 ? 8.422 23.516 0.744 1 95.06 62 PRO B CA 1
ATOM 2976 C C . PRO B 1 62 ? 9.602 23.609 1.716 1 95.06 62 PRO B C 1
ATOM 2978 O O . PRO B 1 62 ? 10.469 22.734 1.728 1 95.06 62 PRO B O 1
ATOM 2981 N N . HIS B 1 63 ? 9.695 24.672 2.449 1 91.62 63 HIS B N 1
ATOM 2982 C CA . HIS B 1 63 ? 10.844 24.891 3.316 1 91.62 63 HIS B CA 1
ATOM 2983 C C . HIS B 1 63 ? 10.469 24.734 4.785 1 91.62 63 HIS B C 1
ATOM 2985 O O . HIS B 1 63 ? 11.102 25.328 5.66 1 91.62 63 HIS B O 1
ATOM 2991 N N . THR B 1 64 ? 9.422 23.969 5.039 1 91.75 64 THR B N 1
ATOM 2992 C CA . THR B 1 64 ? 9.016 23.672 6.414 1 91.75 64 THR B CA 1
ATOM 2993 C C . THR B 1 64 ? 9.508 22.297 6.844 1 91.75 64 THR B C 1
ATOM 2995 O O . THR B 1 64 ? 9.883 21.469 6.004 1 91.75 64 THR B O 1
ATOM 2998 N N . THR B 1 65 ? 9.516 22.031 8.172 1 89 65 THR B N 1
ATOM 2999 C CA . THR B 1 65 ? 9.898 20.734 8.711 1 89 65 THR B CA 1
ATOM 3000 C C . THR B 1 65 ? 8.961 19.641 8.188 1 89 65 THR B C 1
ATOM 3002 O O . THR B 1 65 ? 9.391 18.5 7.973 1 89 65 THR B O 1
ATOM 3005 N N . GLY B 1 66 ? 7.711 20 7.965 1 92 66 GLY B N 1
ATOM 3006 C CA . GLY B 1 66 ? 6.723 19.062 7.457 1 92 66 GLY B CA 1
ATOM 3007 C C . GLY B 1 66 ? 7.055 18.531 6.074 1 92 66 GLY B C 1
ATOM 3008 O O . GLY B 1 66 ? 6.637 17.438 5.703 1 92 66 GLY B O 1
ATOM 3009 N N . ASP B 1 67 ? 7.832 19.203 5.344 1 93.31 67 ASP B N 1
ATOM 3010 C CA . ASP B 1 67 ? 8.188 18.812 3.982 1 93.31 67 ASP B CA 1
ATOM 3011 C C . ASP B 1 67 ? 9.172 17.641 3.986 1 93.31 67 ASP B C 1
ATOM 3013 O O . ASP B 1 67 ? 9.344 16.969 2.971 1 93.31 67 ASP B O 1
ATOM 3017 N N . VAL B 1 68 ? 9.773 17.406 5.156 1 90.75 68 VAL B N 1
ATOM 3018 C CA . VAL B 1 68 ? 10.719 16.297 5.293 1 90.75 68 VAL B CA 1
ATOM 3019 C C . VAL B 1 68 ? 10.008 15.078 5.871 1 90.75 68 VAL B C 1
ATOM 3021 O O . VAL B 1 68 ? 10.422 13.945 5.629 1 90.75 68 VAL B O 1
ATOM 3024 N N . ALA B 1 69 ? 8.945 15.273 6.535 1 88.31 69 ALA B N 1
ATOM 3025 C CA . ALA B 1 69 ? 8.258 14.234 7.297 1 88.31 69 ALA B CA 1
ATOM 3026 C C . ALA B 1 69 ? 7.602 13.219 6.371 1 88.31 69 ALA B C 1
ATOM 3028 O O . ALA B 1 69 ? 7.156 13.562 5.273 1 88.31 69 ALA B O 1
ATOM 3029 N N . ALA B 1 70 ? 7.52 11.969 6.82 1 83.12 70 ALA B N 1
ATOM 3030 C CA . ALA B 1 70 ? 6.863 10.898 6.07 1 83.12 70 ALA B CA 1
ATOM 3031 C C . ALA B 1 70 ? 5.344 11.047 6.113 1 83.12 70 ALA B C 1
ATOM 3033 O O . ALA B 1 70 ? 4.652 10.68 5.164 1 83.12 70 ALA B O 1
ATOM 3034 N N . GLY B 1 71 ? 4.867 11.516 7.336 1 88.25 71 GLY B N 1
ATOM 3035 C CA . GLY B 1 71 ? 3.439 11.781 7.441 1 88.25 71 GLY B CA 1
ATOM 3036 C C . GLY B 1 71 ? 2.637 10.555 7.84 1 88.25 71 GLY B C 1
ATOM 3037 O O . GLY B 1 71 ? 1.431 10.492 7.594 1 88.25 71 GLY B O 1
ATOM 3038 N N . PHE B 1 72 ? 3.303 9.523 8.391 1 88.94 72 PHE B N 1
ATOM 3039 C CA . PHE B 1 72 ? 2.555 8.375 8.883 1 88.94 72 PHE B CA 1
ATOM 3040 C C . PHE B 1 72 ? 1.732 8.75 10.109 1 88.94 72 PHE B C 1
ATOM 3042 O O . PHE B 1 72 ? 2.275 9.242 11.102 1 88.94 72 PHE B O 1
ATOM 3049 N N . PHE B 1 73 ? 0.474 8.523 10.062 1 91 73 PHE B N 1
ATOM 3050 C CA . PHE B 1 73 ? -0.425 8.922 11.141 1 91 73 PHE B CA 1
ATOM 3051 C C . PHE B 1 73 ? -0.351 7.93 12.297 1 91 73 PHE B C 1
ATOM 3053 O O . PHE B 1 73 ? -1.002 6.883 12.273 1 91 73 PHE B O 1
ATOM 3060 N N . LYS B 1 74 ? 0.312 8.289 13.258 1 88.94 74 LYS B N 1
ATOM 3061 C CA . LYS B 1 74 ? 0.466 7.578 14.523 1 88.94 74 LYS B CA 1
ATOM 3062 C C . LYS B 1 74 ? 1.214 8.43 15.547 1 88.94 74 LYS B C 1
ATOM 3064 O O . LYS B 1 74 ? 2.264 9 15.234 1 88.94 74 LYS B O 1
ATOM 3069 N N . PRO B 1 75 ? 0.67 8.484 16.734 1 84.69 75 PRO B N 1
ATOM 3070 C CA . PRO B 1 75 ? 1.412 9.227 17.75 1 84.69 75 PRO B CA 1
ATOM 3071 C C . PRO B 1 75 ? 2.777 8.617 18.047 1 84.69 75 PRO B C 1
ATOM 3073 O O . PRO B 1 75 ? 2.912 7.391 18.078 1 84.69 75 PRO B O 1
ATOM 3076 N N . TYR B 1 76 ? 3.754 9.266 18.25 1 70.88 76 TYR B N 1
ATOM 3077 C CA . TYR B 1 76 ? 5.074 8.734 18.562 1 70.88 76 TYR B CA 1
ATOM 3078 C C . TYR B 1 76 ? 5.68 9.453 19.766 1 70.88 76 TYR B C 1
ATOM 3080 O O . TYR B 1 76 ? 6.23 8.812 20.656 1 70.88 76 TYR B O 1
ATOM 3088 N N . SER B 1 77 ? 5.699 10.773 19.844 1 66.31 77 SER B N 1
ATOM 3089 C CA . SER B 1 77 ? 6.391 11.508 20.906 1 66.31 77 SER B CA 1
ATOM 3090 C C . SER B 1 77 ? 5.484 12.562 21.516 1 66.31 77 SER B C 1
ATOM 3092 O O . SER B 1 77 ? 5.773 13.758 21.438 1 66.31 77 SER B O 1
ATOM 3094 N N . VAL B 1 78 ? 4.504 11.93 22.188 1 71.19 78 VAL B N 1
ATOM 3095 C CA . VAL B 1 78 ? 3.592 12.867 22.828 1 71.19 78 VAL B CA 1
ATOM 3096 C C . VAL B 1 78 ? 3.719 12.742 24.344 1 71.19 78 VAL B C 1
ATOM 3098 O O . VAL B 1 78 ? 3.605 11.641 24.891 1 71.19 78 VAL B O 1
ATOM 3101 N N . SER B 1 79 ? 4.07 13.852 24.875 1 76.19 79 SER B N 1
ATOM 3102 C CA . SER B 1 79 ? 4.215 13.852 26.328 1 76.19 79 SER B CA 1
ATOM 3103 C C . SER B 1 79 ? 3.275 14.867 26.969 1 76.19 79 SER B C 1
ATOM 3105 O O . SER B 1 79 ? 2.914 15.867 26.344 1 76.19 79 SER B O 1
ATOM 3107 N N . GLY B 1 80 ? 2.828 14.523 28.156 1 80.06 80 GLY B N 1
ATOM 3108 C CA . GLY B 1 80 ? 2.057 15.461 28.953 1 80.06 80 GLY B CA 1
ATOM 3109 C C . GLY B 1 80 ? 0.576 15.445 28.625 1 80.06 80 GLY B C 1
ATOM 3110 O O . GLY B 1 80 ? -0.153 16.375 28.984 1 80.06 80 GLY B O 1
ATOM 3111 N N . VAL B 1 81 ? 0.164 14.531 27.938 1 84.56 81 VAL B N 1
ATOM 3112 C CA . VAL B 1 81 ? -1.245 14.375 27.594 1 84.56 81 VAL B CA 1
ATOM 3113 C C . VAL B 1 81 ? -1.754 13.023 28.078 1 84.56 81 VAL B C 1
ATOM 3115 O O . VAL B 1 81 ? -1.044 12.023 28 1 84.56 81 VAL B O 1
ATOM 3118 N N . SER B 1 82 ? -2.973 13.078 28.656 1 90.81 82 SER B N 1
ATOM 3119 C CA . SER B 1 82 ? -3.559 11.82 29.109 1 90.81 82 SER B CA 1
ATOM 3120 C C . SER B 1 82 ? -3.842 10.883 27.938 1 90.81 82 SER B C 1
ATOM 3122 O O . SER B 1 82 ? -4.059 11.336 26.812 1 90.81 82 SER B O 1
ATOM 3124 N N . ASP B 1 83 ? -3.82 9.656 28.281 1 91.12 83 ASP B N 1
ATOM 3125 C CA . ASP B 1 83 ? -4.102 8.648 27.25 1 91.12 83 ASP B CA 1
ATOM 3126 C C . ASP B 1 83 ? -5.48 8.867 26.641 1 91.12 83 ASP B C 1
ATOM 3128 O O . ASP B 1 83 ? -5.672 8.648 25.438 1 91.12 83 ASP B O 1
ATOM 3132 N N . GLU B 1 84 ? -6.434 9.258 27.438 1 93.62 84 GLU B N 1
ATOM 3133 C CA . GLU B 1 84 ? -7.797 9.484 26.969 1 93.62 84 GLU B CA 1
ATOM 3134 C C . GLU B 1 84 ? -7.867 10.664 26 1 93.62 84 GLU B C 1
ATOM 3136 O O . GLU B 1 84 ? -8.531 10.586 24.969 1 93.62 84 GLU B O 1
ATOM 3141 N N . LYS B 1 85 ? -7.164 11.68 26.359 1 91.69 85 LYS B N 1
ATOM 3142 C CA . LYS B 1 85 ? -7.16 12.859 25.5 1 91.69 85 LYS B CA 1
ATOM 3143 C C . LYS B 1 85 ? -6.465 12.586 24.172 1 91.69 85 LYS B C 1
ATOM 3145 O O . LYS B 1 85 ? -6.93 13.016 23.109 1 91.69 85 LYS B O 1
ATOM 3150 N N . LEU B 1 86 ? -5.371 11.93 24.281 1 91.44 86 LEU B N 1
ATOM 3151 C CA . LEU B 1 86 ? -4.648 11.555 23.062 1 91.44 86 LEU B CA 1
ATOM 3152 C C . LEU B 1 86 ? -5.516 10.68 22.172 1 91.44 86 LEU B C 1
ATOM 3154 O O . LEU B 1 86 ? -5.52 10.844 20.938 1 91.44 86 LEU B O 1
ATOM 3158 N N . ARG B 1 87 ? -6.184 9.719 22.797 1 94.44 87 ARG B N 1
ATOM 3159 C CA . ARG B 1 87 ? -7.117 8.867 22.062 1 94.44 87 ARG B CA 1
ATOM 3160 C C . ARG B 1 87 ? -8.164 9.711 21.344 1 94.44 87 ARG B C 1
ATOM 3162 O O . ARG B 1 87 ? -8.398 9.516 20.141 1 94.44 87 ARG B O 1
ATOM 3169 N N . ASP B 1 88 ? -8.711 10.617 22 1 94.31 88 ASP B N 1
ATOM 3170 C CA . ASP B 1 88 ? -9.773 11.438 21.422 1 94.31 88 ASP B CA 1
ATOM 3171 C C . ASP B 1 88 ? -9.242 12.289 20.281 1 94.31 88 ASP B C 1
ATOM 3173 O O . ASP B 1 88 ? -9.906 12.438 19.25 1 94.31 88 ASP B O 1
ATOM 3177 N N . TRP B 1 89 ? -8.062 12.867 20.484 1 90.81 89 TRP B N 1
ATOM 3178 C CA . TRP B 1 89 ? -7.426 13.648 19.422 1 90.81 89 TRP B CA 1
ATOM 3179 C C . TRP B 1 89 ? -7.176 12.797 18.188 1 90.81 89 TRP B C 1
ATOM 3181 O O . TRP B 1 89 ? -7.391 13.25 17.062 1 90.81 89 TRP B O 1
ATOM 3191 N N . CYS B 1 90 ? -6.727 11.594 18.422 1 94 90 CYS B N 1
ATOM 3192 C CA . CYS B 1 90 ? -6.422 10.68 17.312 1 94 90 CYS B CA 1
ATOM 3193 C C . CYS B 1 90 ? -7.691 10.297 16.562 1 94 90 CYS B C 1
ATOM 3195 O O . CYS B 1 90 ? -7.703 10.266 15.328 1 94 90 CYS B O 1
ATOM 3197 N N . ILE B 1 91 ? -8.734 10.047 17.297 1 94.69 91 ILE B N 1
ATOM 3198 C CA . ILE B 1 91 ? -10 9.656 16.688 1 94.69 91 ILE B CA 1
ATOM 3199 C C . ILE B 1 91 ? -10.531 10.805 15.828 1 94.69 91 ILE B C 1
ATOM 3201 O O . ILE B 1 91 ? -10.906 10.602 14.672 1 94.69 91 ILE B O 1
ATOM 3205 N N . GLU B 1 92 ? -10.484 12.008 16.328 1 92.31 92 GLU B N 1
ATOM 3206 C CA . GLU B 1 92 ? -11 13.172 15.617 1 92.31 92 GLU B CA 1
AT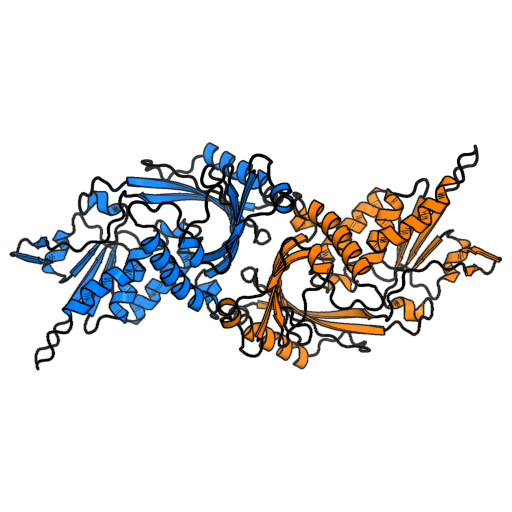OM 3207 C C . GLU B 1 92 ? -10.172 13.453 14.359 1 92.31 92 GLU B C 1
ATOM 3209 O O . GLU B 1 92 ? -10.734 13.703 13.289 1 92.31 92 GLU B O 1
ATOM 3214 N N . SER B 1 93 ? -8.891 13.438 14.508 1 93.12 93 SER B N 1
ATOM 3215 C CA . SER B 1 93 ? -8.008 13.703 13.383 1 93.12 93 SER B CA 1
ATOM 3216 C C . SER B 1 93 ? -8.133 12.633 12.312 1 93.12 93 SER B C 1
ATOM 3218 O O . SER B 1 93 ? -8.195 12.945 11.117 1 93.12 93 SER B O 1
ATOM 3220 N N . TYR B 1 94 ? -8.141 11.391 12.805 1 94 94 TYR B N 1
ATOM 3221 C CA . TYR B 1 94 ? -8.266 10.289 11.852 1 94 94 TYR B CA 1
ATOM 3222 C C . TYR B 1 94 ? -9.555 10.406 11.047 1 94 94 TYR B C 1
ATOM 3224 O O . TYR B 1 94 ? -9.555 10.18 9.836 1 94 94 TYR B O 1
ATOM 3232 N N . ASN B 1 95 ? -10.664 10.68 11.68 1 91.19 95 ASN B N 1
ATOM 3233 C CA . ASN B 1 95 ? -11.953 10.828 11.008 1 91.19 95 ASN B CA 1
ATOM 3234 C C . ASN B 1 95 ? -11.914 11.945 9.961 1 91.19 95 ASN B C 1
ATOM 3236 O O . ASN B 1 95 ? -12.484 11.805 8.883 1 91.19 95 ASN B O 1
ATOM 3240 N N . PHE B 1 96 ? -11.273 13.086 10.305 1 89.19 96 PHE B N 1
ATOM 3241 C CA . PHE B 1 96 ? -11.141 14.195 9.375 1 89.19 96 PHE B CA 1
ATOM 3242 C C . PHE B 1 96 ? -10.383 13.758 8.117 1 89.19 96 PHE B C 1
ATOM 3244 O O . PHE B 1 96 ? -10.867 13.953 7 1 89.19 96 PHE B O 1
ATOM 3251 N N . TYR B 1 97 ? -9.234 13.094 8.305 1 93.81 97 TYR B N 1
ATOM 3252 C CA . TYR B 1 97 ? -8.398 12.695 7.176 1 93.81 97 TYR B CA 1
ATOM 3253 C C . TYR B 1 97 ? -9.039 11.547 6.402 1 93.81 97 TYR B C 1
ATOM 3255 O O . TYR B 1 97 ? -8.867 11.438 5.188 1 93.81 97 TYR B O 1
ATOM 3263 N N . ASN B 1 98 ? -9.75 10.68 7.121 1 91.31 98 ASN B N 1
ATOM 3264 C CA . ASN B 1 98 ? -10.375 9.516 6.496 1 91.31 98 ASN B CA 1
ATOM 3265 C C . ASN B 1 98 ? -11.375 9.93 5.426 1 91.31 98 ASN B C 1
ATOM 3267 O O . ASN B 1 98 ? -11.531 9.242 4.414 1 91.31 98 ASN B O 1
ATOM 3271 N N . GLN B 1 99 ? -12.055 11 5.633 1 88.5 99 GLN B N 1
ATOM 3272 C CA . GLN B 1 99 ? -12.977 11.516 4.625 1 88.5 99 GLN B CA 1
ATOM 3273 C C . GLN B 1 99 ? -12.227 11.922 3.357 1 88.5 99 GLN B C 1
ATOM 3275 O O . GLN B 1 99 ? -12.703 11.688 2.246 1 88.5 99 GLN B O 1
ATOM 3280 N N . LEU B 1 100 ? -11.125 12.57 3.531 1 91.19 100 LEU B N 1
ATOM 3281 C CA . LEU B 1 100 ? -10.305 12.984 2.4 1 91.19 100 LEU B CA 1
ATOM 3282 C C . LEU B 1 100 ? -9.664 11.781 1.722 1 91.19 100 LEU B C 1
ATOM 3284 O O . LEU B 1 100 ? -9.5 11.766 0.5 1 91.19 100 LEU B O 1
ATOM 3288 N N . LEU B 1 101 ? -9.328 10.742 2.533 1 90.44 101 LEU B N 1
ATOM 3289 C CA . LEU B 1 101 ? -8.68 9.523 2.055 1 90.44 101 LEU B CA 1
ATOM 3290 C C . LEU B 1 101 ? -9.555 8.812 1.026 1 90.44 101 LEU B C 1
ATOM 3292 O O . LEU B 1 101 ? -9.039 8.211 0.08 1 90.44 101 LEU B O 1
ATOM 3296 N N . HIS B 1 102 ? -10.828 8.875 1.124 1 84.81 102 HIS B N 1
ATOM 3297 C CA . HIS B 1 102 ? -11.742 8.125 0.267 1 84.81 102 HIS B CA 1
ATOM 3298 C C . HIS B 1 102 ? -12.328 9.023 -0.822 1 84.81 102 HIS B C 1
ATOM 3300 O O . HIS B 1 102 ? -13.25 8.617 -1.529 1 84.81 102 HIS B O 1
ATOM 3306 N N . SER B 1 103 ? -11.742 10.18 -0.969 1 87.25 103 SER B N 1
ATOM 3307 C CA . SER B 1 103 ? -12.156 11.086 -2.041 1 87.25 103 SER B CA 1
ATOM 3308 C C . SER B 1 103 ? -11.305 10.875 -3.291 1 87.25 103 SER B C 1
ATOM 3310 O O . SER B 1 103 ? -10.281 10.188 -3.248 1 87.25 103 SER B O 1
ATOM 3312 N N . GLU B 1 104 ? -11.703 11.508 -4.441 1 88.19 104 GLU B N 1
ATOM 3313 C CA . GLU B 1 104 ? -10.984 11.398 -5.707 1 88.19 104 GLU B CA 1
ATOM 3314 C C . GLU B 1 104 ? -9.641 12.117 -5.641 1 88.19 104 GLU B C 1
ATOM 3316 O O . GLU B 1 104 ? -8.727 11.812 -6.41 1 88.19 104 GLU B O 1
ATOM 3321 N N . ASP B 1 105 ? -9.438 12.938 -4.656 1 91.44 105 ASP B N 1
ATOM 3322 C CA . ASP B 1 105 ? -8.25 13.781 -4.609 1 91.44 105 ASP B CA 1
ATOM 3323 C C . ASP B 1 105 ? -7.207 13.211 -3.656 1 91.44 105 ASP B C 1
ATOM 3325 O O . ASP B 1 105 ? -6.137 13.797 -3.475 1 91.44 105 ASP B O 1
ATOM 3329 N N . ALA B 1 106 ? -7.398 12.102 -3.072 1 90.75 106 ALA B N 1
ATOM 3330 C CA . ALA B 1 106 ? -6.57 11.57 -1.996 1 90.75 106 ALA B CA 1
ATOM 3331 C C . ALA B 1 106 ? -5.094 11.57 -2.391 1 90.75 106 ALA B C 1
ATOM 3333 O O . ALA B 1 106 ? -4.25 12.102 -1.667 1 90.75 106 ALA B O 1
ATOM 3334 N N . PRO B 1 107 ? -4.746 11.055 -3.59 1 88 107 PRO B N 1
ATOM 3335 C CA . PRO B 1 107 ? -3.32 11.047 -3.926 1 88 107 PRO B CA 1
ATOM 3336 C C . PRO B 1 107 ? -2.752 12.445 -4.137 1 88 107 PRO B C 1
ATOM 3338 O O . PRO B 1 107 ? -1.609 12.719 -3.76 1 88 107 PRO B O 1
ATOM 3341 N N . ARG B 1 108 ? -3.592 13.258 -4.73 1 91.25 108 ARG B N 1
ATOM 3342 C CA . ARG B 1 108 ? -3.15 14.633 -4.957 1 91.25 108 ARG B CA 1
ATOM 3343 C C . ARG B 1 108 ? -2.891 15.352 -3.635 1 91.25 108 ARG B C 1
ATOM 3345 O O . ARG B 1 108 ? -1.974 16.172 -3.535 1 91.25 108 ARG B O 1
ATOM 3352 N N . LEU B 1 109 ? -3.611 14.992 -2.619 1 94.38 109 LEU B N 1
ATOM 3353 C CA . LEU B 1 109 ? -3.494 15.594 -1.295 1 94.38 109 LEU B CA 1
ATOM 3354 C C . LEU B 1 109 ? -2.42 14.891 -0.472 1 94.38 109 LEU B C 1
ATOM 3356 O O . LEU B 1 109 ? -2.121 15.305 0.65 1 94.38 109 LEU B O 1
ATOM 3360 N N . GLY B 1 110 ? -1.851 13.82 -1.02 1 92.38 110 GLY B N 1
ATOM 3361 C CA . GLY B 1 110 ? -0.806 13.094 -0.319 1 92.38 110 GLY B CA 1
ATOM 3362 C C . GLY B 1 110 ? -1.347 12.102 0.697 1 92.38 110 GLY B C 1
ATOM 3363 O O . GLY B 1 110 ? -0.689 11.812 1.698 1 92.38 110 GLY B O 1
ATOM 3364 N N . LEU B 1 111 ? -2.561 11.656 0.513 1 91.94 111 LEU B N 1
ATOM 3365 C CA . LEU B 1 111 ? -3.156 10.711 1.447 1 91.94 111 LEU B CA 1
ATOM 3366 C C . LEU B 1 111 ? -3.232 9.312 0.832 1 91.94 111 LEU B C 1
ATOM 3368 O O . LEU B 1 111 ? -3.539 9.172 -0.354 1 91.94 111 LEU B O 1
ATOM 3372 N N . ALA B 1 112 ? -2.984 8.266 1.604 1 87.56 112 ALA B N 1
ATOM 3373 C CA . ALA B 1 112 ? -3.135 6.863 1.229 1 87.56 112 ALA B CA 1
ATOM 3374 C C . ALA B 1 112 ? -3.248 5.973 2.465 1 87.56 112 ALA B C 1
ATOM 3376 O O . ALA B 1 112 ? -2.57 6.207 3.469 1 87.56 112 ALA B O 1
ATOM 3377 N N . GLU B 1 113 ? -4.086 5.008 2.355 1 86.56 113 GLU B N 1
ATOM 3378 C CA . GLU B 1 113 ? -4.137 4.016 3.428 1 86.56 113 GLU B CA 1
ATOM 3379 C C . GLU B 1 113 ? -2.844 3.209 3.496 1 86.56 113 GLU B C 1
ATOM 3381 O O . GLU B 1 113 ? -2.281 2.838 2.465 1 86.56 113 GLU B O 1
ATOM 3386 N N . MET B 1 114 ? -2.438 2.902 4.73 1 85.88 114 MET B N 1
ATOM 3387 C CA . MET B 1 114 ? -1.136 2.266 4.902 1 85.88 114 MET B CA 1
ATOM 3388 C C . MET B 1 114 ? -1.194 1.187 5.977 1 85.88 114 MET B C 1
ATOM 3390 O O . MET B 1 114 ? -1.201 1.494 7.172 1 85.88 114 MET B O 1
ATOM 3394 N N . PRO B 1 115 ? -1.227 -0.118 5.547 1 84.38 115 PRO B N 1
ATOM 3395 C CA . PRO B 1 115 ? -0.934 -1.163 6.531 1 84.38 115 PRO B CA 1
ATOM 3396 C C . PRO B 1 115 ? 0.523 -1.152 6.988 1 84.38 115 PRO B C 1
ATOM 3398 O O . PRO B 1 115 ? 1.421 -0.865 6.191 1 84.38 115 PRO B O 1
ATOM 3401 N N . ALA B 1 116 ? 0.728 -1.486 8.25 1 85.31 116 ALA B N 1
ATOM 3402 C CA . ALA B 1 116 ? 2.086 -1.381 8.773 1 85.31 116 ALA B CA 1
ATOM 3403 C C . ALA B 1 116 ? 2.359 -2.463 9.82 1 85.31 116 ALA B C 1
ATOM 3405 O O . ALA B 1 116 ? 1.467 -2.834 10.586 1 85.31 116 ALA B O 1
ATOM 3406 N N . TYR B 1 117 ? 3.564 -2.969 9.758 1 85.94 117 TYR B N 1
ATOM 3407 C CA . TYR B 1 117 ? 4.117 -3.781 10.836 1 85.94 117 TYR B CA 1
ATOM 3408 C C . TYR B 1 117 ? 4.863 -2.916 11.844 1 85.94 117 TYR B C 1
ATOM 3410 O O . TYR B 1 117 ? 5.773 -2.17 11.477 1 85.94 117 TYR B O 1
ATOM 3418 N N . HIS B 1 118 ? 4.445 -2.945 13.055 1 87.12 118 HIS B N 1
ATOM 3419 C CA . HIS B 1 118 ? 5.145 -2.297 14.156 1 87.12 118 HIS B CA 1
ATOM 3420 C C . HIS B 1 118 ? 5.879 -3.316 15.016 1 87.12 118 HIS B C 1
ATOM 3422 O O . HIS B 1 118 ? 5.262 -3.996 15.844 1 87.12 118 HIS B O 1
ATOM 3428 N N . LEU B 1 119 ? 7.199 -3.35 14.82 1 86.62 119 LEU B N 1
ATOM 3429 C CA . LEU B 1 119 ? 8.008 -4.375 15.477 1 86.62 119 LEU B CA 1
ATOM 3430 C C . LEU B 1 119 ? 8.586 -3.859 16.781 1 86.62 119 LEU B C 1
ATOM 3432 O O . LEU B 1 119 ? 8.992 -2.699 16.875 1 86.62 119 LEU B O 1
ATOM 3436 N N . GLU B 1 120 ? 8.562 -4.688 17.766 1 85.31 120 GLU B N 1
ATOM 3437 C CA . GLU B 1 120 ? 9.047 -4.328 19.094 1 85.31 120 GLU B CA 1
ATOM 3438 C C . GLU B 1 120 ? 9.938 -5.426 19.672 1 85.31 120 GLU B C 1
ATOM 3440 O O . GLU B 1 120 ? 9.672 -6.613 19.469 1 85.31 120 GLU B O 1
ATOM 3445 N N . GLU B 1 121 ? 10.938 -5.043 20.328 1 85.06 121 GLU B N 1
ATOM 3446 C CA . GLU B 1 121 ? 11.836 -5.988 20.984 1 85.06 121 GLU B CA 1
ATOM 3447 C C . GLU B 1 121 ? 11.281 -6.426 22.344 1 85.06 121 GLU B C 1
ATOM 3449 O O . GLU B 1 121 ? 11.594 -7.52 22.812 1 85.06 121 GLU B O 1
ATOM 3454 N N . SER B 1 122 ? 10.484 -5.473 22.938 1 86.81 122 SER B N 1
ATOM 3455 C CA . SER B 1 122 ? 9.836 -5.75 24.219 1 86.81 122 SER B CA 1
ATOM 3456 C C . SER B 1 122 ? 8.32 -5.59 24.125 1 86.81 122 SER B C 1
ATOM 3458 O O . SER B 1 122 ? 7.824 -4.871 23.25 1 86.81 122 SER B O 1
ATOM 3460 N N . TRP B 1 123 ? 7.699 -6.305 25.031 1 86.44 123 TRP B N 1
ATOM 3461 C CA . TRP B 1 123 ? 6.242 -6.242 25 1 86.44 123 TRP B CA 1
ATOM 3462 C C . TRP B 1 123 ? 5.746 -4.875 25.469 1 86.44 123 TRP B C 1
ATOM 3464 O O . TRP B 1 123 ? 6.191 -4.367 26.5 1 86.44 123 TRP B O 1
ATOM 3474 N N . ASN B 1 124 ? 4.938 -4.242 24.688 1 84.69 124 ASN B N 1
ATOM 3475 C CA . ASN B 1 124 ? 4.219 -3.023 25.047 1 84.69 124 ASN B CA 1
ATOM 3476 C C . ASN B 1 124 ? 2.709 -3.203 24.891 1 84.69 124 ASN B C 1
ATOM 3478 O O . ASN B 1 124 ? 2.242 -3.764 23.891 1 84.69 124 ASN B O 1
ATOM 3482 N N . PRO B 1 125 ? 1.998 -2.744 25.906 1 89.31 125 PRO B N 1
ATOM 3483 C CA . PRO B 1 125 ? 0.543 -2.875 25.797 1 89.31 125 PRO B CA 1
ATOM 3484 C C . PRO B 1 125 ? -0.043 -2.053 24.656 1 89.31 125 PRO B C 1
ATOM 3486 O O . PRO B 1 125 ? 0.531 -1.032 24.266 1 89.31 125 PRO B O 1
ATOM 3489 N N . ARG B 1 126 ? -1.174 -2.521 24.172 1 90.75 126 ARG B N 1
ATOM 3490 C CA . ARG B 1 126 ? -1.898 -1.766 23.156 1 90.75 126 ARG B CA 1
ATOM 3491 C C . ARG B 1 126 ? -2.242 -0.366 23.656 1 90.75 126 ARG B C 1
ATOM 3493 O O . ARG B 1 126 ? -2.891 -0.213 24.703 1 90.75 126 ARG B O 1
ATOM 3500 N N . PRO B 1 127 ? -1.849 0.65 22.969 1 91.81 127 PRO B N 1
ATOM 3501 C CA . PRO B 1 127 ? -2.182 2 23.422 1 91.81 127 PRO B CA 1
ATOM 3502 C C . PRO B 1 127 ? -3.664 2.33 23.266 1 91.81 127 PRO B C 1
ATOM 3504 O O . PRO B 1 127 ? -4.324 1.798 22.375 1 91.81 127 PRO B O 1
ATOM 3507 N N . LYS B 1 128 ? -4.145 3.266 24.062 1 94.19 128 LYS B N 1
ATOM 3508 C CA . LYS B 1 128 ? -5.555 3.645 24 1 94.19 128 LYS B CA 1
ATOM 3509 C C . LYS B 1 128 ? -5.891 4.277 22.641 1 94.19 128 LYS B C 1
ATOM 3511 O O . LYS B 1 128 ? -7 4.113 22.141 1 94.19 128 LYS B O 1
ATOM 3516 N N . TYR B 1 129 ? -4.949 4.945 22.078 1 94.19 129 TYR B N 1
ATOM 3517 C CA . TYR B 1 129 ? -5.211 5.648 20.828 1 94.19 129 TYR B CA 1
ATOM 3518 C C . TYR B 1 129 ? -5.363 4.664 19.672 1 94.19 129 TYR B C 1
ATOM 3520 O O . TYR B 1 129 ? -5.773 5.047 18.578 1 94.19 129 TYR B O 1
ATOM 3528 N N . ALA B 1 130 ? -5.008 3.42 19.891 1 93 130 ALA B N 1
ATOM 3529 C CA . ALA B 1 130 ? -5.207 2.385 18.875 1 93 130 ALA B CA 1
ATOM 3530 C C . ALA B 1 130 ? -6.668 2.314 18.438 1 93 130 ALA B C 1
ATOM 3532 O O . ALA B 1 130 ? -6.977 1.838 17.344 1 93 130 ALA B O 1
ATOM 3533 N N . ASP B 1 131 ? -7.551 2.805 19.234 1 93.62 131 ASP B N 1
ATOM 3534 C CA . ASP B 1 131 ? -8.977 2.826 18.938 1 93.62 131 ASP B CA 1
ATOM 3535 C C . ASP B 1 131 ? -9.273 3.664 17.703 1 93.62 131 ASP B C 1
ATOM 3537 O O . ASP B 1 131 ? -10.336 3.527 17.094 1 93.62 131 ASP B O 1
ATOM 3541 N N . ALA B 1 132 ? -8.391 4.555 17.391 1 93.38 132 ALA B N 1
ATOM 3542 C CA . ALA B 1 132 ? -8.602 5.461 16.266 1 93.38 132 ALA B CA 1
ATOM 3543 C C . ALA B 1 132 ? -8.414 4.738 14.938 1 93.38 132 ALA B C 1
ATOM 3545 O O . ALA B 1 132 ? -8.875 5.203 13.898 1 93.38 132 ALA B O 1
ATOM 3546 N N . PHE B 1 133 ? -7.73 3.527 15.023 1 90.94 133 PHE B N 1
ATOM 3547 C CA . PHE B 1 133 ? -7.328 2.854 13.797 1 90.94 133 PHE B CA 1
ATOM 3548 C C . PHE B 1 133 ? -8.297 1.73 13.445 1 90.94 133 PHE B C 1
ATOM 3550 O O . PHE B 1 133 ? -8.812 1.048 14.336 1 90.94 133 PHE B O 1
ATOM 3557 N N . PRO B 1 134 ? -8.523 1.554 12.148 1 87.81 134 PRO B N 1
ATOM 3558 C CA . PRO B 1 134 ? -9.438 0.479 11.742 1 87.81 134 PRO B CA 1
ATOM 3559 C C . PRO B 1 134 ? -8.969 -0.896 12.219 1 87.81 134 PRO B C 1
ATOM 3561 O O . PRO B 1 134 ? -9.797 -1.791 12.43 1 87.81 134 PRO B O 1
ATOM 3564 N N . LEU B 1 135 ? -7.652 -1.04 12.375 1 88.25 135 LEU B N 1
ATOM 3565 C CA . LEU B 1 135 ? -7.105 -2.32 12.812 1 88.25 135 LEU B CA 1
ATOM 3566 C C . LEU B 1 135 ? -5.848 -2.117 13.648 1 88.25 135 LEU B C 1
ATOM 3568 O O . LEU B 1 135 ? -5 -1.283 13.312 1 88.25 135 LEU B O 1
ATOM 3572 N N . TRP B 1 136 ? -5.82 -2.793 14.656 1 90.94 136 TRP B N 1
ATOM 3573 C CA . TRP B 1 136 ? -4.645 -2.916 15.516 1 90.94 136 TRP B CA 1
ATOM 3574 C C . TRP B 1 136 ? -4.621 -4.266 16.219 1 90.94 136 TRP B C 1
ATOM 3576 O O . TRP B 1 136 ? -5.477 -4.543 17.062 1 90.94 136 TRP B O 1
ATOM 3586 N N . ARG B 1 137 ? -3.689 -5.102 15.922 1 90.25 137 ARG B N 1
ATOM 3587 C CA . ARG B 1 137 ? -3.617 -6.418 16.547 1 90.25 137 ARG B CA 1
ATOM 3588 C C . ARG B 1 137 ? -2.168 -6.852 16.75 1 90.25 137 ARG B C 1
ATOM 3590 O O . ARG B 1 137 ? -1.272 -6.379 16.047 1 90.25 137 ARG B O 1
ATOM 3597 N N . ASP B 1 138 ? -2.047 -7.852 17.531 1 91.25 138 ASP B N 1
ATOM 3598 C CA . ASP B 1 138 ? -0.717 -8.414 17.734 1 91.25 138 ASP B CA 1
ATOM 3599 C C . ASP B 1 138 ? -0.295 -9.273 16.547 1 91.25 138 ASP B C 1
ATOM 3601 O O . ASP B 1 138 ? -1.131 -9.93 15.922 1 91.25 138 ASP B O 1
ATOM 3605 N N . LEU B 1 139 ? 1.04 -9.203 16.328 1 89.25 139 LEU B N 1
ATOM 3606 C CA . LEU B 1 139 ? 1.595 -10.109 15.328 1 89.25 139 LEU B CA 1
ATOM 3607 C C . LEU B 1 139 ? 1.614 -11.547 15.844 1 89.25 139 LEU B C 1
ATOM 3609 O O . LEU B 1 139 ? 1.858 -11.781 17.031 1 89.25 139 LEU B O 1
ATOM 3613 N N . THR B 1 140 ? 1.363 -12.477 14.898 1 87.75 140 THR B N 1
ATOM 3614 C CA . THR B 1 140 ? 1.5 -13.891 15.234 1 87.75 140 THR B CA 1
ATOM 3615 C C . THR B 1 140 ? 2.969 -14.305 15.227 1 87.75 140 THR B C 1
ATOM 3617 O O . THR B 1 140 ? 3.82 -13.586 14.703 1 87.75 140 THR B O 1
ATOM 3620 N N . GLU B 1 141 ? 3.174 -15.477 15.805 1 88.62 141 GLU B N 1
ATOM 3621 C CA . GLU B 1 141 ? 4.531 -16.016 15.789 1 88.62 141 GLU B CA 1
ATOM 3622 C C . GLU B 1 141 ? 5.016 -16.234 14.352 1 88.62 141 GLU B C 1
ATOM 3624 O O . GLU B 1 141 ? 6.18 -15.977 14.047 1 88.62 141 GLU B O 1
ATOM 3629 N N . LYS B 1 142 ? 4.219 -16.703 13.461 1 84.38 142 LYS B N 1
ATOM 3630 C CA . LYS B 1 142 ? 4.566 -16.969 12.07 1 84.38 142 LYS B CA 1
ATOM 3631 C C . LYS B 1 142 ? 4.953 -15.68 11.352 1 84.38 142 LYS B C 1
ATOM 3633 O O . LYS B 1 142 ? 5.902 -15.656 10.562 1 84.38 142 LYS B O 1
ATOM 3638 N N . GLU B 1 143 ? 4.23 -14.602 11.648 1 84.06 143 GLU B N 1
ATOM 3639 C CA . GLU B 1 143 ? 4.547 -13.305 11.039 1 84.06 143 GLU B CA 1
ATOM 3640 C C . GLU B 1 143 ? 5.902 -12.789 11.516 1 84.06 143 GLU B C 1
ATOM 3642 O O . GLU B 1 143 ? 6.656 -12.203 10.742 1 84.06 143 GLU B O 1
ATOM 3647 N N . LEU B 1 144 ? 6.164 -13.016 12.734 1 86.31 144 LEU B N 1
ATOM 3648 C CA . LEU B 1 144 ? 7.402 -12.523 13.328 1 86.31 144 LEU B CA 1
ATOM 3649 C C . LEU B 1 144 ? 8.617 -13.234 12.742 1 86.31 144 LEU B C 1
ATOM 3651 O O . LEU B 1 144 ? 9.719 -12.695 12.75 1 86.31 144 LEU B O 1
ATOM 3655 N N . GLU B 1 145 ? 8.422 -14.406 12.18 1 85.5 145 GLU B N 1
ATOM 3656 C CA . GLU B 1 145 ? 9.508 -15.188 11.609 1 85.5 145 GLU B CA 1
ATOM 3657 C C . GLU B 1 145 ? 10.109 -14.508 10.391 1 85.5 145 GLU B C 1
ATOM 3659 O O . GLU B 1 145 ? 11.25 -14.781 10.008 1 85.5 145 GLU B O 1
ATOM 3664 N N . ALA B 1 146 ? 9.383 -13.609 9.828 1 81.88 146 ALA B N 1
ATOM 3665 C CA . ALA B 1 146 ? 9.844 -12.922 8.625 1 81.88 146 ALA B CA 1
ATOM 3666 C C . ALA B 1 146 ? 10.859 -11.836 8.969 1 81.88 146 ALA B C 1
ATOM 3668 O O . ALA B 1 146 ? 11.531 -11.305 8.078 1 81.88 146 ALA B O 1
ATOM 3669 N N . PHE B 1 147 ? 11.031 -11.555 10.25 1 84.31 147 PHE B N 1
ATOM 3670 C CA . PHE B 1 147 ? 11.883 -10.461 10.688 1 84.31 147 PHE B CA 1
ATOM 3671 C C . PHE B 1 147 ? 13.008 -10.969 11.578 1 84.31 147 PHE B C 1
ATOM 3673 O O . PHE B 1 147 ? 12.977 -12.109 12.031 1 84.31 147 PHE B O 1
ATOM 3680 N N . PRO B 1 148 ? 13.992 -10.133 11.781 1 86 148 PRO B N 1
ATOM 3681 C CA . PRO B 1 148 ? 15.078 -10.547 12.672 1 86 148 PRO B CA 1
ATOM 3682 C C . PRO B 1 148 ? 14.57 -10.977 14.047 1 86 148 PRO B C 1
ATOM 3684 O O . PRO B 1 148 ? 13.641 -10.375 14.586 1 86 148 PRO B O 1
ATOM 3687 N N . SER B 1 149 ? 15.203 -11.906 14.688 1 89.31 149 SER B N 1
ATOM 3688 C CA . SER B 1 149 ? 14.742 -12.594 15.891 1 89.31 149 SER B CA 1
ATOM 3689 C C . SER B 1 149 ? 14.688 -11.648 17.078 1 89.31 149 SER B C 1
ATOM 3691 O O . SER B 1 149 ? 14.031 -11.938 18.094 1 89.31 149 SER B O 1
ATOM 3693 N N . ARG B 1 150 ? 15.312 -10.578 17.016 1 87.5 150 ARG B N 1
ATOM 3694 C CA . ARG B 1 150 ? 15.297 -9.641 18.125 1 87.5 150 ARG B CA 1
ATOM 3695 C C . ARG B 1 150 ? 13.914 -9.023 18.297 1 87.5 150 ARG B C 1
ATOM 3697 O O . ARG B 1 150 ? 13.578 -8.547 19.391 1 87.5 150 ARG B O 1
ATOM 3704 N N . TYR B 1 151 ? 13.195 -8.977 17.297 1 86.94 151 TYR B N 1
ATOM 3705 C CA . TYR B 1 151 ? 11.82 -8.492 17.391 1 86.94 151 TYR B CA 1
ATOM 3706 C C . TYR B 1 151 ? 10.883 -9.617 17.797 1 86.94 151 TYR B C 1
ATOM 3708 O O . TYR B 1 151 ? 10.414 -10.391 16.953 1 86.94 151 TYR B O 1
ATOM 3716 N N . ARG B 1 152 ? 10.516 -9.656 19.062 1 89.5 152 ARG B N 1
ATOM 3717 C CA . ARG B 1 152 ? 9.75 -10.758 19.641 1 89.5 152 ARG B CA 1
ATOM 3718 C C . ARG B 1 152 ? 8.266 -10.414 19.719 1 89.5 152 ARG B C 1
ATOM 3720 O O . ARG B 1 152 ? 7.426 -11.297 19.906 1 89.5 152 ARG B O 1
ATOM 3727 N N . TYR B 1 153 ? 8.094 -9.125 19.609 1 89.38 153 TYR B N 1
ATOM 3728 C CA . TYR B 1 153 ? 6.723 -8.641 19.688 1 89.38 153 TYR B CA 1
ATOM 3729 C C . TYR B 1 153 ? 6.438 -7.629 18.594 1 89.38 153 TYR B C 1
ATOM 3731 O O . TYR B 1 153 ? 7.352 -7.195 17.875 1 89.38 153 TYR B O 1
ATOM 3739 N N . GLY B 1 154 ? 5.141 -7.293 18.422 1 89.06 154 GLY B N 1
ATOM 3740 C CA . GLY B 1 154 ? 4.758 -6.277 17.469 1 89.06 154 GLY B CA 1
ATOM 3741 C C . GLY B 1 154 ? 3.27 -6.27 17.156 1 89.06 154 GLY B C 1
ATOM 3742 O O . GLY B 1 154 ? 2.512 -7.051 17.75 1 89.06 154 GLY B O 1
ATOM 3743 N N . SER B 1 155 ? 2.938 -5.285 16.438 1 90.06 155 SER B N 1
ATOM 3744 C CA . SER B 1 155 ? 1.541 -5.129 16.047 1 90.06 155 SER B CA 1
ATOM 3745 C C . SER B 1 155 ? 1.41 -4.887 14.547 1 90.06 155 SER B C 1
ATOM 3747 O O . SER B 1 155 ? 2.322 -4.344 13.914 1 90.06 155 SER B O 1
ATOM 3749 N N . TYR B 1 156 ? 0.372 -5.449 13.992 1 88.25 156 TYR B N 1
ATOM 3750 C CA . TYR B 1 156 ? -0.085 -5.074 12.656 1 88.25 156 TYR B CA 1
ATOM 3751 C C . TYR B 1 156 ? -1.213 -4.051 12.734 1 88.25 156 TYR B C 1
ATOM 3753 O O . TYR B 1 156 ? -2.189 -4.25 13.461 1 88.25 156 TYR B O 1
ATOM 3761 N N . LEU B 1 157 ? -1.018 -2.887 12.031 1 88.25 157 LEU B N 1
ATOM 3762 C CA . LEU B 1 157 ? -2.041 -1.847 12.078 1 88.25 157 LEU B CA 1
ATOM 3763 C C . LEU B 1 157 ? -2.299 -1.278 10.68 1 88.25 157 LEU B C 1
ATOM 3765 O O . LEU B 1 157 ? -1.465 -1.422 9.789 1 88.25 157 LEU B O 1
ATOM 3769 N N . ILE B 1 158 ? -3.518 -0.728 10.523 1 86.88 158 ILE B N 1
ATOM 3770 C CA . ILE B 1 158 ? -3.85 0.045 9.336 1 86.88 158 ILE B CA 1
ATOM 3771 C C . ILE B 1 158 ? -4.008 1.519 9.703 1 86.88 158 ILE B C 1
ATOM 3773 O O . ILE B 1 158 ? -4.766 1.86 10.609 1 86.88 158 ILE B O 1
ATOM 3777 N N . SER B 1 159 ? -3.225 2.307 9.094 1 89.94 159 SER B N 1
ATOM 3778 C CA . SER B 1 159 ? -3.316 3.756 9.234 1 89.94 159 SER B CA 1
ATOM 3779 C C . SER B 1 159 ? -3.242 4.441 7.871 1 89.94 159 SER B C 1
ATOM 3781 O O . SER B 1 159 ? -3.777 3.936 6.883 1 89.94 159 SER B O 1
ATOM 3783 N N . MET B 1 160 ? -2.709 5.617 7.848 1 89.88 160 MET B N 1
ATOM 3784 C CA . MET B 1 160 ? -2.586 6.359 6.598 1 89.88 160 MET B CA 1
ATOM 3785 C C . MET B 1 160 ? -1.354 7.258 6.613 1 89.88 160 MET B C 1
ATOM 3787 O O . MET B 1 160 ? -0.75 7.469 7.668 1 89.88 160 MET B O 1
ATOM 3791 N N . ILE B 1 161 ? -1.026 7.664 5.453 1 89.38 161 ILE B N 1
ATOM 3792 C CA . ILE B 1 161 ? -0.02 8.711 5.332 1 89.38 161 ILE B CA 1
ATOM 3793 C C . ILE B 1 161 ? -0.684 10.016 4.898 1 89.38 161 ILE B C 1
ATOM 3795 O O . ILE B 1 161 ? -1.643 10 4.121 1 89.38 161 ILE B O 1
ATOM 3799 N N 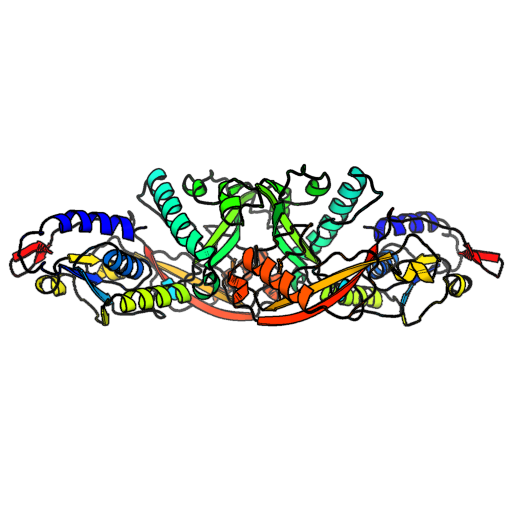. ILE B 1 162 ? -0.205 11.078 5.484 1 93.69 162 ILE B N 1
ATOM 3800 C CA . ILE B 1 162 ? -0.502 12.445 5.07 1 93.69 162 ILE B CA 1
ATOM 3801 C C . ILE B 1 162 ? 0.796 13.188 4.754 1 93.69 162 ILE B C 1
ATOM 3803 O O . ILE B 1 162 ? 1.468 13.688 5.656 1 93.69 162 ILE B O 1
ATOM 3807 N N . GLU B 1 163 ? 1.063 13.344 3.49 1 92.69 163 GLU B N 1
ATOM 3808 C CA . GLU B 1 163 ? 2.305 14.008 3.098 1 92.69 163 GLU B CA 1
ATOM 3809 C C . GLU B 1 163 ? 2.154 15.523 3.133 1 92.69 163 GLU B C 1
ATOM 3811 O O . GLU B 1 163 ? 1.476 16.109 2.285 1 92.69 163 GLU B O 1
ATOM 3816 N N . CYS B 1 164 ? 2.902 16.078 4 1 94.5 164 CYS B N 1
ATOM 3817 C CA . CYS B 1 164 ? 2.785 17.516 4.148 1 94.5 164 CYS B CA 1
ATOM 3818 C C . CYS B 1 164 ? 3.203 18.234 2.869 1 94.5 164 CYS B C 1
ATOM 3820 O O . CYS B 1 164 ? 2.652 19.281 2.531 1 94.5 164 CYS B O 1
ATOM 3822 N N . LYS B 1 165 ? 4.137 17.703 2.152 1 93.88 165 LYS B N 1
ATOM 3823 C CA . LYS B 1 165 ? 4.605 18.344 0.927 1 93.88 165 LYS B CA 1
ATOM 3824 C C . LYS B 1 165 ? 3.467 18.5 -0.078 1 93.88 165 LYS B C 1
ATOM 3826 O O . LYS B 1 165 ? 3.533 19.344 -0.967 1 93.88 165 LYS B O 1
ATOM 3831 N N . ARG B 1 166 ? 2.504 17.734 0.058 1 94.69 166 ARG B N 1
ATOM 3832 C CA . ARG B 1 166 ? 1.34 17.828 -0.818 1 94.69 166 ARG B CA 1
ATOM 3833 C C . ARG B 1 166 ? 0.157 18.453 -0.097 1 94.69 166 ARG B C 1
ATOM 3835 O O . ARG B 1 166 ? -0.63 19.188 -0.707 1 94.69 166 ARG B O 1
ATOM 3842 N N . PHE B 1 167 ? 0.044 18.172 1.148 1 97.12 167 PHE B N 1
ATOM 3843 C CA . PHE B 1 167 ? -1.12 18.609 1.906 1 97.12 167 PHE B CA 1
ATOM 3844 C C . PHE B 1 167 ? -1.019 20.094 2.232 1 97.12 167 PHE B C 1
ATOM 3846 O O . PHE B 1 167 ? -2.027 20.812 2.242 1 97.12 167 PHE B O 1
ATOM 3853 N N . LEU B 1 168 ? 0.138 20.578 2.465 1 97.56 168 LEU B N 1
ATOM 3854 C CA . LEU B 1 168 ? 0.322 21.984 2.832 1 97.56 168 LEU B CA 1
ATOM 3855 C C . LEU B 1 168 ? -0.069 22.906 1.68 1 97.56 168 LEU B C 1
ATOM 3857 O O . LEU B 1 168 ? -0.795 23.875 1.879 1 97.56 168 LEU B O 1
ATOM 3861 N N . PRO B 1 169 ? 0.395 22.672 0.503 1 96.94 169 PRO B N 1
ATOM 3862 C CA . PRO B 1 169 ? -0.063 23.484 -0.626 1 96.94 169 PRO B CA 1
ATOM 3863 C C . PRO B 1 169 ? -1.583 23.5 -0.767 1 96.94 169 PRO B C 1
ATOM 3865 O O . PRO B 1 169 ? -2.168 24.531 -1.098 1 96.94 169 PRO B O 1
ATOM 3868 N N . TYR B 1 170 ? -2.186 22.422 -0.595 1 95.38 170 TYR B N 1
ATOM 3869 C CA . TYR B 1 170 ? -3.641 22.344 -0.625 1 95.38 170 TYR B CA 1
ATOM 3870 C C . TYR B 1 170 ? -4.258 23.25 0.426 1 95.38 170 TYR B C 1
ATOM 3872 O O . TYR B 1 170 ? -5.215 23.984 0.141 1 95.38 170 TYR B O 1
ATOM 3880 N N . LEU B 1 171 ? -3.738 23.172 1.684 1 96.69 171 LEU B N 1
ATOM 3881 C CA . LEU B 1 171 ? -4.238 24.031 2.75 1 96.69 171 LEU B CA 1
ATOM 3882 C C . LEU B 1 171 ? -4.043 25.5 2.402 1 96.69 171 LEU B C 1
ATOM 3884 O O . LEU B 1 171 ? -4.898 26.344 2.703 1 96.69 171 LEU B O 1
ATOM 3888 N N . MET B 1 172 ? -2.887 25.812 1.819 1 97.69 172 MET B N 1
ATOM 3889 C CA . MET B 1 172 ? -2.607 27.188 1.433 1 97.69 172 MET B CA 1
ATOM 3890 C C . MET B 1 172 ? -3.613 27.688 0.395 1 97.69 172 MET B C 1
ATOM 3892 O O . MET B 1 172 ? -4.113 28.797 0.49 1 97.69 172 MET B O 1
ATOM 3896 N N . GLN B 1 173 ? -3.885 26.859 -0.55 1 96.88 173 GLN B N 1
ATOM 3897 C CA . GLN B 1 173 ? -4.867 27.219 -1.571 1 96.88 173 GLN B CA 1
ATOM 3898 C C . GLN B 1 173 ? -6.254 27.391 -0.963 1 96.88 173 GLN B C 1
ATOM 3900 O O . GLN B 1 173 ? -6.969 28.344 -1.297 1 96.88 173 GLN B O 1
ATOM 3905 N N . ARG B 1 174 ? -6.594 26.469 -0.21 1 95.38 174 ARG B N 1
ATOM 3906 C CA . ARG B 1 174 ? -7.883 26.516 0.471 1 95.38 174 ARG B CA 1
ATOM 3907 C C . ARG B 1 174 ? -8.008 27.797 1.298 1 95.38 174 ARG B C 1
ATOM 3909 O O . ARG B 1 174 ? -9.062 28.438 1.313 1 95.38 174 ARG B O 1
ATOM 3916 N N . PHE B 1 175 ? -6.977 28.203 1.957 1 97.31 175 PHE B N 1
ATOM 3917 C CA . PHE B 1 175 ? -6.898 29.391 2.787 1 97.31 175 PHE B CA 1
ATOM 3918 C C . PHE B 1 175 ? -7.055 30.656 1.942 1 97.31 175 PHE B C 1
ATOM 3920 O O . PHE B 1 175 ? -7.852 31.531 2.271 1 97.31 175 PHE B O 1
ATOM 3927 N N . GLN B 1 176 ? -6.344 30.672 0.896 1 96.94 176 GLN B N 1
ATOM 3928 C CA . GLN B 1 176 ? -6.371 31.844 0.02 1 96.94 176 GLN B CA 1
ATOM 3929 C C . GLN B 1 176 ? -7.734 32 -0.646 1 96.94 176 GLN B C 1
ATOM 3931 O O . GLN B 1 176 ? -8.227 33.125 -0.801 1 96.94 176 GLN B O 1
ATOM 3936 N N . LYS B 1 177 ? -8.297 30.953 -1.038 1 95.38 177 LYS B N 1
ATOM 3937 C CA . LYS B 1 177 ? -9.602 30.969 -1.694 1 95.38 177 LYS B CA 1
ATOM 3938 C C . LYS B 1 177 ? -10.664 31.594 -0.786 1 95.38 177 LYS B C 1
ATOM 3940 O O . LYS B 1 177 ? -11.648 32.156 -1.267 1 95.38 177 LYS B O 1
ATOM 3945 N N . ARG B 1 178 ? -10.445 31.594 0.456 1 95.31 178 ARG B N 1
ATOM 3946 C CA . ARG B 1 178 ? -11.43 32.094 1.404 1 95.31 178 ARG B CA 1
ATOM 3947 C C . ARG B 1 178 ? -11.039 33.5 1.896 1 95.31 178 ARG B C 1
ATOM 3949 O O . ARG B 1 178 ? -11.609 34 2.865 1 95.31 178 ARG B O 1
ATOM 3956 N N . GLY B 1 179 ? -10.008 34 1.293 1 96.31 179 GLY B N 1
ATOM 3957 C CA . GLY B 1 179 ? -9.648 35.375 1.585 1 96.31 179 GLY B CA 1
ATOM 3958 C C . GLY B 1 179 ? -8.516 35.5 2.582 1 96.31 179 GLY B C 1
ATOM 3959 O O . GLY B 1 179 ? -8.203 36.625 3.041 1 96.31 179 GLY B O 1
ATOM 3960 N N . GLY B 1 180 ? -7.914 34.375 2.953 1 98 180 GLY B N 1
ATOM 3961 C CA . GLY B 1 180 ? -6.77 34.438 3.85 1 98 180 GLY B CA 1
ATOM 3962 C C . GLY B 1 180 ? -5.57 35.156 3.242 1 98 180 GLY B C 1
ATOM 3963 O O . GLY B 1 180 ? -5.414 35.188 2.02 1 98 180 GLY B O 1
ATOM 3964 N N . ARG B 1 181 ? -4.738 35.719 4.148 1 98.12 181 ARG B N 1
ATOM 3965 C CA . ARG B 1 181 ? -3.549 36.438 3.701 1 98.12 181 ARG B CA 1
ATOM 3966 C C . ARG B 1 181 ? -2.281 35.812 4.246 1 98.12 181 ARG B C 1
ATOM 3968 O O . ARG B 1 181 ? -2.271 35.281 5.371 1 98.12 181 ARG B O 1
ATOM 3975 N N . PHE B 1 182 ? -1.258 35.844 3.391 1 98.12 182 PHE B N 1
ATOM 3976 C CA . PHE B 1 182 ? 0.066 35.406 3.793 1 98.12 182 PHE B CA 1
ATOM 3977 C C . PHE B 1 182 ? 1.029 36.562 3.932 1 98.12 182 PHE B C 1
ATOM 3979 O O . PHE B 1 182 ? 0.988 37.5 3.137 1 98.12 182 PHE B O 1
ATOM 3986 N N . LEU B 1 183 ? 1.821 36.562 5.004 1 97.88 183 LEU B N 1
ATOM 3987 C CA . LEU B 1 183 ? 2.895 37.531 5.207 1 97.88 183 LEU B CA 1
ATOM 3988 C C . LEU B 1 183 ? 4.203 36.844 5.551 1 97.88 183 LEU B C 1
ATOM 3990 O O . LEU B 1 183 ? 4.32 36.219 6.609 1 97.88 183 LEU B O 1
ATOM 3994 N N . GLU B 1 184 ? 5.156 36.906 4.617 1 96.75 184 GLU B N 1
ATOM 3995 C CA . GLU B 1 184 ? 6.488 36.375 4.898 1 96.75 184 GLU B CA 1
ATOM 3996 C C . GLU B 1 184 ? 7.312 37.375 5.715 1 96.75 184 GLU B C 1
ATOM 3998 O O . GLU B 1 184 ? 7.777 38.375 5.191 1 96.75 184 GLU B O 1
ATOM 4003 N N . ARG B 1 185 ? 7.492 37.031 6.992 1 95.19 185 ARG B N 1
ATOM 4004 C CA . ARG B 1 185 ? 8.164 37.938 7.922 1 95.19 185 ARG B CA 1
ATOM 4005 C C . ARG B 1 185 ? 8.742 37.188 9.109 1 95.19 185 ARG B C 1
ATOM 4007 O O . ARG B 1 185 ? 8.094 36.281 9.641 1 95.19 185 ARG B O 1
ATOM 4014 N N . ARG B 1 186 ? 9.961 37.531 9.422 1 93.81 186 ARG B N 1
ATOM 4015 C CA . ARG B 1 186 ? 10.555 37 10.656 1 93.81 186 ARG B CA 1
ATOM 4016 C C . ARG B 1 186 ? 10.195 37.906 11.844 1 93.81 186 ARG B C 1
ATOM 4018 O O . ARG B 1 186 ? 10.398 39.094 11.812 1 93.81 186 ARG B O 1
ATOM 4025 N N . LEU B 1 187 ? 9.656 37.312 12.906 1 93 187 LEU B N 1
ATOM 4026 C CA . LEU B 1 187 ? 9.281 38.062 14.117 1 93 187 LEU B CA 1
ATOM 4027 C C . LEU B 1 187 ? 10.328 37.844 15.211 1 93 187 LEU B C 1
ATOM 4029 O O . LEU B 1 187 ? 10.875 36.75 15.367 1 93 187 LEU B O 1
ATOM 4033 N N . GLU B 1 188 ? 10.555 38.906 15.922 1 90.62 188 GLU B N 1
ATOM 4034 C CA . GLU B 1 188 ? 11.422 38.812 17.094 1 90.62 188 GLU B CA 1
ATOM 4035 C C . GLU B 1 188 ? 10.633 38.406 18.344 1 90.62 188 GLU B C 1
ATOM 4037 O O . GLU B 1 188 ? 11.148 37.688 19.203 1 90.62 188 GLU B O 1
ATOM 4042 N N . ASN B 1 189 ? 9.508 38.875 18.453 1 89.5 189 ASN B N 1
ATOM 4043 C CA . ASN B 1 189 ? 8.578 38.531 19.531 1 89.5 189 ASN B CA 1
ATOM 4044 C C . ASN B 1 189 ? 7.133 38.75 19.109 1 89.5 189 ASN B C 1
ATOM 4046 O O . ASN B 1 189 ? 6.871 39.375 18.078 1 89.5 189 ASN B O 1
ATOM 4050 N N . LEU B 1 190 ? 6.207 38.25 19.859 1 89.25 190 LEU B N 1
ATOM 4051 C CA . LEU B 1 190 ? 4.797 38.281 19.5 1 89.25 190 LEU B CA 1
ATOM 4052 C C . LEU B 1 190 ? 4.219 39.656 19.719 1 89.25 190 LEU B C 1
ATOM 4054 O O . LEU B 1 190 ? 3.209 40.031 19.109 1 89.25 190 LEU B O 1
ATOM 4058 N N . GLU B 1 191 ? 4.793 40.438 20.484 1 85.81 191 GLU B N 1
ATOM 4059 C CA . GLU B 1 191 ? 4.32 41.781 20.828 1 85.81 191 GLU B CA 1
ATOM 4060 C C . GLU B 1 191 ? 4.34 42.688 19.609 1 85.81 191 GLU B C 1
ATOM 4062 O O . GLU B 1 191 ? 3.596 43.688 19.547 1 85.81 191 GLU B O 1
ATOM 4067 N N . GLU B 1 192 ? 5.18 42.25 18.688 1 87.44 192 GLU B N 1
ATOM 4068 C CA . GLU B 1 192 ? 5.242 43.031 17.438 1 87.44 192 GLU B CA 1
ATOM 4069 C C . GLU B 1 192 ? 3.875 43.062 16.766 1 87.44 192 GLU B C 1
ATOM 4071 O O . GLU B 1 192 ? 3.605 44 15.984 1 87.44 192 GLU B O 1
ATOM 4076 N N . LEU B 1 193 ? 3.023 42.156 17.141 1 89.56 193 LEU B N 1
ATOM 4077 C CA . LEU B 1 193 ? 1.749 42 16.438 1 89.56 193 LEU B CA 1
ATOM 4078 C C . LEU B 1 193 ? 0.61 42.594 17.266 1 89.56 193 LEU B C 1
ATOM 4080 O O . LEU B 1 193 ? -0.522 42.688 16.797 1 89.56 193 LEU B O 1
ATOM 4084 N N . GLY B 1 194 ? 0.814 42.938 18.375 1 82.75 194 GLY B N 1
ATOM 4085 C CA . GLY B 1 194 ? -0.188 43.312 19.375 1 82.75 194 GLY B CA 1
ATOM 4086 C C . GLY B 1 194 ? -1.051 44.5 18.938 1 82.75 194 GLY B C 1
ATOM 4087 O O . GLY B 1 194 ? -2.209 44.594 19.344 1 82.75 194 GLY B O 1
ATOM 4088 N N . LEU B 1 195 ? -0.628 45.312 18.188 1 79.69 195 LEU B N 1
ATOM 4089 C CA . LEU B 1 195 ? -1.409 46.5 17.844 1 79.69 195 LEU B CA 1
ATOM 4090 C C . LEU B 1 195 ? -2.195 46.281 16.547 1 79.69 195 LEU B C 1
ATOM 4092 O O . LEU B 1 195 ? -3.207 46.938 16.312 1 79.69 195 LEU B O 1
ATOM 4096 N N . GLU B 1 196 ? -1.819 45.344 15.93 1 87.88 196 GLU B N 1
ATOM 4097 C CA . GLU B 1 196 ? -2.383 45.156 14.594 1 87.88 196 GLU B CA 1
ATOM 4098 C C . GLU B 1 196 ? -3.412 44.031 14.578 1 87.88 196 GLU B C 1
ATOM 4100 O O . GLU B 1 196 ? -4.32 44.031 13.742 1 87.88 196 GLU B O 1
ATOM 4105 N N . TYR B 1 197 ? -3.26 43.125 15.484 1 91.75 197 TYR B N 1
ATOM 4106 C CA . TYR B 1 197 ? -4.137 41.969 15.508 1 91.75 197 TYR B CA 1
ATOM 4107 C C . TYR B 1 197 ? -4.816 41.812 16.859 1 91.75 197 TYR B C 1
ATOM 4109 O O . TYR B 1 197 ? -4.215 42.094 17.891 1 91.75 197 TYR B O 1
ATOM 4117 N N . ASP B 1 198 ? -6.031 41.312 16.859 1 87.56 198 ASP B N 1
ATOM 4118 C CA . ASP B 1 198 ? -6.809 41.125 18.078 1 87.56 198 ASP B CA 1
ATOM 4119 C C . ASP B 1 198 ? -6.406 39.812 18.766 1 87.56 198 ASP B C 1
ATOM 4121 O O . ASP B 1 198 ? -6.457 39.719 20 1 87.56 198 ASP B O 1
ATOM 4125 N N . VAL B 1 199 ? -6.129 38.812 17.969 1 89.81 199 VAL B N 1
ATOM 4126 C CA . VAL B 1 199 ? -5.75 37.5 18.469 1 89.81 199 VAL B CA 1
ATOM 4127 C C . VAL B 1 199 ? -4.508 37 17.734 1 89.81 199 VAL B C 1
ATOM 4129 O O . VAL B 1 199 ? -4.402 37.156 16.516 1 89.81 199 VAL B O 1
ATOM 4132 N N . VAL B 1 200 ? -3.486 36.562 18.547 1 92.19 200 VAL B N 1
ATOM 4133 C CA . VAL B 1 200 ? -2.287 35.969 17.969 1 92.19 200 VAL B CA 1
ATOM 4134 C C . VAL B 1 200 ? -2.213 34.5 18.359 1 92.19 200 VAL B C 1
ATOM 4136 O O . VAL B 1 200 ? -2.26 34.156 19.547 1 92.19 200 VAL B O 1
ATOM 4139 N N . MET B 1 201 ? -2.252 33.625 17.375 1 92.75 201 MET B N 1
ATOM 4140 C CA . MET B 1 201 ? -2.07 32.188 17.594 1 92.75 201 MET B CA 1
ATOM 4141 C C . MET B 1 201 ? -0.639 31.766 17.281 1 92.75 201 MET B C 1
ATOM 4143 O O . MET B 1 201 ? -0.22 31.781 16.125 1 92.75 201 MET B O 1
ATOM 4147 N N . ASN B 1 202 ? 0.104 31.312 18.281 1 92.38 202 ASN B N 1
ATOM 4148 C CA . ASN B 1 202 ? 1.499 30.906 18.141 1 92.38 202 ASN B CA 1
ATOM 4149 C C . ASN B 1 202 ? 1.62 29.453 17.688 1 92.38 202 ASN B C 1
ATOM 4151 O O . ASN B 1 202 ? 1.409 28.531 18.469 1 92.38 202 ASN B O 1
ATOM 4155 N N . CYS B 1 203 ? 1.99 29.219 16.484 1 93.81 203 CYS B N 1
ATOM 4156 C CA . CYS B 1 203 ? 2.221 27.906 15.891 1 93.81 203 CYS B CA 1
ATOM 4157 C C . CYS B 1 203 ? 3.623 27.828 15.305 1 93.81 203 CYS B C 1
ATOM 4159 O O . CYS B 1 203 ? 3.812 27.266 14.219 1 93.81 203 CYS B O 1
ATOM 4161 N N . THR B 1 204 ? 4.617 28.344 15.961 1 92.25 204 THR B N 1
ATOM 4162 C CA . THR B 1 204 ? 5.957 28.531 15.406 1 92.25 204 THR B CA 1
ATOM 4163 C C . THR B 1 204 ? 6.805 27.281 15.633 1 92.25 204 THR B C 1
ATOM 4165 O O . THR B 1 204 ? 7.949 27.219 15.188 1 92.25 204 THR B O 1
ATOM 4168 N N . GLY B 1 205 ? 6.18 26.266 16.359 1 89.75 205 GLY B N 1
ATOM 4169 C CA . GLY B 1 205 ? 6.961 25.062 16.625 1 89.75 205 GLY B CA 1
ATOM 4170 C C . GLY B 1 205 ? 8.273 25.359 17.344 1 89.75 205 GLY B C 1
ATOM 4171 O O . GLY B 1 205 ? 8.281 25.984 18.406 1 89.75 205 GLY B O 1
ATOM 4172 N N . LEU B 1 206 ? 9.43 25.062 16.656 1 87.81 206 LEU B N 1
ATOM 4173 C CA . LEU B 1 206 ? 10.75 25.266 17.234 1 87.81 206 LEU B CA 1
ATOM 4174 C C . LEU B 1 206 ? 11.047 26.75 17.422 1 87.81 206 LEU B C 1
ATOM 4176 O O . LEU B 1 206 ? 11.812 27.125 18.312 1 87.81 206 LEU B O 1
ATOM 4180 N N . GLY B 1 207 ? 10.383 27.562 16.625 1 88.81 207 GLY B N 1
ATOM 4181 C CA . GLY B 1 207 ? 10.586 29 16.703 1 88.81 207 GLY B CA 1
ATOM 4182 C C . GLY B 1 207 ? 10.094 29.594 18.016 1 88.81 207 GLY B C 1
ATOM 4183 O O . GLY B 1 207 ? 10.484 30.688 18.391 1 88.81 207 GLY B O 1
ATOM 4184 N N . ALA B 1 208 ? 9.328 28.859 18.719 1 86.81 208 ALA B N 1
ATOM 4185 C CA . ALA B 1 208 ? 8.773 29.344 19.969 1 86.81 208 ALA B CA 1
ATOM 4186 C C . ALA B 1 208 ? 9.875 29.578 21 1 86.81 208 ALA B C 1
ATOM 4188 O O . ALA B 1 208 ? 9.742 30.438 21.875 1 86.81 208 ALA B O 1
ATOM 4189 N N . SER B 1 209 ? 10.898 28.812 20.844 1 86.25 209 SER B N 1
ATOM 4190 C CA . SER B 1 209 ? 12.016 28.984 21.766 1 86.25 209 SER B CA 1
ATOM 4191 C C . SER B 1 209 ? 12.609 30.391 21.672 1 86.25 209 SER B C 1
ATOM 4193 O O . SER B 1 209 ? 13.125 30.906 22.656 1 86.25 209 SER B O 1
ATOM 4195 N N . LYS B 1 210 ? 12.438 30.984 20.594 1 85.62 210 LYS B N 1
ATOM 4196 C CA . LYS B 1 210 ? 13.031 32.312 20.391 1 85.62 210 LYS B CA 1
ATOM 4197 C C . LYS B 1 210 ? 11.984 33.406 20.516 1 85.62 210 LYS B C 1
ATOM 4199 O O . LYS B 1 210 ? 12.227 34.406 21.172 1 85.62 210 LYS B O 1
ATOM 4204 N N . ILE B 1 211 ? 10.828 33.188 19.969 1 87.38 211 ILE B N 1
ATOM 4205 C CA . ILE B 1 211 ? 9.828 34.25 19.844 1 87.38 211 ILE B CA 1
ATOM 4206 C C . ILE B 1 211 ? 9.078 34.406 21.172 1 87.38 211 ILE B C 1
ATOM 4208 O O . ILE B 1 211 ? 8.648 35.531 21.516 1 87.38 211 ILE B O 1
ATOM 4212 N N . CYS B 1 212 ? 8.68 33.469 22.062 1 82.81 212 CYS B N 1
ATOM 4213 C CA . CYS B 1 212 ? 7.98 33.469 23.328 1 82.81 212 CYS B CA 1
ATOM 4214 C C . CYS B 1 212 ? 8.875 32.938 24.453 1 82.81 212 CYS B C 1
ATOM 4216 O O . CYS B 1 212 ? 8.43 32.812 25.594 1 82.81 212 CYS B O 1
ATOM 4218 N N . PRO B 1 213 ? 10.039 33.094 24.391 1 77.94 213 PRO B N 1
ATOM 4219 C CA . PRO B 1 213 ? 11.156 32.438 25.078 1 77.94 213 PRO B CA 1
ATOM 4220 C C . PRO B 1 213 ? 10.703 31.25 25.922 1 77.94 213 PRO B C 1
ATOM 4222 O O . PRO B 1 213 ? 10.852 31.266 27.156 1 77.94 213 PRO B O 1
ATOM 4225 N N . ASP B 1 214 ? 10.219 30.297 25.453 1 81.19 214 ASP B N 1
ATOM 4226 C CA . ASP B 1 214 ? 9.891 29.016 26.062 1 81.19 214 ASP B CA 1
ATOM 4227 C C . ASP B 1 214 ? 11.117 28.109 26.125 1 81.19 214 ASP B C 1
ATOM 4229 O O . ASP B 1 214 ? 11.477 27.469 25.141 1 81.19 214 ASP B O 1
ATOM 4233 N N . THR B 1 215 ? 11.641 27.953 27.234 1 83.81 215 THR B N 1
ATOM 4234 C CA . THR B 1 215 ? 12.906 27.25 27.422 1 83.81 215 THR B CA 1
ATOM 4235 C C . THR B 1 215 ? 12.711 25.734 27.375 1 83.81 215 THR B C 1
ATOM 4237 O O . THR B 1 215 ? 13.672 24.984 27.25 1 83.81 215 THR B O 1
ATOM 4240 N N . LYS B 1 216 ? 11.586 25.344 27.328 1 87.75 216 LYS B N 1
ATOM 4241 C CA . LYS B 1 216 ? 11.32 23.922 27.297 1 87.75 216 LYS B CA 1
ATOM 4242 C C . LYS B 1 216 ? 11.305 23.375 25.875 1 87.75 216 LYS B C 1
ATOM 4244 O O . LYS B 1 216 ? 11.375 22.172 25.656 1 87.75 216 LYS B O 1
ATOM 4249 N N . VAL B 1 217 ? 11.211 24.203 24.953 1 90.12 217 VAL B N 1
ATOM 4250 C CA . VAL B 1 217 ? 11.164 23.797 23.547 1 90.12 217 VAL B CA 1
ATOM 4251 C C . VAL B 1 217 ? 12.578 23.469 23.062 1 90.12 217 VAL B C 1
ATOM 4253 O O . VAL B 1 217 ? 13.516 24.234 23.297 1 90.12 217 VAL B O 1
ATOM 4256 N N . HIS B 1 218 ? 12.727 22.375 22.438 1 90.81 218 HIS B N 1
ATOM 4257 C CA . HIS B 1 218 ? 14.016 21.938 21.906 1 90.81 218 HIS B CA 1
ATOM 4258 C C . HIS B 1 218 ? 13.836 21.172 20.594 1 90.81 218 HIS B C 1
ATOM 4260 O O . HIS B 1 218 ? 12.758 20.641 20.328 1 90.81 218 HIS B O 1
ATOM 4266 N N . PRO B 1 219 ? 14.875 21.141 19.828 1 92.12 219 PRO B N 1
ATOM 4267 C CA . PRO B 1 219 ? 14.789 20.406 18.562 1 92.12 219 PRO B CA 1
ATOM 4268 C C . PRO B 1 219 ? 14.93 18.891 18.75 1 92.12 219 PRO B C 1
ATOM 4270 O O . PRO B 1 219 ? 15.703 18.453 19.594 1 92.12 219 PRO B O 1
ATOM 4273 N N . VAL B 1 220 ? 14.188 18.188 18.047 1 90.31 220 VAL B N 1
ATOM 4274 C CA . VAL B 1 220 ? 14.359 16.75 17.875 1 90.31 220 VAL B CA 1
ATOM 4275 C C . VAL B 1 220 ? 14.711 16.453 16.422 1 90.31 220 VAL B C 1
ATOM 4277 O O . VAL B 1 220 ? 13.828 16.328 15.562 1 90.31 220 VAL B O 1
ATOM 4280 N N . ARG B 1 221 ? 15.977 16.203 16.172 1 92.44 221 ARG B N 1
ATOM 4281 C CA . ARG B 1 221 ? 16.531 16.047 14.828 1 92.44 221 ARG B CA 1
ATOM 4282 C C . ARG B 1 221 ? 16.172 14.688 14.25 1 92.44 221 ARG B C 1
ATOM 4284 O O . ARG B 1 221 ? 16.266 13.664 14.945 1 92.44 221 ARG B O 1
ATOM 4291 N N . GLY B 1 222 ? 15.664 14.727 13.039 1 91.5 222 GLY B N 1
ATOM 4292 C CA . GLY B 1 222 ? 15.43 13.508 12.281 1 91.5 222 GLY B CA 1
ATOM 4293 C C . GLY B 1 222 ? 16.156 13.477 10.953 1 91.5 222 GLY B C 1
ATOM 4294 O O . GLY B 1 222 ? 16.141 14.461 10.203 1 91.5 222 GLY B O 1
ATOM 4295 N N . GLN B 1 223 ? 16.922 12.43 10.664 1 93.12 223 GLN B N 1
ATOM 4296 C CA . GLN B 1 223 ? 17.531 12.18 9.359 1 93.12 223 GLN B CA 1
ATOM 4297 C C . GLN B 1 223 ? 16.875 10.992 8.664 1 93.12 223 GLN B C 1
ATOM 4299 O O . GLN B 1 223 ? 16.578 9.977 9.297 1 93.12 223 GLN B O 1
ATOM 4304 N N . THR B 1 224 ? 16.5 11.211 7.367 1 93.12 224 THR B N 1
ATOM 4305 C CA . THR B 1 224 ? 15.859 10.172 6.578 1 93.12 224 THR B CA 1
ATOM 4306 C C . THR B 1 224 ? 16.531 10.031 5.211 1 93.12 224 THR B C 1
ATOM 4308 O O . THR B 1 224 ? 17.297 10.898 4.801 1 93.12 224 THR B O 1
ATOM 4311 N N . ILE B 1 225 ? 16.312 8.852 4.598 1 94.12 225 ILE B N 1
ATOM 4312 C CA . ILE B 1 225 ? 16.672 8.586 3.207 1 94.12 225 ILE B CA 1
ATOM 4313 C C . ILE B 1 225 ? 15.406 8.312 2.395 1 94.12 225 ILE B C 1
ATOM 4315 O O . ILE B 1 225 ? 14.5 7.629 2.863 1 94.12 225 ILE B O 1
ATOM 4319 N N . ARG B 1 226 ? 15.336 8.969 1.2 1 93.56 226 ARG B N 1
ATOM 4320 C CA . ARG B 1 226 ? 14.25 8.625 0.291 1 93.56 226 ARG B CA 1
ATOM 4321 C C . ARG B 1 226 ? 14.742 7.746 -0.853 1 93.56 226 ARG B C 1
ATOM 4323 O O . ARG B 1 226 ? 15.828 7.973 -1.394 1 93.56 226 ARG B O 1
ATOM 4330 N N . VAL B 1 227 ? 13.898 6.641 -1.178 1 92 227 VAL B N 1
ATOM 4331 C CA . VAL B 1 227 ? 14.289 5.711 -2.236 1 92 227 VAL B CA 1
ATOM 4332 C C . VAL B 1 227 ? 13.109 5.484 -3.18 1 92 227 VAL B C 1
ATOM 4334 O O . VAL B 1 227 ? 11.953 5.625 -2.783 1 92 227 VAL B O 1
ATOM 4337 N N . GLY B 1 228 ? 13.414 5.223 -4.422 1 87.56 228 GLY B N 1
ATOM 4338 C CA . GLY B 1 228 ? 12.406 4.777 -5.375 1 87.56 228 GLY B CA 1
ATOM 4339 C C . GLY B 1 228 ? 12.109 3.295 -5.273 1 87.56 228 GLY B C 1
ATOM 4340 O O . GLY B 1 228 ? 12.812 2.473 -5.855 1 87.56 228 GLY B O 1
ATOM 4341 N N . ALA B 1 229 ? 11.047 2.9 -4.496 1 78.12 229 ALA B N 1
ATOM 4342 C CA . ALA B 1 229 ? 10.656 1.509 -4.293 1 78.12 229 ALA B CA 1
ATOM 4343 C C . ALA B 1 229 ? 9.141 1.368 -4.234 1 78.12 229 ALA B C 1
ATOM 4345 O O . ALA B 1 229 ? 8.586 0.944 -3.217 1 78.12 229 ALA B O 1
ATOM 4346 N N . CYS B 1 230 ? 8.453 1.56 -5.203 1 66.75 230 CYS B N 1
ATOM 4347 C CA . CYS B 1 230 ? 6.996 1.591 -5.262 1 66.75 230 CYS B CA 1
ATOM 4348 C C . CYS B 1 230 ? 6.406 0.228 -4.918 1 66.75 230 CYS B C 1
ATOM 4350 O O . CYS B 1 230 ? 5.227 0.125 -4.582 1 66.75 230 CYS B O 1
ATOM 4352 N N . TRP B 1 231 ? 7.188 -0.811 -4.855 1 61.59 231 TRP B N 1
ATOM 4353 C CA . TRP B 1 231 ? 6.707 -2.164 -4.605 1 61.59 231 TRP B CA 1
ATOM 4354 C C . TRP B 1 231 ? 6.66 -2.457 -3.109 1 61.59 231 TRP B C 1
ATOM 4356 O O . TRP B 1 231 ? 6.098 -3.471 -2.688 1 61.59 231 TRP B O 1
ATOM 4366 N N . SER B 1 232 ? 7.223 -1.617 -2.279 1 56.03 232 SER B N 1
ATOM 4367 C CA . SER B 1 232 ? 7.461 -1.925 -0.872 1 56.03 232 SER B CA 1
ATOM 4368 C C . SER B 1 232 ? 6.305 -1.449 0.001 1 56.03 232 SER B C 1
ATOM 4370 O O . SER B 1 232 ? 6.492 -0.608 0.882 1 56.03 232 SER B O 1
ATOM 4372 N N . TRP B 1 233 ? 5.133 -1.643 -0.225 1 53.97 233 TRP B N 1
ATOM 4373 C CA . TRP B 1 233 ? 3.957 -1.01 0.36 1 53.97 233 TRP B CA 1
ATOM 4374 C C . TRP B 1 233 ? 3.846 -1.333 1.846 1 53.97 233 TRP B C 1
ATOM 4376 O O . TRP B 1 233 ? 3.318 -0.535 2.623 1 53.97 233 TRP B O 1
ATOM 4386 N N . THR B 1 234 ? 3.924 -2.643 2.285 1 50.72 234 THR B N 1
ATOM 4387 C CA . THR B 1 234 ? 3.553 -2.984 3.654 1 50.72 234 THR B CA 1
ATOM 4388 C C . THR B 1 234 ? 4.625 -2.521 4.637 1 50.72 234 THR B C 1
ATOM 4390 O O . THR B 1 234 ? 4.516 -2.762 5.84 1 50.72 234 THR B O 1
ATOM 4393 N N . LEU B 1 235 ? 5.797 -2.066 4.199 1 50.06 235 LEU B N 1
ATOM 4394 C CA . LEU B 1 235 ? 6.938 -2.381 5.055 1 50.06 235 LEU B CA 1
ATOM 4395 C C . LEU B 1 235 ? 7.082 -1.352 6.172 1 50.06 235 LEU B C 1
ATOM 4397 O O . LEU B 1 235 ? 8.188 -0.898 6.465 1 50.06 235 LEU B O 1
ATOM 4401 N N . LEU B 1 236 ? 5.941 -0.618 6.691 1 52.72 236 LEU B N 1
ATOM 4402 C CA . LEU B 1 236 ? 6.355 0.331 7.719 1 52.72 236 LEU B CA 1
ATOM 4403 C C . LEU B 1 236 ? 6.691 -0.39 9.023 1 52.72 236 LEU B C 1
ATOM 4405 O O . LEU B 1 236 ? 5.898 -1.196 9.508 1 52.72 236 LEU B O 1
ATOM 4409 N N . THR B 1 237 ? 8.086 -0.934 9.18 1 52.16 237 THR B N 1
ATOM 4410 C CA . THR B 1 237 ? 8.477 -1.417 10.5 1 52.16 237 THR B CA 1
ATOM 4411 C C . THR B 1 237 ? 8.891 -0.255 11.398 1 52.16 237 THR B C 1
ATOM 4413 O O . THR B 1 237 ? 9.727 0.564 11.023 1 52.16 237 THR B O 1
ATOM 4416 N N . ILE B 1 238 ? 7.875 0.473 12.227 1 53.03 238 ILE B N 1
ATOM 4417 C CA . ILE B 1 238 ? 8.352 1.509 13.141 1 53.03 238 ILE B CA 1
ATOM 4418 C C . ILE B 1 238 ? 8.922 0.864 14.398 1 53.03 238 ILE B C 1
ATOM 4420 O O . ILE B 1 238 ? 8.258 0.052 15.047 1 53.03 238 ILE B O 1
ATOM 4424 N N . CYS B 1 239 ? 10.281 0.415 14.484 1 48.84 239 CYS B N 1
ATOM 4425 C CA . CYS B 1 239 ? 10.781 0.25 15.852 1 48.84 239 CYS B CA 1
ATOM 4426 C C . CYS B 1 239 ? 11.203 1.591 16.438 1 48.84 239 CYS B C 1
ATOM 4428 O O . CYS B 1 239 ? 11.93 2.355 15.805 1 48.84 239 CYS B O 1
ATOM 4430 N N . THR B 1 240 ? 10.305 2.127 17.297 1 46.91 240 THR B N 1
ATOM 4431 C CA . THR B 1 240 ? 10.625 3.311 18.094 1 46.91 240 THR B CA 1
ATOM 4432 C C . THR B 1 240 ? 12.133 3.553 18.109 1 46.91 240 THR B C 1
ATOM 4434 O O . THR B 1 240 ? 12.586 4.695 17.984 1 46.91 240 THR B O 1
ATOM 4437 N N . LEU B 1 241 ? 12.914 2.635 18.734 1 45.12 241 LEU B N 1
ATOM 4438 C CA . LEU B 1 241 ? 14.25 3.059 19.156 1 45.12 241 LEU B CA 1
ATOM 4439 C C . LEU B 1 241 ? 15.18 3.182 17.953 1 45.12 241 LEU B C 1
ATOM 4441 O O . LEU B 1 241 ? 16.281 3.736 18.062 1 45.12 241 LEU B O 1
ATOM 4445 N N . VAL B 1 242 ? 14.898 2.561 16.703 1 52.28 242 VAL B N 1
ATOM 4446 C CA . VAL B 1 242 ? 16.094 2.359 15.891 1 52.28 242 VAL B CA 1
ATOM 4447 C C . VAL B 1 242 ? 15.789 2.705 14.438 1 52.28 242 VAL B C 1
ATOM 4449 O O . VAL B 1 242 ? 15.062 1.979 13.758 1 52.28 242 VAL B O 1
ATOM 4452 N N . PHE B 1 243 ? 16.156 3.863 14.125 1 62.25 243 PHE B N 1
ATOM 4453 C CA . PHE B 1 243 ? 16.547 4.391 12.828 1 62.25 243 PHE B CA 1
ATOM 4454 C C . PHE B 1 243 ? 15.984 3.531 11.703 1 62.25 243 PHE B C 1
ATOM 4456 O O . PHE B 1 243 ? 16.484 3.566 10.57 1 62.25 243 PHE B O 1
ATOM 4463 N N . VAL B 1 244 ? 15.031 2.643 12.117 1 74.69 244 VAL B N 1
ATOM 4464 C CA . VAL B 1 244 ? 14.742 1.726 11.016 1 74.69 244 VAL B CA 1
ATOM 4465 C C . VAL B 1 244 ? 13.242 1.72 10.727 1 74.69 244 VAL B C 1
ATOM 4467 O O . VAL B 1 244 ? 12.469 1.078 11.438 1 74.69 244 VAL B O 1
ATOM 4470 N N . SER B 1 245 ? 12.812 2.59 9.922 1 81.5 245 SER B N 1
ATOM 4471 C CA . SER B 1 245 ? 11.445 2.598 9.414 1 81.5 245 SER B CA 1
ATOM 4472 C C . SER B 1 245 ? 11.414 2.807 7.902 1 81.5 245 SER B C 1
ATOM 4474 O O . SER B 1 245 ? 12.258 3.512 7.352 1 81.5 245 SER B O 1
ATOM 4476 N N . SER B 1 246 ? 10.609 2.074 7.316 1 84.5 246 SER B N 1
ATOM 4477 C CA . SER B 1 246 ? 10.305 2.283 5.902 1 84.5 246 SER B CA 1
ATOM 4478 C C . SER B 1 246 ? 8.836 2.658 5.703 1 84.5 246 SER B C 1
ATOM 4480 O O . SER B 1 246 ? 7.945 1.858 5.984 1 84.5 246 SER B O 1
ATOM 4482 N N . ILE B 1 247 ? 8.633 3.885 5.254 1 85.06 247 ILE B N 1
ATOM 4483 C CA . ILE B 1 247 ? 7.277 4.398 5.074 1 85.06 247 ILE B CA 1
ATOM 4484 C C . ILE B 1 247 ? 7.051 4.758 3.605 1 85.06 247 ILE B C 1
ATOM 4486 O O . ILE B 1 247 ? 7.766 5.594 3.049 1 85.06 247 ILE B O 1
ATOM 4490 N N . CYS B 1 248 ? 6.07 4.145 3.051 1 83.62 248 CYS B N 1
ATOM 4491 C CA . CYS B 1 248 ? 5.727 4.445 1.665 1 83.62 248 CYS B CA 1
ATOM 4492 C C . CYS B 1 248 ? 5.016 5.789 1.559 1 83.62 248 CYS B C 1
ATOM 4494 O O . CYS B 1 248 ? 4.211 6.141 2.424 1 83.62 248 CYS B O 1
ATOM 4496 N N . SER B 1 249 ? 5.477 6.5 0.594 1 84.12 249 SER B N 1
ATOM 4497 C CA . SER B 1 249 ? 4.789 7.73 0.215 1 84.12 249 SER B CA 1
ATOM 4498 C C . SER B 1 249 ? 4.113 7.586 -1.144 1 84.12 249 SER B C 1
ATOM 4500 O O . SER B 1 249 ? 4.043 6.488 -1.696 1 84.12 249 SER B O 1
ATOM 4502 N N . ILE B 1 250 ? 3.5 8.695 -1.646 1 84.06 250 ILE B N 1
ATOM 4503 C CA . ILE B 1 250 ? 2.766 8.656 -2.906 1 84.06 250 ILE B CA 1
ATOM 4504 C C . ILE B 1 250 ? 3.709 8.266 -4.043 1 84.06 250 ILE B C 1
ATOM 4506 O O . ILE B 1 250 ? 3.348 7.469 -4.91 1 84.06 250 ILE B O 1
ATOM 4510 N N . ASP B 1 251 ? 4.992 8.742 -3.963 1 82.12 251 ASP B N 1
ATOM 4511 C CA . ASP B 1 251 ? 5.859 8.57 -5.121 1 82.12 251 ASP B CA 1
ATOM 4512 C C . ASP B 1 251 ? 7.148 7.844 -4.738 1 82.12 251 ASP B C 1
ATOM 4514 O O . ASP B 1 251 ? 7.941 7.473 -5.609 1 82.12 251 ASP B O 1
ATOM 4518 N N . ASP B 1 252 ? 7.402 7.664 -3.422 1 87.25 252 ASP B N 1
ATOM 4519 C CA . ASP B 1 252 ? 8.664 7.086 -2.971 1 87.25 252 ASP B CA 1
ATOM 4520 C C . ASP B 1 252 ? 8.523 6.465 -1.585 1 87.25 252 ASP B C 1
ATOM 4522 O O . ASP B 1 252 ? 7.406 6.305 -1.084 1 87.25 252 ASP B O 1
ATOM 4526 N N . VAL B 1 253 ? 9.656 6.008 -1.062 1 87.75 253 VAL B N 1
ATOM 4527 C CA . VAL B 1 253 ? 9.688 5.395 0.261 1 87.75 253 VAL B CA 1
ATOM 4528 C C . VAL B 1 253 ? 10.688 6.129 1.146 1 87.75 253 VAL B C 1
ATOM 4530 O O . VAL B 1 253 ? 11.82 6.391 0.727 1 87.75 253 VAL B O 1
ATOM 4533 N N . MET B 1 254 ? 10.258 6.512 2.316 1 90.06 254 MET B N 1
ATOM 4534 C CA . MET B 1 254 ? 11.164 7.133 3.283 1 90.06 254 MET B CA 1
ATOM 4535 C C . MET B 1 254 ? 11.75 6.09 4.23 1 90.06 254 MET B C 1
ATOM 4537 O O . MET B 1 254 ? 11.008 5.289 4.809 1 90.06 254 MET B O 1
ATOM 4541 N N . LEU B 1 255 ? 13 6.066 4.395 1 90.06 255 LEU B N 1
ATOM 4542 C CA . LEU B 1 255 ? 13.711 5.195 5.324 1 90.06 255 LEU B CA 1
ATOM 4543 C C . LEU B 1 255 ? 14.211 5.984 6.531 1 90.06 255 LEU B C 1
ATOM 4545 O O . LEU B 1 255 ? 14.672 7.121 6.387 1 90.06 255 LEU B O 1
ATOM 4549 N N . GLY B 1 256 ? 14.273 5.332 7.617 1 86.56 256 GLY B N 1
ATOM 4550 C CA . GLY B 1 256 ? 14.578 5.977 8.883 1 86.56 256 GLY B CA 1
ATOM 4551 C C . GLY B 1 256 ? 13.336 6.32 9.688 1 86.56 256 GLY B C 1
ATOM 4552 O O . GLY B 1 256 ? 12.375 5.543 9.719 1 86.56 256 GLY B O 1
ATOM 4553 N N . GLY B 1 257 ? 13.438 7.469 10.414 1 82.88 257 GLY B N 1
ATOM 4554 C CA . GLY B 1 257 ? 14.312 8.578 10.75 1 82.88 257 GLY B CA 1
ATOM 4555 C C . GLY B 1 257 ? 14.961 8.43 12.109 1 82.88 257 GLY B C 1
ATOM 4556 O O . GLY B 1 257 ? 14.516 7.641 12.938 1 82.88 257 GLY B O 1
ATOM 4557 N N . THR B 1 258 ? 15.867 9.211 12.383 1 86.56 258 THR B N 1
ATOM 4558 C CA . THR B 1 258 ? 16.547 9.25 13.672 1 86.56 258 THR B CA 1
ATOM 4559 C C . THR B 1 258 ? 15.859 10.211 14.625 1 86.56 258 THR B C 1
ATOM 4561 O O . THR B 1 258 ? 14.977 10.969 14.219 1 86.56 258 THR B O 1
ATOM 4564 N N . ILE B 1 259 ? 16.109 10 15.922 1 86.62 259 ILE B N 1
ATOM 4565 C CA . ILE B 1 259 ? 15.672 10.914 16.969 1 86.62 259 ILE B CA 1
ATOM 4566 C C . ILE B 1 259 ? 16.875 11.5 17.703 1 86.62 259 ILE B C 1
ATOM 4568 O O . ILE B 1 259 ? 17.516 10.812 18.516 1 86.62 259 ILE B O 1
ATOM 4572 N N . GLY B 1 260 ? 17.141 12.742 17.375 1 89 260 GLY B N 1
ATOM 4573 C CA . GLY B 1 260 ? 18.234 13.445 18.031 1 89 260 GLY B CA 1
ATOM 4574 C C . GLY B 1 260 ? 17.766 14.625 18.859 1 89 260 GLY B C 1
ATOM 4575 O O . GLY B 1 260 ? 17.609 15.734 18.359 1 89 260 GLY B O 1
ATOM 4576 N N . VAL B 1 261 ? 17.672 14.383 20.156 1 89.12 261 VAL B N 1
ATOM 4577 C CA . VAL B 1 261 ? 17.188 15.406 21.062 1 89.12 261 VAL B CA 1
ATOM 4578 C C . VAL B 1 261 ? 18.266 16.453 21.297 1 89.12 261 VAL B C 1
ATOM 4580 O O . VAL B 1 261 ? 19.406 16.125 21.641 1 89.12 261 VAL B O 1
ATOM 4583 N N . GLY B 1 262 ? 17.906 17.625 21.062 1 90.69 262 GLY B N 1
ATOM 4584 C CA . GLY B 1 262 ? 18.828 18.719 21.344 1 90.69 262 GLY B CA 1
ATOM 4585 C C . GLY B 1 262 ? 19.844 18.938 20.234 1 90.69 262 GLY B C 1
ATOM 4586 O O . GLY B 1 262 ? 20.781 19.734 20.391 1 90.69 262 GLY B O 1
ATOM 4587 N N . GLU B 1 263 ? 19.672 18.281 19.141 1 91.81 263 GLU B N 1
ATOM 4588 C CA . GLU B 1 263 ? 20.562 18.438 18 1 91.81 263 GLU B CA 1
ATOM 4589 C C . GLU B 1 263 ? 19.984 19.422 16.984 1 91.81 263 GLU B C 1
ATOM 4591 O O . GLU B 1 263 ? 18.812 19.359 16.641 1 91.81 263 GLU B O 1
ATOM 4596 N N . TYR B 1 264 ? 20.859 20.266 16.406 1 92.69 264 TYR B N 1
ATOM 4597 C CA . TYR B 1 264 ? 20.359 21.391 15.617 1 92.69 264 TYR B CA 1
ATOM 4598 C C . TYR B 1 264 ? 20.828 21.281 14.164 1 92.69 264 TYR B C 1
ATOM 4600 O O . TYR B 1 264 ? 20.312 21.984 13.289 1 92.69 264 TYR B O 1
ATOM 4608 N N . SER B 1 265 ? 21.75 20.359 13.875 1 93.75 265 SER B N 1
ATOM 4609 C CA . SER B 1 265 ? 22.359 20.344 12.555 1 93.75 265 SER B CA 1
ATOM 4610 C C . SER B 1 265 ? 21.375 19.844 11.5 1 93.75 265 SER B C 1
ATOM 4612 O O . SER B 1 265 ? 20.656 18.875 11.719 1 93.75 265 SER B O 1
ATOM 4614 N N . LEU B 1 266 ? 21.391 20.516 10.383 1 94.69 266 LEU B N 1
ATOM 4615 C CA . LEU B 1 266 ? 20.547 20.109 9.258 1 94.69 266 LEU B CA 1
ATOM 4616 C C . LEU B 1 266 ? 21.375 19.359 8.219 1 94.69 266 LEU B C 1
ATOM 4618 O O . LEU B 1 266 ? 20.844 18.922 7.191 1 94.69 266 LEU B O 1
ATOM 4622 N N . ILE B 1 267 ? 22.672 19.109 8.477 1 95.5 267 ILE B N 1
ATOM 4623 C CA . ILE B 1 267 ? 23.578 18.438 7.543 1 95.5 267 ILE B CA 1
ATOM 4624 C C . ILE B 1 267 ? 23.484 16.922 7.738 1 95.5 267 ILE B C 1
ATOM 4626 O O . ILE B 1 267 ? 23.672 16.422 8.852 1 95.5 267 ILE B O 1
ATOM 4630 N N . PRO B 1 268 ? 23.219 16.297 6.672 1 95.56 268 PRO B N 1
ATOM 4631 C CA . PRO B 1 268 ? 23.141 14.836 6.789 1 95.56 268 PRO B CA 1
ATOM 4632 C C . PRO B 1 268 ? 24.469 14.203 7.195 1 95.56 268 PRO B C 1
ATOM 4634 O O . PRO B 1 268 ? 25.531 14.664 6.762 1 95.56 268 PRO B O 1
ATOM 4637 N N . ASP B 1 269 ? 24.422 13.234 8 1 95.25 269 ASP B N 1
ATOM 4638 C CA . ASP B 1 269 ? 25.562 12.453 8.438 1 95.25 269 ASP B CA 1
ATOM 4639 C C . ASP B 1 269 ? 25.656 11.133 7.676 1 95.25 269 ASP B C 1
ATOM 4641 O O . ASP B 1 269 ? 24.719 10.344 7.684 1 95.25 269 ASP B O 1
ATOM 4645 N N . SER B 1 270 ? 26.781 10.859 7.098 1 95.69 270 SER B N 1
ATOM 4646 C CA . SER B 1 270 ? 26.953 9.695 6.234 1 95.69 270 SER B CA 1
ATOM 4647 C C . SER B 1 270 ? 26.891 8.398 7.035 1 95.69 270 SER B C 1
ATOM 4649 O O . SER B 1 270 ? 26.422 7.375 6.539 1 95.69 270 SER B O 1
ATOM 4651 N N . GLU B 1 271 ? 27.406 8.43 8.227 1 94.81 271 GLU B N 1
ATOM 4652 C CA . GLU B 1 271 ? 27.359 7.23 9.062 1 94.81 271 GLU B CA 1
ATOM 4653 C C . GLU B 1 271 ? 25.922 6.902 9.469 1 94.81 271 GLU B C 1
ATOM 4655 O O . GLU B 1 271 ? 25.547 5.73 9.539 1 94.81 271 GLU B O 1
ATOM 4660 N N . THR B 1 272 ? 25.219 7.984 9.75 1 92.44 272 THR B N 1
ATOM 4661 C CA . THR B 1 272 ? 23.812 7.809 10.07 1 92.44 272 THR B CA 1
ATOM 4662 C C . THR B 1 272 ? 23.047 7.258 8.867 1 92.44 272 THR B C 1
ATOM 4664 O O . THR B 1 272 ? 22.203 6.363 9.016 1 92.44 272 THR B O 1
ATOM 4667 N N . ALA B 1 273 ? 23.375 7.684 7.695 1 93.88 273 ALA B N 1
ATOM 4668 C CA . ALA B 1 273 ? 22.734 7.207 6.473 1 93.88 273 ALA B CA 1
ATOM 4669 C C . ALA B 1 273 ? 23 5.719 6.258 1 93.88 273 ALA B C 1
ATOM 4671 O O . ALA B 1 273 ? 22.109 4.969 5.871 1 93.88 273 ALA B O 1
ATOM 4672 N N . LYS B 1 274 ? 24.188 5.344 6.523 1 93.56 274 LYS B N 1
ATOM 4673 C CA . LYS B 1 274 ? 24.578 3.941 6.383 1 93.56 274 LYS B CA 1
ATOM 4674 C C . LYS B 1 274 ? 23.797 3.061 7.355 1 93.56 274 LYS B C 1
ATOM 4676 O O . LYS B 1 274 ? 23.328 1.979 6.988 1 93.56 274 LYS B O 1
ATOM 4681 N N . LYS B 1 275 ? 23.656 3.57 8.555 1 91.12 275 LYS B N 1
ATOM 4682 C CA . LYS B 1 275 ? 22.938 2.812 9.57 1 91.12 275 LYS B CA 1
ATOM 4683 C C . LYS B 1 275 ? 21.453 2.682 9.211 1 91.12 275 LYS B C 1
ATOM 4685 O O . LYS B 1 275 ? 20.859 1.621 9.398 1 91.12 275 LYS B O 1
ATOM 4690 N N . ILE B 1 276 ? 20.891 3.746 8.672 1 91.44 276 ILE B N 1
ATOM 4691 C CA . ILE B 1 276 ? 19.5 3.719 8.234 1 91.44 276 ILE B CA 1
ATOM 4692 C C . ILE B 1 276 ? 19.344 2.699 7.109 1 91.44 276 ILE B C 1
ATOM 4694 O O . ILE B 1 276 ? 18.453 1.848 7.164 1 91.44 276 ILE B O 1
ATOM 4698 N N . TRP B 1 277 ? 20.234 2.748 6.164 1 91.69 277 TRP B N 1
ATOM 4699 C CA . TRP B 1 277 ? 20.172 1.89 4.984 1 91.69 277 TRP B CA 1
ATOM 4700 C C . TRP B 1 277 ? 20.281 0.42 5.371 1 91.69 277 TRP B C 1
ATOM 4702 O O . TRP B 1 277 ? 19.453 -0.4 4.984 1 91.69 277 TRP B O 1
ATOM 4712 N N . GLU B 1 278 ? 21.281 0.117 6.16 1 90.31 278 GLU B N 1
ATOM 4713 C CA . GLU B 1 278 ? 21.531 -1.264 6.559 1 90.31 278 GLU B CA 1
ATOM 4714 C C . GLU B 1 278 ? 20.391 -1.812 7.414 1 90.31 278 GLU B C 1
ATOM 4716 O O . GLU B 1 278 ? 19.984 -2.961 7.238 1 90.31 278 GLU B O 1
ATOM 4721 N N . GLY B 1 279 ? 19.922 -0.969 8.328 1 87.12 279 GLY B N 1
ATOM 4722 C CA . GLY B 1 279 ? 18.812 -1.389 9.172 1 87.12 279 GLY B CA 1
ATOM 4723 C C . GLY B 1 279 ? 17.547 -1.666 8.398 1 87.12 279 GLY B C 1
ATOM 4724 O O . GLY B 1 279 ? 16.859 -2.662 8.648 1 87.12 279 GLY B O 1
ATOM 4725 N N . CYS B 1 280 ? 17.266 -0.84 7.461 1 87.88 280 CYS B N 1
ATOM 4726 C CA . CYS B 1 280 ? 16.047 -1.01 6.668 1 87.88 280 CYS B CA 1
ATOM 4727 C C . CYS B 1 280 ? 16.172 -2.201 5.723 1 87.88 280 CYS B C 1
ATOM 4729 O O . CYS B 1 280 ? 15.219 -2.941 5.516 1 87.88 280 CYS B O 1
ATOM 4731 N N . CYS B 1 281 ? 17.391 -2.391 5.168 1 87.44 281 CYS B N 1
ATOM 4732 C CA . CYS B 1 281 ? 17.609 -3.512 4.258 1 87.44 281 CYS B CA 1
ATOM 4733 C C . CYS B 1 281 ? 17.547 -4.84 5.004 1 87.44 281 CYS B C 1
ATOM 4735 O O . CYS B 1 281 ? 17.172 -5.863 4.434 1 87.44 281 CYS B O 1
ATOM 4737 N N . GLU B 1 282 ? 17.875 -4.805 6.273 1 86.88 282 GLU B N 1
ATOM 4738 C CA . GLU B 1 282 ? 17.75 -6.008 7.09 1 86.88 282 GLU B CA 1
ATOM 4739 C C . GLU B 1 282 ? 16.281 -6.398 7.266 1 86.88 282 GLU B C 1
ATOM 4741 O O . GLU B 1 282 ? 15.938 -7.582 7.25 1 86.88 282 GLU B O 1
ATOM 4746 N N . LEU B 1 283 ? 15.516 -5.363 7.371 1 84.31 283 LEU B N 1
ATOM 4747 C CA . LEU B 1 283 ? 14.094 -5.609 7.605 1 84.31 283 LEU B CA 1
ATOM 4748 C C . LEU B 1 283 ? 13.375 -5.918 6.301 1 84.31 283 LEU B C 1
ATOM 4750 O O . LEU B 1 283 ? 12.438 -6.723 6.273 1 84.31 283 LEU B O 1
ATOM 4754 N N . VAL B 1 284 ? 13.789 -5.18 5.258 1 85.5 284 VAL B N 1
ATOM 4755 C CA . VAL B 1 284 ? 13.203 -5.34 3.932 1 85.5 284 VAL B CA 1
ATOM 4756 C C . VAL B 1 284 ? 14.312 -5.543 2.898 1 85.5 284 VAL B C 1
ATOM 4758 O O . VAL B 1 284 ? 14.695 -4.605 2.199 1 85.5 284 VAL B O 1
ATOM 4761 N N . PRO B 1 285 ? 14.641 -6.746 2.678 1 87.56 285 PRO B N 1
ATOM 4762 C CA . PRO B 1 285 ? 15.82 -7.039 1.861 1 87.56 285 PRO B CA 1
ATOM 4763 C C . PRO B 1 285 ? 15.695 -6.527 0.43 1 87.56 285 PRO B C 1
ATOM 4765 O O . PRO B 1 285 ? 16.688 -6.172 -0.196 1 87.56 285 PRO B O 1
ATOM 4768 N N . SER B 1 286 ? 14.523 -6.367 -0.123 1 85.94 286 SER B N 1
ATOM 4769 C CA . SER B 1 286 ? 14.32 -5.934 -1.502 1 85.94 286 SER B CA 1
ATOM 4770 C C . SER B 1 286 ? 14.766 -4.488 -1.693 1 85.94 286 SER B C 1
ATOM 4772 O O . SER B 1 286 ? 14.977 -4.043 -2.824 1 85.94 286 SER B O 1
ATOM 4774 N N . LEU B 1 287 ? 14.969 -3.766 -0.636 1 88.38 287 LEU B N 1
ATOM 4775 C CA . LEU B 1 287 ? 15.398 -2.373 -0.702 1 88.38 287 LEU B CA 1
ATOM 4776 C C . LEU B 1 287 ? 16.812 -2.262 -1.268 1 88.38 287 LEU B C 1
ATOM 4778 O O . LEU B 1 287 ? 17.219 -1.191 -1.723 1 88.38 287 LEU B O 1
ATOM 4782 N N . LYS B 1 288 ? 17.5 -3.34 -1.182 1 89.94 288 LYS B N 1
ATOM 4783 C CA . LYS B 1 288 ? 18.875 -3.342 -1.649 1 89.94 288 LYS B CA 1
ATOM 4784 C C . LYS B 1 288 ? 18.969 -2.957 -3.125 1 89.94 288 LYS B C 1
ATOM 4786 O O . LYS B 1 288 ? 20 -2.484 -3.592 1 89.94 288 LYS B O 1
ATOM 4791 N N . HIS B 1 289 ? 17.859 -3.055 -3.793 1 87.19 289 HIS B N 1
ATOM 4792 C CA . HIS B 1 289 ? 17.859 -2.77 -5.223 1 87.19 289 HIS B CA 1
ATOM 4793 C C . HIS B 1 289 ? 17.172 -1.438 -5.52 1 87.19 289 HIS B C 1
ATOM 4795 O O . HIS B 1 289 ? 16.969 -1.083 -6.68 1 87.19 289 HIS B O 1
ATOM 4801 N N . ALA B 1 290 ? 16.797 -0.752 -4.496 1 88.69 290 ALA B N 1
ATOM 4802 C CA . ALA B 1 290 ? 16.109 0.528 -4.68 1 88.69 290 ALA B CA 1
ATOM 4803 C C . ALA B 1 290 ? 17.109 1.631 -5.031 1 88.69 290 ALA B C 1
ATOM 4805 O O . ALA B 1 290 ? 18.25 1.613 -4.574 1 88.69 290 ALA B O 1
ATOM 4806 N N . ASN B 1 291 ? 16.594 2.514 -5.824 1 91.38 291 ASN B N 1
ATOM 4807 C CA . ASN B 1 291 ? 17.391 3.699 -6.137 1 91.38 291 ASN B CA 1
ATOM 4808 C C . ASN B 1 291 ? 17.266 4.758 -5.043 1 91.38 291 ASN B C 1
ATOM 4810 O O . ASN B 1 291 ? 16.172 5.148 -4.668 1 91.38 291 ASN B O 1
ATOM 4814 N N . ILE B 1 292 ? 18.484 5.234 -4.543 1 94.06 292 ILE B N 1
ATOM 4815 C CA . ILE B 1 292 ? 18.469 6.27 -3.518 1 94.06 292 ILE B CA 1
ATOM 4816 C C . ILE B 1 292 ? 18.25 7.633 -4.164 1 94.06 292 ILE B C 1
ATOM 4818 O O . ILE B 1 292 ? 18.984 8.039 -5.062 1 94.06 292 ILE B O 1
ATOM 4822 N N . ILE B 1 293 ? 17.25 8.297 -3.771 1 94.75 293 ILE B N 1
ATOM 4823 C CA . ILE B 1 293 ? 16.906 9.625 -4.277 1 94.75 293 ILE B CA 1
ATOM 4824 C C . ILE B 1 293 ? 17.719 10.688 -3.545 1 94.75 293 ILE B C 1
ATOM 4826 O O . ILE B 1 293 ? 18.219 11.633 -4.164 1 94.75 293 ILE B O 1
ATOM 4830 N N . GLY B 1 294 ? 17.797 10.531 -2.045 1 95.31 294 GLY B N 1
ATOM 4831 C CA . GLY B 1 294 ? 18.578 11.5 -1.293 1 95.31 294 GLY B CA 1
ATOM 4832 C C . GLY B 1 294 ? 18.344 11.414 0.205 1 95.31 294 GLY B C 1
ATOM 4833 O O . GLY B 1 294 ? 17.5 10.648 0.667 1 95.31 294 GLY B O 1
ATOM 4834 N N . ASP B 1 295 ? 19.234 12.242 0.898 1 95.56 295 ASP B N 1
ATOM 4835 C CA . ASP B 1 295 ? 19.141 12.391 2.348 1 95.56 295 ASP B CA 1
ATOM 4836 C C . ASP B 1 295 ? 18.391 13.664 2.725 1 95.56 295 ASP B C 1
ATOM 4838 O O . ASP B 1 295 ? 18.562 14.703 2.092 1 95.56 295 ASP B O 1
ATOM 4842 N N . PHE B 1 296 ? 17.656 13.555 3.793 1 95 296 PHE B N 1
ATOM 4843 C CA . PHE B 1 296 ? 16.891 14.695 4.266 1 95 296 PHE B CA 1
ATOM 4844 C C . PHE B 1 296 ? 16.938 14.797 5.785 1 95 296 PHE B C 1
ATOM 4846 O O . PHE B 1 296 ? 16.891 13.781 6.48 1 95 296 PHE B O 1
ATOM 4853 N N . VAL B 1 297 ? 17.078 16.016 6.25 1 94.69 297 VAL B N 1
ATOM 4854 C CA . VAL B 1 297 ? 17.156 16.281 7.688 1 94.69 297 VAL B CA 1
ATOM 4855 C C . VAL B 1 297 ? 16.125 17.344 8.07 1 94.69 297 VAL B C 1
ATOM 4857 O O . VAL B 1 297 ? 15.914 18.312 7.336 1 94.69 297 VAL B O 1
ATOM 4860 N N . GLY B 1 298 ? 15.375 17.094 9.172 1 92.88 298 GLY B N 1
ATOM 4861 C CA . GLY B 1 298 ? 14.438 18.047 9.734 1 92.88 298 GLY B CA 1
ATOM 4862 C C . GLY B 1 298 ? 14.531 18.172 11.242 1 92.88 298 GLY B C 1
ATOM 4863 O O . GLY B 1 298 ? 15.008 17.25 11.914 1 92.88 298 GLY B O 1
ATOM 4864 N N . LEU B 1 299 ? 14.117 19.312 11.719 1 92.75 299 LEU B N 1
ATOM 4865 C CA . LEU B 1 299 ? 14.086 19.562 13.148 1 92.75 299 LEU B CA 1
ATOM 4866 C C . LEU B 1 299 ? 12.656 19.656 13.656 1 92.75 299 LEU B C 1
ATOM 4868 O O . LEU B 1 299 ? 11.984 20.688 13.461 1 92.75 299 LEU B O 1
ATOM 4872 N N . ARG B 1 300 ? 12.219 18.609 14.422 1 88.81 300 ARG B N 1
ATOM 4873 C CA . ARG B 1 300 ? 10.891 18.609 15.031 1 88.81 300 ARG B CA 1
ATOM 4874 C C . ARG B 1 300 ? 10.883 19.375 16.344 1 88.81 300 ARG B C 1
ATOM 4876 O O . ARG B 1 300 ? 11.891 19.406 17.047 1 88.81 300 ARG B O 1
ATOM 4883 N N . PRO B 1 301 ? 9.734 19.984 16.516 1 88.44 301 PRO B N 1
ATOM 4884 C CA . PRO B 1 301 ? 9.633 20.625 17.844 1 88.44 301 PRO B CA 1
ATOM 4885 C C . PRO B 1 301 ? 9.336 19.625 18.953 1 88.44 301 PRO B C 1
ATOM 4887 O O . PRO B 1 301 ? 8.391 18.844 18.844 1 88.44 301 PRO B O 1
ATOM 4890 N N . GLY B 1 302 ? 10.219 19.578 19.938 1 86 302 GLY B N 1
ATOM 4891 C CA . GLY B 1 302 ? 9.961 18.828 21.156 1 86 302 GLY B CA 1
ATOM 4892 C C . GLY B 1 302 ? 9.656 19.719 22.344 1 86 302 GLY B C 1
ATOM 4893 O O . GLY B 1 302 ? 10.219 20.797 22.484 1 86 302 GLY B O 1
ATOM 4894 N N . ARG B 1 303 ? 8.703 19.297 23.125 1 82.5 303 ARG B N 1
ATOM 4895 C CA . ARG B 1 303 ? 8.367 19.984 24.375 1 82.5 303 ARG B CA 1
ATOM 4896 C C . ARG B 1 303 ? 7.676 19.047 25.344 1 82.5 303 ARG B C 1
ATOM 4898 O O . ARG B 1 303 ? 6.82 18.25 24.953 1 82.5 303 ARG B O 1
ATOM 4905 N N . ASP B 1 304 ? 8.062 19.125 26.531 1 78.69 304 ASP B N 1
ATOM 4906 C CA . ASP B 1 304 ? 7.418 18.359 27.594 1 78.69 304 ASP B CA 1
ATOM 4907 C C . ASP B 1 304 ? 6.918 19.281 28.703 1 78.69 304 ASP B C 1
ATOM 4909 O O . ASP B 1 304 ? 7.719 19.891 29.422 1 78.69 304 ASP B O 1
ATOM 4913 N N . PRO B 1 305 ? 5.629 19.469 28.828 1 77.5 305 PRO B N 1
ATOM 4914 C CA . PRO B 1 305 ? 4.488 18.891 28.109 1 77.5 305 PRO B CA 1
ATOM 4915 C C . PRO B 1 305 ? 4.125 19.672 26.844 1 77.5 305 PRO B C 1
ATOM 4917 O O . PRO B 1 305 ? 4.555 20.812 26.688 1 77.5 305 PRO B O 1
ATOM 4920 N N . LEU B 1 306 ? 3.328 19 26.047 1 75.25 306 LEU B N 1
ATOM 4921 C CA . LEU B 1 306 ? 2.723 19.719 24.922 1 75.25 306 LEU B CA 1
ATOM 4922 C C . LEU B 1 306 ? 1.883 20.891 25.422 1 75.25 306 LEU B C 1
ATOM 4924 O O . LEU B 1 306 ? 1.262 20.812 26.484 1 75.25 306 LEU B O 1
ATOM 4928 N N . ARG B 1 307 ? 1.95 22.031 24.719 1 69.69 307 ARG B N 1
ATOM 4929 C CA . ARG B 1 307 ? 1.299 23.234 25.234 1 69.69 307 ARG B CA 1
ATOM 4930 C C . ARG B 1 307 ? 0.228 23.734 24.266 1 69.69 307 ARG B C 1
ATOM 4932 O O . ARG B 1 307 ? 0.509 23.969 23.078 1 69.69 307 ARG B O 1
ATOM 4939 N N . ILE B 1 308 ? -1.007 23.703 24.688 1 66.38 308 ILE B N 1
ATOM 4940 C CA . ILE B 1 308 ? -2.137 24.391 24.062 1 66.38 308 ILE B CA 1
ATOM 4941 C C . ILE B 1 308 ? -2.838 25.266 25.109 1 66.38 308 ILE B C 1
ATOM 4943 O O . ILE B 1 308 ? -3.646 24.781 25.891 1 66.38 308 ILE B O 1
ATOM 4947 N N . GLU B 1 309 ? -2.438 26.547 25.141 1 70.75 309 GLU B N 1
ATOM 4948 C CA . GLU B 1 309 ? -2.939 27.406 26.219 1 70.75 309 GLU B CA 1
ATOM 4949 C C . GLU B 1 309 ? -3.229 28.812 25.688 1 70.75 309 GLU B C 1
ATOM 4951 O O . GLU B 1 309 ? -2.678 29.234 24.672 1 70.75 309 GLU B O 1
ATOM 4956 N N . ARG B 1 310 ? -4.219 29.422 26.375 1 69.75 310 ARG B N 1
ATOM 4957 C CA . ARG B 1 310 ? -4.512 30.828 26.125 1 69.75 310 ARG B CA 1
ATOM 4958 C C . ARG B 1 310 ? -3.809 31.719 27.141 1 69.75 310 ARG B C 1
ATOM 4960 O O . ARG B 1 310 ? -3.742 31.391 28.328 1 69.75 310 ARG B O 1
ATOM 4967 N N . GLU B 1 311 ? -3.078 32.688 26.625 1 69.19 311 GLU B N 1
ATOM 4968 C CA . GLU B 1 311 ? -2.471 33.719 27.484 1 69.19 311 GLU B CA 1
ATOM 4969 C C . GLU B 1 311 ? -2.863 35.125 27.047 1 69.19 311 GLU B C 1
ATOM 4971 O O . GLU B 1 311 ? -2.975 35.406 25.844 1 69.19 311 GLU B O 1
ATOM 4976 N N . ASN B 1 312 ? -3.277 36 28.047 1 66.19 312 ASN B N 1
ATOM 4977 C CA . ASN B 1 312 ? -3.471 37.406 27.781 1 66.19 312 ASN B CA 1
ATOM 4978 C C . ASN B 1 312 ? -2.178 38.188 27.969 1 66.19 312 ASN B C 1
ATOM 4980 O O . ASN B 1 312 ? -1.537 38.094 29.016 1 66.19 312 ASN B O 1
ATOM 4984 N N . ARG B 1 313 ? -1.791 38.719 26.922 1 69.62 313 ARG B N 1
ATOM 4985 C CA . ARG B 1 313 ? -0.58 39.531 27.031 1 69.62 313 ARG B CA 1
ATOM 4986 C C . ARG B 1 313 ? -0.891 41.031 26.844 1 69.62 313 ARG B C 1
ATOM 4988 O O . ARG B 1 313 ? -1.74 41.375 26.016 1 69.62 313 ARG B O 1
ATOM 4995 N N . ILE B 1 314 ? -0.351 41.812 27.719 1 65.19 314 ILE B N 1
ATOM 4996 C CA . ILE B 1 314 ? -0.529 43.281 27.656 1 65.19 314 ILE B CA 1
ATOM 4997 C C . ILE B 1 314 ? 0.471 43.875 26.672 1 65.19 314 ILE B C 1
ATOM 4999 O O . ILE B 1 314 ? 1.661 43.531 26.719 1 65.19 314 ILE B O 1
ATOM 5003 N N . VAL B 1 315 ? -0.107 44.438 25.75 1 65.12 315 VAL B N 1
ATOM 5004 C CA . VAL B 1 315 ? 0.761 45.094 24.766 1 65.12 315 VAL B CA 1
ATOM 5005 C C . VAL B 1 315 ? 1.023 46.531 25.156 1 65.12 315 VAL B C 1
ATOM 5007 O O . VAL B 1 315 ? 0.398 47.031 26.094 1 65.12 315 VAL B O 1
ATOM 5010 N N . GLU B 1 316 ? 2.07 47 24.484 1 58.03 316 GLU B N 1
ATOM 5011 C CA . GLU B 1 316 ? 2.615 48.312 24.859 1 58.03 316 GLU B CA 1
ATOM 5012 C C . GLU B 1 316 ? 1.504 49.344 25.047 1 58.03 316 GLU B C 1
ATOM 5014 O O . GLU B 1 316 ? 1.569 50.188 25.953 1 58.03 316 GLU B O 1
ATOM 5019 N N . ASP B 1 317 ? 0.603 49.312 24.219 1 52.62 317 ASP B N 1
ATOM 5020 C CA . ASP B 1 317 ? -0.394 50.375 24.375 1 52.62 317 ASP B CA 1
ATOM 5021 C C . ASP B 1 317 ? -1.455 50 25.406 1 52.62 317 ASP B C 1
ATOM 5023 O O . ASP B 1 317 ? -2.441 50.688 25.578 1 52.62 317 ASP B O 1
ATOM 5027 N N . GLY B 1 318 ? -1.151 48.906 26.078 1 52.25 318 GLY B N 1
ATOM 5028 C CA . GLY B 1 318 ? -2.047 48.531 27.156 1 52.25 318 GLY B CA 1
ATOM 5029 C C . GLY B 1 318 ? -3.137 47.562 26.703 1 52.25 318 GLY B C 1
ATOM 5030 O O . GLY B 1 318 ? -3.867 47 27.531 1 52.25 318 GLY B O 1
ATOM 5031 N N . SER B 1 319 ? -3.244 47.375 25.469 1 45.38 319 SER B N 1
ATOM 5032 C CA . SER B 1 319 ? -4.305 46.5 24.984 1 45.38 319 SER B CA 1
ATOM 5033 C C . SER B 1 319 ? -3.908 45.031 25.094 1 45.38 319 SER B C 1
ATOM 5035 O O . SER B 1 319 ? -2.734 44.719 25.297 1 45.38 319 SER B O 1
ATOM 5037 N N . LYS B 1 320 ? -5.055 44.156 25.297 1 50.5 320 LYS B N 1
ATOM 5038 C CA . LYS B 1 320 ? -4.828 42.719 25.5 1 50.5 320 LYS B CA 1
ATOM 5039 C C . LYS B 1 320 ? -4.914 41.969 24.188 1 50.5 320 LYS B C 1
ATOM 5041 O O . LYS B 1 320 ? -5.746 42.281 23.328 1 50.5 320 LYS B O 1
ATOM 5046 N N . THR B 1 321 ? -3.857 41.25 23.844 1 49.72 321 THR B N 1
ATOM 5047 C CA . THR B 1 321 ? -3.879 40.312 22.719 1 49.72 321 THR B CA 1
ATOM 5048 C C . THR B 1 321 ? -3.713 38.875 23.219 1 49.72 321 THR B C 1
ATOM 5050 O O . THR B 1 321 ? -3 38.625 24.188 1 49.72 321 THR B O 1
#

Secondary structure (DSSP, 8-state):
-HHHHHHHHHHHHHTS--SSS----EEEEEE--SHHHHHHHHHHHHHSTTEEEEEEES--TTSSGGGT---B-S--S--SS-HHHHHHHHHHHHHHHHHHHTSTTHHHHTEEEEEEEEEESS--PPPGGGGGSSEEEEPPHHHHTTS-TT--EEEEEEEEEE-HHHHHHHHHHHHHHTT-EEEE---S-GGGGTTT-SEEEE--GGGHHHHS--TT-EEEEEEEEEEE-TT-TTBEE-BGGGTB-EEE-SS-EEEE---EET----SPPHHHHHHHHHHHHHH-GGGGGPEEEEEEEEEEEE-SS--------B-TTS-B-/-HHHHHHHHHHHHHTT--SSS----EEEEEE--SHHHHHHHHHHHHHSTTEEEEEEES--TTSSGGGT---B-S--S--SS-HHHHHHHHHHHHHHHHHHHTSTTHHHHTEEEEEEEEEESS--PPPGGGGGSSEEEEPPHHHHTTS-TT--EEEEEEEEEE-HHHHHHHHHHHHHHTT-EEEE---S-GGGGTTT-SEEEE--GGGHHHHS--TT-EEEEEEEEEEE-TT-TTBEE-BTTTTB-EEE-SS-EEEE---EET----SPPHHHHHHHHHHHHHH-GGGGGSEEEEEEEEEEEE-SS--------B-TTS-B-

pLDDT: mean 83.76, std 16.1, range [28.7, 98.5]

Radius of gyration: 30.34 Å; Cα contacts (8 Å, |Δi|>4): 1347; chains: 2; bounding box: 53×102×61 Å

InterPro domains:
  IPR006076 FAD dependent oxidoreductase [PF01266] (27-307)
  IPR023209 D-amino-acid oxidase [PTHR11530] (25-313)

Organism: Ixodes scapularis (NCBI:txid6945)